Protein 3H1Q (pdb70)

Organism: Carboxydothermus hydrogenoformans (strain ATCC BAA-161 / DSM 6008 / Z-2901) (NCBI:txid246194)

CATH classification: 3.30.420.40 (+1 more: 3.30.420.40)

Sequence (534 aa):
NAELEQKLNLLNDLIVREIVNPLPPPYKVGVDLGTADIVLVVTDQEGIPVAGALKWASVVKDGLVVDYIGAIQIVRELKAKVERLLGSELFQAATAIPPGTNAEACGHVVAGAGLELVTLVDEPVAAARALGINDGIVVDIGGGTTGIAVIEKGKITATFDEPTGGTHLSLVLAGSYKIPFEEAETIKKDFSRHREIRVVRPVIEKALIVKEVIKNYDQTLPVYVVGGTAYLTGFSEEFSRFLGKEVQVPIHPLLVTPLGIALFGSNAELEQKLNLLNDLIVREIVNPLPPPYKVGVDLGTADIVLVVTDQEGIPVAGALKWASVVKDGLVVDYIGAIQIVRELKAKVERLLGSELFQAATAIPPGTVGRNAEACGHVVAGAGLELVTLVDEPVAAARALGINDGIVVDIGGGTTGIAVIEKGKITATFDEPTGGTHLSLVLAGSYKIPFEEAETIKKDFSRHREIRVVRPVIEKALIVKEVIKNYDQTLPVYVVGGTAYLTGFSEEFSRFLGKEVQVPIHPLLVTPLGIALFG

B-factor: mean 44.59, std 9.46, range [2.0, 88.96]

Nearest PDB structures (foldseek):
  3h1q-assembly1_A  TM=1.004E+00  e=2.212E-57  Carboxydothermus hydrogenoformans Z-2901
  3h1q-assembly2_B  TM=9.901E-01  e=4.827E-50  Carboxydothermus hydrogenoformans Z-2901
  2ych-assembly1_A  TM=7.824E-01  e=6.601E-14  Thermus thermophilus HB27
  5eoy-assembly1_B  TM=7.736E-01  e=5.982E-13  Pseudomonas aeruginosa PAO1
  3wqt-assembly2_B  TM=8.162E-01  e=1.889E-10  Staphylococcus aureus subsp. aureus MRSA252

Solvent-accessible surface area: 22628 Å² total

Structure (mmCIF, N/CA/C/O backbone):
data_3H1Q
#
_entry.id   3H1Q
#
_cell.length_a   128.912
_cell.length_b   128.912
_cell.length_c   104.922
_cell.angle_alpha   90.00
_cell.angle_beta   90.00
_cell.angle_gamma   90.00
#
_symmetry.space_group_name_H-M   'P 42 21 2'
#
loop_
_entity.id
_entity.type
_entity.pdbx_description
1 polymer 'Ethanolamine utilization protein EutJ'
2 non-polymer "ADENOSINE-5'-TRIPHOSPHATE"
3 water water
#
loop_
_atom_site.group_PDB
_atom_site.id
_atom_site.type_symbol
_atom_site.label_atom_id
_atom_site.label_alt_id
_atom_site.label_comp_id
_atom_site.label_asym_id
_atom_site.label_entity_id
_atom_site.label_seq_id
_atom_site.pdbx_PDB_ins_code
_atom_site.Cartn_x
_atom_site.Cartn_y
_atom_site.Cartn_z
_atom_site.occupancy
_atom_site.B_iso_or_equiv
_atom_site.auth_seq_id
_atom_site.auth_comp_id
_atom_site.auth_asym_id
_atom_site.auth_atom_id
_atom_site.pdbx_PDB_model_num
ATOM 1 N N . ASN A 1 2 ? 79.640 47.917 9.572 1.00 53.72 -1 ASN A N 1
ATOM 2 C CA . ASN A 1 2 ? 78.261 47.319 9.568 1.00 53.33 -1 ASN A CA 1
ATOM 3 C C . ASN A 1 2 ? 78.273 45.790 9.346 1.00 52.90 -1 ASN A C 1
ATOM 4 O O . ASN A 1 2 ? 77.716 45.065 10.163 1.00 53.81 -1 ASN A O 1
ATOM 6 N N . ALA A 1 3 ? 78.918 45.291 8.291 1.00 51.41 0 ALA A N 1
ATOM 7 C CA . ALA A 1 3 ? 79.069 43.833 8.134 1.00 49.89 0 ALA A CA 1
ATOM 8 C C . ALA A 1 3 ? 79.420 43.119 9.452 1.00 49.01 0 ALA A C 1
ATOM 9 O O . ALA A 1 3 ? 78.739 42.161 9.828 1.00 49.23 0 ALA A O 1
ATOM 16 N N . GLU A 1 5 ? 79.028 44.194 12.578 1.00 45.98 2 GLU A N 1
ATOM 17 C CA . GLU A 1 5 ? 77.884 44.415 13.474 1.00 45.63 2 GLU A CA 1
ATOM 18 C C . GLU A 1 5 ? 76.751 43.439 13.143 1.00 45.39 2 GLU A C 1
ATOM 19 O O . GLU A 1 5 ? 76.433 42.537 13.946 1.00 45.88 2 GLU A O 1
ATOM 21 N N . LEU A 1 6 ? 76.164 43.591 11.959 1.00 44.11 3 LEU A N 1
ATOM 22 C CA . LEU A 1 6 ? 75.124 42.678 11.532 1.00 43.47 3 LEU A CA 1
ATOM 23 C C . LEU A 1 6 ? 75.453 41.219 11.820 1.00 43.81 3 LEU A C 1
ATOM 24 O O . LEU A 1 6 ? 74.641 40.511 12.390 1.00 44.04 3 LEU A O 1
ATOM 29 N N . GLU A 1 7 ? 76.638 40.765 11.439 1.00 44.21 4 GLU A N 1
ATOM 30 C CA . GLU A 1 7 ? 77.003 39.362 11.664 1.00 44.62 4 GLU A CA 1
ATOM 31 C C . GLU A 1 7 ? 76.935 38.903 13.139 1.00 44.42 4 GLU A C 1
ATOM 32 O O . GLU A 1 7 ? 76.368 37.843 13.454 1.00 44.57 4 GLU A O 1
ATOM 38 N N . GLN A 1 8 ? 77.512 39.712 14.025 1.00 43.89 5 GLN A N 1
ATOM 39 C CA . GLN A 1 8 ? 77.527 39.449 15.457 1.00 43.01 5 GLN A CA 1
ATOM 40 C C . GLN A 1 8 ? 76.119 39.443 16.067 1.00 42.30 5 GLN A C 1
ATOM 41 O O . GLN A 1 8 ? 75.789 38.557 16.871 1.00 41.90 5 GLN A O 1
ATOM 47 N N . LYS A 1 9 ? 75.304 40.424 15.680 1.00 41.23 6 LYS A N 1
ATOM 48 C CA . LYS A 1 9 ? 73.921 40.509 16.150 1.00 40.67 6 LYS A CA 1
ATOM 49 C C . LYS A 1 9 ? 73.083 39.296 15.740 1.00 39.97 6 LYS A C 1
ATOM 50 O O . LYS A 1 9 ? 72.285 38.814 16.521 1.00 40.22 6 LYS A O 1
ATOM 56 N N . LEU A 1 10 ? 73.284 38.813 14.516 1.00 39.07 7 LEU A N 1
ATOM 57 C CA . LEU A 1 10 ? 72.608 37.644 13.981 1.00 37.86 7 LEU A CA 1
ATOM 58 C C . LEU A 1 10 ? 73.068 36.372 14.654 1.00 37.34 7 LEU A C 1
ATOM 59 O O . LEU A 1 10 ? 72.296 35.448 14.841 1.00 36.86 7 LEU A O 1
ATOM 64 N N . ASN A 1 11 ? 74.353 36.286 14.973 1.00 37.19 8 ASN A N 1
ATOM 65 C CA . ASN A 1 11 ? 74.827 35.098 15.668 1.00 36.26 8 ASN A CA 1
ATOM 66 C C . ASN A 1 11 ? 74.225 35.058 17.061 1.00 35.59 8 ASN A C 1
ATOM 67 O O . ASN A 1 11 ? 73.811 33.979 17.520 1.00 35.87 8 ASN A O 1
ATOM 72 N N . LEU A 1 12 ? 74.136 36.235 17.691 1.00 33.95 9 LEU A N 1
ATOM 73 C CA . LEU A 1 12 ? 73.532 36.359 19.009 1.00 32.94 9 LEU A CA 1
ATOM 74 C C . LEU A 1 12 ? 72.085 35.894 18.945 1.00 32.79 9 LEU A C 1
ATOM 75 O O . LEU A 1 12 ? 71.689 34.930 19.623 1.00 32.73 9 LEU A O 1
ATOM 80 N N . LEU A 1 13 ? 71.317 36.570 18.090 1.00 32.05 10 LEU A N 1
ATOM 81 C CA . LEU A 1 13 ? 69.902 36.339 17.975 1.00 30.56 10 LEU A CA 1
ATOM 82 C C . LEU A 1 13 ? 69.665 34.899 17.681 1.00 30.23 10 LEU A C 1
ATOM 83 O O . LEU A 1 13 ? 68.699 34.319 18.157 1.00 30.80 10 LEU A O 1
ATOM 88 N N . ASN A 1 14 ? 70.554 34.287 16.931 1.00 30.02 11 ASN A N 1
ATOM 89 C CA . ASN A 1 14 ? 70.348 32.877 16.670 1.00 30.67 11 ASN A CA 1
ATOM 90 C C . ASN A 1 14 ? 70.380 32.017 17.944 1.00 31.36 11 ASN A C 1
ATOM 91 O O . ASN A 1 14 ? 69.582 31.076 18.104 1.00 30.55 11 ASN A O 1
ATOM 96 N N . ASP A 1 15 ? 71.326 32.341 18.829 1.00 31.81 12 ASP A N 1
ATOM 97 C CA . ASP A 1 15 ? 71.403 31.687 20.098 1.00 32.37 12 ASP A CA 1
ATOM 98 C C . ASP A 1 15 ? 70.269 32.035 21.051 1.00 31.07 12 ASP A C 1
ATOM 99 O O . ASP A 1 15 ? 69.725 31.141 21.700 1.00 30.22 12 ASP A O 1
ATOM 104 N N . LEU A 1 16 ? 69.921 33.316 21.142 1.00 30.08 13 LEU A N 1
ATOM 105 C CA . LEU A 1 16 ? 68.846 33.717 22.031 1.00 30.32 13 LEU A CA 1
ATOM 106 C C . LEU A 1 16 ? 67.649 32.840 21.685 1.00 30.69 13 LEU A C 1
ATOM 107 O O . LEU A 1 16 ? 67.045 32.226 22.589 1.00 30.49 13 LEU A O 1
ATOM 112 N N . ILE A 1 17 ? 67.365 32.723 20.380 1.00 30.27 14 ILE A N 1
ATOM 113 C CA . ILE A 1 17 ? 66.288 31.879 19.916 1.00 30.67 14 ILE A CA 1
ATOM 114 C C . ILE A 1 17 ? 66.519 30.421 20.243 1.00 31.75 14 ILE A C 1
ATOM 115 O O . ILE A 1 17 ? 65.829 29.868 21.069 1.00 32.89 14 ILE A O 1
ATOM 120 N N . VAL A 1 18 ? 67.516 29.809 19.631 1.00 32.82 15 VAL A N 1
ATOM 121 C CA . VAL A 1 18 ? 67.773 28.388 19.810 1.00 33.55 15 VAL A CA 1
ATOM 122 C C . VAL A 1 18 ? 68.095 27.911 21.253 1.00 34.55 15 VAL A C 1
ATOM 123 O O . VAL A 1 18 ? 67.574 26.902 21.700 1.00 34.78 15 VAL A O 1
ATOM 127 N N . ARG A 1 19 ? 68.962 28.599 21.983 1.00 35.89 16 ARG A N 1
ATOM 128 C CA . ARG A 1 19 ? 69.293 28.112 23.330 1.00 36.30 16 ARG A CA 1
ATOM 129 C C . ARG A 1 19 ? 68.341 28.702 24.360 1.00 36.49 16 ARG A C 1
ATOM 130 O O . ARG A 1 19 ? 68.542 28.538 25.563 1.00 35.97 16 ARG A O 1
ATOM 138 N N . GLU A 1 20 ? 67.310 29.399 23.868 1.00 37.00 17 GLU A N 1
ATOM 139 C CA . GLU A 1 20 ? 66.299 30.052 24.716 1.00 36.89 17 GLU A CA 1
ATOM 140 C C . GLU A 1 20 ? 66.908 30.739 25.932 1.00 35.42 17 GLU A C 1
ATOM 141 O O . GLU A 1 20 ? 66.712 30.283 27.048 1.00 35.00 17 GLU A O 1
ATOM 147 N N . ILE A 1 21 ? 67.690 31.792 25.711 1.00 33.99 18 ILE A N 1
ATOM 148 C CA . ILE A 1 21 ? 68.144 32.628 26.804 1.00 32.90 18 ILE A CA 1
ATOM 149 C C . ILE A 1 21 ? 67.972 34.040 26.333 1.00 32.59 18 ILE A C 1
ATOM 150 O O . ILE A 1 21 ? 67.682 34.257 25.156 1.00 32.73 18 ILE A O 1
ATOM 155 N N . VAL A 1 22 ? 68.163 34.988 27.245 1.00 32.28 19 VAL A N 1
ATOM 156 C CA . VAL A 1 22 ? 68.076 36.419 26.952 1.00 32.25 19 VAL A CA 1
ATOM 157 C C . VAL A 1 22 ? 69.381 37.200 27.195 1.00 32.77 19 VAL A C 1
ATOM 158 O O . VAL A 1 22 ? 70.295 36.718 27.868 1.00 33.34 19 VAL A O 1
ATOM 162 N N . ASN A 1 23 ? 69.425 38.414 26.654 1.00 32.61 20 ASN A N 1
ATOM 163 C CA . ASN A 1 23 ? 70.549 39.305 26.759 1.00 32.89 20 ASN A CA 1
ATOM 164 C C . ASN A 1 23 ? 70.121 40.390 27.710 1.00 33.06 20 ASN A C 1
ATOM 165 O O . ASN A 1 23 ? 69.427 41.295 27.311 1.00 32.86 20 ASN A O 1
ATOM 170 N N . PRO A 1 24 ? 70.581 40.323 28.959 1.00 33.72 21 PRO A N 1
ATOM 171 C CA . PRO A 1 24 ? 70.070 41.167 30.024 1.00 34.74 21 PRO A CA 1
ATOM 172 C C . PRO A 1 24 ? 70.381 42.653 29.856 1.00 35.81 21 PRO A C 1
ATOM 173 O O . PRO A 1 24 ? 70.988 43.269 30.702 1.00 35.86 21 PRO A O 1
ATOM 177 N N . LEU A 1 25 ? 69.923 43.235 28.768 1.00 38.04 22 LEU A N 1
ATOM 178 C CA . LEU A 1 25 ? 70.015 44.683 28.601 1.00 39.95 22 LEU A CA 1
ATOM 179 C C . LEU A 1 25 ? 68.818 45.400 29.267 1.00 41.24 22 LEU A C 1
ATOM 180 O O . LEU A 1 25 ? 67.693 44.873 29.305 1.00 40.57 22 LEU A O 1
ATOM 185 N N . PRO A 1 26 ? 69.074 46.599 29.837 1.00 42.53 23 PRO A N 1
ATOM 186 C CA . PRO A 1 26 ? 67.999 47.323 30.518 1.00 42.89 23 PRO A CA 1
ATOM 187 C C . PRO A 1 26 ? 67.000 47.781 29.479 1.00 43.80 23 PRO A C 1
ATOM 188 O O . PRO A 1 26 ? 67.419 48.108 28.355 1.00 44.44 23 PRO A O 1
ATOM 192 N N . PRO A 1 27 ? 65.697 47.812 29.829 1.00 43.99 24 PRO A N 1
ATOM 193 C CA . PRO A 1 27 ? 64.606 48.359 28.992 1.00 44.03 24 PRO A CA 1
ATOM 194 C C . PRO A 1 27 ? 64.841 49.849 28.671 1.00 44.29 24 PRO A C 1
ATOM 195 O O . PRO A 1 27 ? 65.787 50.433 29.212 1.00 44.89 24 PRO A O 1
ATOM 199 N N . PRO A 1 28 ? 64.011 50.475 27.795 1.00 44.07 25 PRO A N 1
ATOM 200 C CA . PRO A 1 28 ? 62.861 49.977 27.033 1.00 43.54 25 PRO A CA 1
ATOM 201 C C . PRO A 1 28 ? 63.281 49.120 25.848 1.00 43.39 25 PRO A C 1
ATOM 202 O O . PRO A 1 28 ? 64.388 49.249 25.319 1.00 43.92 25 PRO A O 1
ATOM 206 N N . TYR A 1 29 ? 62.381 48.241 25.453 1.00 42.73 26 TYR A N 1
ATOM 207 C CA . TYR A 1 29 ? 62.666 47.244 24.477 1.00 41.69 26 TYR A CA 1
ATOM 208 C C . TYR A 1 29 ? 61.848 47.516 23.257 1.00 41.37 26 TYR A C 1
ATOM 209 O O . TYR A 1 29 ? 60.804 48.166 23.325 1.00 41.67 26 TYR A O 1
ATOM 218 N N . LYS A 1 30 ? 62.320 47.002 22.138 1.00 40.51 27 LYS A N 1
ATOM 219 C CA . LYS A 1 30 ? 61.593 47.083 20.912 1.00 39.58 27 LYS A CA 1
ATOM 220 C C . LYS A 1 30 ? 61.224 45.658 20.491 1.00 39.19 27 LYS A C 1
ATOM 221 O O . LYS A 1 30 ? 62.048 44.740 20.556 1.00 39.24 27 LYS A O 1
ATOM 227 N N . VAL A 1 31 ? 59.977 45.474 20.069 1.00 38.51 28 VAL A N 1
ATOM 228 C CA . VAL A 1 31 ? 59.488 44.163 19.701 1.00 37.85 28 VAL A CA 1
ATOM 229 C C . VAL A 1 31 ? 59.021 44.164 18.249 1.00 38.15 28 VAL A C 1
ATOM 230 O O . VAL A 1 31 ? 58.500 45.166 17.738 1.00 37.96 28 VAL A O 1
ATOM 234 N N . GLY A 1 32 ? 59.240 43.039 17.580 1.00 37.96 29 GLY A N 1
ATOM 235 C CA . GLY A 1 32 ? 58.881 42.922 16.203 1.00 38.06 29 GLY A CA 1
ATOM 236 C C . GLY A 1 32 ? 58.352 41.540 15.998 1.00 38.93 29 GLY A C 1
ATOM 237 O O . GLY A 1 32 ? 58.896 40.563 16.519 1.00 38.87 29 GLY A O 1
ATOM 238 N N . VAL A 1 33 ? 57.252 41.455 15.268 1.00 39.67 30 VAL A N 1
ATOM 239 C CA . VAL A 1 33 ? 56.763 40.167 14.880 1.00 40.71 30 VAL A CA 1
ATOM 240 C C . VAL A 1 33 ? 56.862 40.072 13.366 1.00 41.88 30 VAL A C 1
ATOM 241 O O . VAL A 1 33 ? 56.521 41.028 12.651 1.00 41.90 30 VAL A O 1
ATOM 245 N N . ASP A 1 34 ? 57.385 38.937 12.901 1.00 42.83 31 ASP 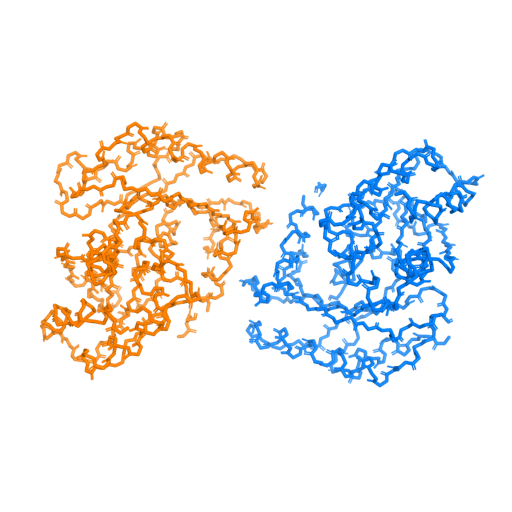A N 1
ATOM 246 C CA . ASP A 1 34 ? 57.487 38.644 11.492 1.00 43.83 31 ASP A CA 1
ATOM 247 C C . ASP A 1 34 ? 56.545 37.521 11.148 1.00 43.50 31 ASP A C 1
ATOM 248 O O . ASP A 1 34 ? 56.754 36.358 11.552 1.00 43.20 31 ASP A O 1
ATOM 253 N N . LEU A 1 35 ? 55.505 37.862 10.394 1.00 43.47 32 LEU A N 1
ATOM 254 C CA . LEU A 1 35 ? 54.575 36.839 9.928 1.00 43.86 32 LEU A CA 1
ATOM 255 C C . LEU A 1 35 ? 55.105 36.191 8.635 1.00 44.44 32 LEU A C 1
ATOM 256 O O . LEU A 1 35 ? 55.818 36.834 7.854 1.00 45.93 32 LEU A O 1
ATOM 261 N N . GLY A 1 36 ? 54.835 34.912 8.414 1.00 43.79 33 GLY A N 1
ATOM 262 C CA . GLY A 1 36 ? 55.527 34.261 7.315 1.00 42.45 33 GLY A CA 1
ATOM 263 C C . GLY A 1 36 ? 54.979 32.936 6.849 1.00 42.04 33 GLY A C 1
ATOM 264 O O . GLY A 1 36 ? 54.159 32.261 7.524 1.00 42.56 33 GLY A O 1
ATOM 265 N N . THR A 1 37 ? 55.455 32.574 5.674 1.00 40.22 34 THR A N 1
ATOM 266 C CA . THR A 1 37 ? 55.081 31.368 4.994 1.00 39.20 34 THR A CA 1
ATOM 267 C C . THR A 1 37 ? 55.531 30.109 5.702 1.00 38.36 34 THR A C 1
ATOM 268 O O . THR A 1 37 ? 54.851 29.080 5.646 1.00 38.62 34 THR A O 1
ATOM 272 N N . ALA A 1 38 ? 56.703 30.146 6.326 1.00 37.23 35 ALA A N 1
ATOM 273 C CA . ALA A 1 38 ? 57.220 28.906 6.839 1.00 35.55 35 ALA A CA 1
ATOM 274 C C . ALA A 1 38 ? 57.439 29.010 8.299 1.00 34.76 35 ALA A C 1
ATOM 275 O O . ALA A 1 38 ? 57.543 27.976 8.959 1.00 35.40 35 ALA A O 1
ATOM 277 N N . ASP A 1 39 ? 57.474 30.247 8.810 1.00 33.21 36 ASP A N 1
ATOM 278 C CA . ASP A 1 39 ? 57.732 30.490 10.244 1.00 31.82 36 ASP A CA 1
ATOM 279 C C . ASP A 1 39 ? 57.216 31.829 10.786 1.00 31.18 36 ASP A C 1
ATOM 280 O O . ASP A 1 39 ? 57.019 32.799 10.039 1.00 31.19 36 ASP A O 1
ATOM 285 N N . ILE A 1 40 ? 57.016 31.877 12.100 1.00 30.39 37 ILE A N 1
ATOM 286 C CA . ILE A 1 40 ? 56.698 33.106 12.784 1.00 30.24 37 ILE A CA 1
ATOM 287 C C . ILE A 1 40 ? 57.834 33.336 13.761 1.00 30.51 37 ILE A C 1
ATOM 288 O O . ILE A 1 40 ? 58.321 32.394 14.433 1.00 30.16 37 ILE A O 1
ATOM 293 N N . VAL A 1 41 ? 58.278 34.585 13.812 1.00 30.52 38 VAL A N 1
ATOM 294 C CA . VAL A 1 41 ? 59.405 34.949 14.617 1.00 31.33 38 VAL A CA 1
ATOM 295 C C . VAL A 1 41 ? 58.994 36.172 15.416 1.00 33.01 38 VAL A C 1
ATOM 296 O O . VAL A 1 41 ? 58.369 37.116 14.879 1.00 34.02 38 VAL A O 1
ATOM 300 N N . LEU A 1 42 ? 59.355 36.155 16.698 1.00 33.36 39 LEU A N 1
ATOM 301 C CA . LEU A 1 42 ? 59.182 37.297 17.551 1.00 33.46 39 LEU A CA 1
ATOM 302 C C . LEU A 1 42 ? 60.574 37.644 18.033 1.00 33.50 39 LEU A C 1
ATOM 303 O O . LEU A 1 42 ? 61.316 36.745 18.442 1.00 33.82 39 LEU A O 1
ATOM 308 N N . VAL A 1 43 ? 60.896 38.941 18.017 1.00 33.03 40 VAL A N 1
ATOM 309 C CA . VAL A 1 43 ? 62.221 39.455 18.304 1.00 32.93 40 VAL A CA 1
ATOM 310 C C . VAL A 1 43 ? 62.160 40.700 19.217 1.00 33.67 40 VAL A C 1
ATOM 311 O O . VAL A 1 43 ? 61.335 41.594 18.998 1.00 34.12 40 VAL A O 1
ATOM 315 N N . VAL A 1 44 ? 63.024 40.742 20.242 1.00 33.72 41 VAL A N 1
ATOM 316 C CA . VAL A 1 44 ? 63.135 41.884 21.133 1.00 33.93 41 VAL A CA 1
ATOM 317 C C . VAL A 1 44 ? 64.549 42.455 21.070 1.00 34.97 41 VAL A C 1
ATOM 318 O O . VAL A 1 44 ? 65.519 41.713 21.026 1.00 34.33 41 VAL A O 1
ATOM 322 N N . THR A 1 45 ? 64.669 43.777 21.105 1.00 36.56 42 THR A N 1
ATOM 323 C CA . THR A 1 45 ? 65.980 44.418 21.134 1.00 37.91 42 THR A CA 1
ATOM 324 C C . THR A 1 45 ? 65.954 45.604 22.079 1.00 39.20 42 THR A C 1
ATOM 325 O O . THR A 1 45 ? 64.892 46.139 22.358 1.00 39.01 42 THR A O 1
ATOM 329 N N . ASP A 1 46 ? 67.125 46.048 22.525 1.00 41.33 43 ASP A N 1
ATOM 330 C CA . ASP A 1 46 ? 67.249 47.361 23.161 1.00 43.87 43 ASP A CA 1
ATOM 331 C C . ASP A 1 46 ? 67.039 48.499 22.145 1.00 44.78 43 ASP A C 1
ATOM 332 O O . ASP A 1 46 ? 66.779 48.235 20.951 1.00 45.10 43 ASP A O 1
ATOM 337 N N . GLN A 1 47 ? 67.159 49.756 22.589 1.00 45.63 44 GLN A N 1
ATOM 338 C CA . GLN A 1 47 ? 66.837 50.898 21.702 1.00 46.39 44 GLN A CA 1
ATOM 339 C C . GLN A 1 47 ? 67.836 51.073 20.569 1.00 46.26 44 GLN A C 1
ATOM 340 O O . GLN A 1 47 ? 67.546 51.759 19.604 1.00 46.70 44 GLN A O 1
ATOM 346 N N . GLU A 1 48 ? 69.000 50.441 20.688 1.00 46.34 45 GLU A N 1
ATOM 347 C CA . GLU A 1 48 ? 70.028 50.473 19.656 1.00 46.29 45 GLU A CA 1
ATOM 348 C C . GLU A 1 48 ? 70.006 49.180 18.836 1.00 45.28 45 GLU A C 1
ATOM 349 O O . GLU A 1 48 ? 70.943 48.864 18.108 1.00 46.04 45 GLU A O 1
ATOM 355 N N . GLY A 1 49 ? 68.944 48.410 18.958 1.00 43.90 46 GLY A N 1
ATOM 356 C CA . GLY A 1 49 ? 68.781 47.271 18.081 1.00 42.19 46 GLY A CA 1
ATOM 357 C C . GLY A 1 49 ? 69.643 46.082 18.419 1.00 40.88 46 GLY A C 1
ATOM 358 O O . GLY A 1 49 ? 69.726 45.129 17.643 1.00 40.80 46 GLY A O 1
ATOM 359 N N . ILE A 1 50 ? 70.295 46.109 19.567 1.00 39.52 47 ILE A N 1
ATOM 360 C CA . ILE A 1 50 ? 70.967 44.900 19.971 1.00 38.79 47 ILE A CA 1
ATOM 361 C C . ILE A 1 50 ? 69.921 43.907 20.487 1.00 37.56 47 ILE A C 1
ATOM 362 O O . ILE A 1 50 ? 69.096 44.281 21.316 1.00 37.51 47 ILE A O 1
ATOM 367 N N . PRO A 1 51 ? 69.948 42.658 19.973 1.00 36.15 48 PRO A N 1
ATOM 368 C CA . PRO A 1 51 ? 69.065 41.566 20.357 1.00 35.36 48 PRO A CA 1
ATOM 369 C C . PRO A 1 51 ? 69.060 41.291 21.842 1.00 34.78 48 PRO A C 1
ATOM 370 O O . PRO A 1 51 ? 70.105 41.202 22.454 1.00 34.37 48 PRO A O 1
ATOM 374 N N . VAL A 1 52 ? 67.848 41.191 22.392 1.00 35.24 49 VAL A N 1
ATOM 375 C CA . VAL A 1 52 ? 67.572 40.907 23.811 1.00 34.66 49 VAL A CA 1
ATOM 376 C C . VAL A 1 52 ? 66.903 39.531 23.977 1.00 34.62 49 VAL A C 1
ATOM 377 O O . VAL A 1 52 ? 67.214 38.801 24.916 1.00 35.04 49 VAL A O 1
ATOM 381 N N . ALA A 1 53 ? 66.019 39.170 23.045 1.00 34.15 50 ALA A N 1
ATOM 382 C CA . ALA A 1 53 ? 65.260 37.919 23.120 1.00 33.52 50 ALA A CA 1
ATOM 383 C C . ALA A 1 53 ? 64.647 37.567 21.788 1.00 32.94 50 ALA A C 1
ATOM 384 O O . ALA A 1 53 ? 64.433 38.457 20.955 1.00 32.79 50 ALA A O 1
ATOM 386 N N . GLY A 1 54 ? 64.319 36.286 21.608 1.00 32.04 51 GLY A N 1
ATOM 387 C CA . GLY A 1 54 ? 63.567 35.866 20.440 1.00 31.33 51 GLY A CA 1
ATOM 388 C C . GLY A 1 54 ? 63.050 34.447 20.468 1.00 31.49 51 GLY A C 1
ATOM 389 O O . GLY A 1 54 ? 63.602 33.584 21.143 1.00 30.86 51 GLY A O 1
ATOM 390 N N . ALA A 1 55 ? 61.977 34.198 19.717 1.00 31.64 52 ALA A N 1
ATOM 391 C CA . ALA A 1 55 ? 61.422 32.853 19.586 1.00 31.61 52 ALA A CA 1
ATOM 392 C C . ALA A 1 55 ? 60.933 32.671 18.173 1.00 32.02 52 ALA A C 1
ATOM 393 O O . ALA A 1 55 ? 60.661 33.670 17.468 1.00 32.13 52 ALA A O 1
ATOM 395 N N . LEU A 1 56 ? 60.805 31.407 17.771 1.00 32.10 53 LEU A N 1
ATOM 396 C CA . LEU A 1 56 ? 60.387 31.063 16.424 1.00 33.09 53 LEU A CA 1
ATOM 397 C C . LEU A 1 56 ? 59.500 29.812 16.379 1.00 34.80 53 LEU A C 1
ATOM 398 O O . LEU A 1 56 ? 59.855 28.757 16.929 1.00 34.94 53 LEU A O 1
ATOM 403 N N . LYS A 1 57 ? 58.368 29.895 15.689 1.00 36.40 54 LYS A N 1
ATOM 404 C CA . LYS A 1 57 ? 57.607 28.662 15.417 1.00 38.17 54 LYS A CA 1
ATOM 405 C C . LYS A 1 57 ? 57.506 28.404 13.913 1.00 38.13 54 LYS A C 1
ATOM 406 O O . LYS A 1 57 ? 57.273 29.310 13.107 1.00 37.09 54 LYS A O 1
ATOM 412 N N . TRP A 1 58 ? 57.697 27.155 13.544 1.00 39.03 55 TRP A N 1
ATOM 413 C CA . TRP A 1 58 ? 57.501 26.769 12.164 1.00 40.41 55 TRP A CA 1
ATOM 414 C C . TRP A 1 58 ? 56.012 26.712 11.911 1.00 40.64 55 TRP A C 1
ATOM 415 O O . TRP A 1 58 ? 55.315 25.934 12.562 1.00 40.70 55 TRP A O 1
ATOM 426 N N . ALA A 1 59 ? 55.535 27.531 10.966 1.00 40.85 56 ALA A N 1
ATOM 427 C CA . ALA A 1 59 ? 54.111 27.726 10.758 1.00 40.85 56 ALA A CA 1
ATOM 428 C C . ALA A 1 59 ? 53.716 28.402 9.451 1.00 41.49 56 ALA A C 1
ATOM 429 O O . ALA A 1 59 ? 54.108 29.536 9.154 1.00 41.32 56 ALA A O 1
ATOM 431 N N . SER A 1 60 ? 52.833 27.708 8.743 1.00 42.34 57 SER A N 1
ATOM 432 C CA . SER A 1 60 ? 52.223 28.145 7.493 1.00 42.77 57 SER A CA 1
ATOM 433 C C . SER A 1 60 ? 50.930 28.914 7.711 1.00 42.81 57 SER A C 1
ATOM 434 O O . SER A 1 60 ? 49.862 28.425 7.372 1.00 43.74 57 SER A O 1
ATOM 437 N N . VAL A 1 61 ? 51.003 30.116 8.259 1.00 42.67 58 VAL A N 1
ATOM 438 C CA . VAL A 1 61 ? 49.790 30.917 8.437 1.00 42.11 58 VAL A CA 1
ATOM 439 C C . VAL A 1 61 ? 49.709 31.968 7.375 1.00 43.20 58 VAL A C 1
ATOM 440 O O . VAL A 1 61 ? 48.790 32.790 7.352 1.00 43.31 58 VAL A O 1
ATOM 444 N N . VAL A 1 62 ? 50.709 31.970 6.507 1.00 44.07 59 VAL A N 1
ATOM 445 C CA . VAL A 1 62 ? 50.545 32.667 5.243 1.00 44.69 59 VAL A CA 1
ATOM 446 C C . VAL A 1 62 ? 50.821 31.699 4.084 1.00 45.68 59 VAL A C 1
ATOM 447 O O . VAL A 1 62 ? 51.936 31.138 3.964 1.00 45.82 59 VAL A O 1
ATOM 451 N N . LYS A 1 63 ? 49.761 31.476 3.292 1.00 46.17 60 LYS A N 1
ATOM 452 C CA . LYS A 1 63 ? 49.789 30.656 2.079 1.00 46.73 60 LYS A CA 1
ATOM 453 C C . LYS A 1 63 ? 49.263 31.549 0.980 1.00 47.37 60 LYS A C 1
ATOM 454 O O . LYS A 1 63 ? 48.051 31.799 0.904 1.00 47.93 60 LYS A O 1
ATOM 460 N N . ASP A 1 64 ? 50.170 32.040 0.138 1.00 47.89 61 ASP A N 1
ATOM 461 C CA . ASP A 1 64 ? 49.820 32.985 -0.927 1.00 48.48 61 ASP A CA 1
ATOM 462 C C . ASP A 1 64 ? 49.574 34.391 -0.350 1.00 47.95 61 ASP A C 1
ATOM 463 O O . ASP A 1 64 ? 48.942 35.228 -0.978 1.00 48.45 61 ASP A O 1
ATOM 468 N N . GLY A 1 65 ? 50.031 34.665 0.848 1.00 47.15 62 GLY A N 1
ATOM 469 C CA . GLY A 1 65 ? 49.731 35.972 1.387 1.00 47.46 62 GLY A CA 1
ATOM 470 C C . GLY A 1 65 ? 48.408 36.126 2.130 1.00 47.59 62 GLY A C 1
ATOM 471 O O . GLY A 1 65 ? 48.218 37.100 2.895 1.00 47.30 62 GLY A O 1
ATOM 472 N N . LEU A 1 66 ? 47.481 35.187 1.910 1.00 47.69 63 LEU A N 1
ATOM 473 C CA . LEU A 1 66 ? 46.239 35.148 2.712 1.00 47.37 63 LEU A CA 1
ATOM 474 C C . LEU A 1 66 ? 46.577 34.543 4.091 1.00 47.16 63 LEU A C 1
ATOM 475 O O . LEU A 1 66 ? 47.127 33.417 4.167 1.00 47.76 63 LEU A O 1
ATOM 477 N N . VAL A 1 67 ? 46.324 35.301 5.164 1.00 45.55 64 VAL A N 1
ATOM 478 C CA . VAL A 1 67 ? 46.495 34.725 6.469 1.00 44.80 64 VAL A CA 1
ATOM 479 C C . VAL A 1 67 ? 45.490 33.550 6.581 1.00 44.24 64 VAL A C 1
ATOM 480 O O . VAL A 1 67 ? 44.381 33.711 7.022 1.00 44.46 64 VAL A O 1
ATOM 484 N N . VAL A 1 68 ? 45.894 32.369 6.140 1.00 43.98 65 VAL A N 1
ATOM 485 C CA . VAL A 1 68 ? 44.981 31.224 6.012 1.00 43.59 65 VAL A CA 1
ATOM 486 C C . VAL A 1 68 ? 44.691 30.515 7.338 1.00 43.92 65 VAL A C 1
ATOM 487 O O . VAL A 1 68 ? 43.835 29.606 7.378 1.00 44.05 65 VAL A O 1
ATOM 491 N N . ASP A 1 69 ? 45.429 30.870 8.394 1.00 43.34 66 ASP A N 1
ATOM 492 C CA . ASP A 1 69 ? 45.173 30.308 9.705 1.00 43.33 66 ASP A CA 1
ATOM 493 C C . ASP A 1 69 ? 45.337 31.414 10.699 1.00 43.03 66 ASP A C 1
ATOM 494 O O . ASP A 1 69 ? 46.133 31.308 11.618 1.00 43.81 66 ASP A O 1
ATOM 499 N N . TYR A 1 70 ? 44.599 32.495 10.493 1.00 42.58 67 TYR A N 1
ATOM 500 C CA . TYR A 1 70 ? 44.606 33.674 11.374 1.00 41.79 67 TYR A CA 1
ATOM 501 C C . TYR A 1 70 ? 44.509 33.403 12.915 1.00 41.29 67 TYR A C 1
ATOM 502 O O . TYR A 1 70 ? 45.181 34.037 13.722 1.00 40.98 67 TYR A O 1
ATOM 511 N N . ILE A 1 71 ? 43.677 32.453 13.306 1.00 40.88 68 ILE A N 1
ATOM 512 C CA . ILE A 1 71 ? 43.571 32.016 14.694 1.00 40.49 68 ILE A CA 1
ATOM 513 C C . ILE A 1 71 ? 44.848 31.306 15.095 1.00 40.10 68 ILE A C 1
ATOM 514 O O . ILE A 1 71 ? 45.473 31.677 16.095 1.00 40.86 68 ILE A O 1
ATOM 519 N N . GLY A 1 72 ? 45.237 30.293 14.314 1.00 39.44 69 GLY A N 1
ATOM 520 C CA . GLY A 1 72 ? 46.559 29.647 14.424 1.00 37.96 69 GLY A CA 1
ATOM 521 C C . GLY A 1 72 ? 47.670 30.673 14.602 1.00 37.28 69 GLY A C 1
ATOM 522 O O . GLY A 1 72 ? 48.518 30.493 15.474 1.00 37.38 69 GLY A O 1
ATOM 523 N N . ALA A 1 73 ? 47.642 31.761 13.824 1.00 36.14 70 ALA A N 1
ATOM 524 C CA . ALA A 1 73 ? 48.583 32.849 13.995 1.00 36.03 70 ALA A CA 1
ATOM 525 C C . ALA A 1 73 ? 48.642 33.292 15.452 1.00 37.00 70 ALA A C 1
ATOM 526 O O . ALA A 1 73 ? 49.713 33.184 16.103 1.00 37.39 70 ALA A O 1
ATOM 528 N N . ILE A 1 74 ? 47.487 33.749 15.969 1.00 37.42 71 ILE A N 1
ATOM 529 C CA . ILE A 1 74 ? 47.368 34.370 17.290 1.00 36.75 71 ILE A CA 1
ATOM 530 C C . ILE A 1 74 ? 47.829 33.426 18.378 1.00 37.34 71 ILE A C 1
ATOM 531 O O . ILE A 1 74 ? 48.616 33.811 19.265 1.00 36.69 71 ILE A O 1
ATOM 536 N N . GLN A 1 75 ? 47.384 32.177 18.282 1.00 38.03 72 GLN A N 1
ATOM 537 C CA . GLN A 1 75 ? 47.941 31.125 19.128 1.00 39.80 72 GLN A CA 1
ATOM 538 C C . GLN A 1 75 ? 49.475 31.127 19.156 1.00 40.11 72 GLN A C 1
ATOM 539 O O . GLN A 1 75 ? 50.069 31.110 20.256 1.00 40.49 72 GLN A O 1
ATOM 545 N N . ILE A 1 76 ? 50.100 31.129 17.959 1.00 40.05 73 ILE A N 1
ATOM 546 C CA . ILE A 1 76 ? 51.575 31.131 17.812 1.00 39.46 73 ILE A CA 1
ATOM 547 C C . ILE A 1 76 ? 52.164 32.413 18.403 1.00 38.87 73 ILE A C 1
ATOM 548 O O . ILE A 1 76 ? 52.979 32.347 19.331 1.00 38.94 73 ILE A O 1
ATOM 553 N N . VAL A 1 77 ? 51.754 33.575 17.911 1.00 37.73 74 VAL A N 1
ATOM 554 C CA . VAL A 1 77 ? 52.270 34.794 18.522 1.00 37.43 74 VAL A CA 1
ATOM 555 C C . VAL A 1 77 ? 52.076 34.766 20.036 1.00 38.83 74 VAL A C 1
ATOM 556 O O . VAL A 1 77 ? 53.001 35.046 20.798 1.00 38.87 74 VAL A O 1
ATOM 560 N N . ARG A 1 78 ? 50.876 34.398 20.484 1.00 40.01 75 ARG A N 1
ATOM 561 C CA . ARG A 1 78 ? 50.655 34.297 21.916 1.00 40.06 75 ARG A CA 1
ATOM 562 C C . ARG A 1 78 ? 51.672 33.387 22.574 1.00 40.42 75 ARG A C 1
ATOM 563 O O . ARG A 1 78 ? 52.281 33.783 23.561 1.00 40.57 75 ARG A O 1
ATOM 571 N N . GLU A 1 79 ? 51.904 32.199 22.021 1.00 40.94 76 GLU A N 1
ATOM 572 C CA . GLU A 1 79 ? 52.790 31.254 22.712 1.00 42.21 76 GLU A CA 1
ATOM 573 C C . GLU A 1 79 ? 54.260 31.744 22.736 1.00 41.41 76 GLU A C 1
ATOM 574 O O . GLU A 1 79 ? 54.994 31.518 23.717 1.00 40.94 76 GLU A O 1
ATOM 580 N N . LEU A 1 80 ? 54.642 32.461 21.672 1.00 40.32 77 LEU A N 1
ATOM 581 C CA . LEU A 1 80 ? 55.952 33.075 21.568 1.00 38.92 77 LEU A CA 1
ATOM 582 C C . LEU A 1 80 ? 56.097 34.173 22.610 1.00 38.45 77 LEU A C 1
ATOM 583 O O . LEU A 1 80 ? 57.024 34.114 23.433 1.00 38.95 77 LEU A O 1
ATOM 588 N N . LYS A 1 81 ? 55.181 35.147 22.596 1.00 37.18 78 LYS A N 1
ATOM 589 C CA . LYS A 1 81 ? 55.179 36.222 23.583 1.00 36.17 78 LYS A CA 1
ATOM 590 C C . LYS A 1 81 ? 55.357 35.691 24.986 1.00 36.08 78 LYS A C 1
ATOM 591 O O . LYS A 1 81 ? 56.058 36.294 25.798 1.00 36.69 78 LYS A O 1
ATOM 597 N N . ALA A 1 82 ? 54.748 34.552 25.274 1.00 35.46 79 ALA A N 1
ATOM 598 C CA . ALA A 1 82 ? 54.819 34.025 26.616 1.00 35.33 79 ALA A CA 1
ATOM 599 C C . ALA A 1 82 ? 56.151 33.385 26.867 1.00 35.47 79 ALA A C 1
ATOM 600 O O . ALA A 1 82 ? 56.667 33.464 27.964 1.00 35.56 79 ALA A O 1
ATOM 602 N N . LYS A 1 83 ? 56.713 32.735 25.858 1.00 36.27 80 LYS A N 1
ATOM 603 C CA . LYS A 1 83 ? 57.985 32.057 26.065 1.00 37.09 80 LYS A CA 1
ATOM 604 C C . LYS A 1 83 ? 59.012 33.104 26.396 1.00 37.13 80 LYS A C 1
ATOM 605 O O . LYS A 1 83 ? 59.744 32.989 27.384 1.00 37.16 80 LYS A O 1
ATOM 611 N N . VAL A 1 84 ? 59.041 34.128 25.550 1.00 36.86 81 VAL A N 1
ATOM 612 C CA . VAL A 1 84 ? 60.012 35.188 25.661 1.00 36.39 81 VAL A CA 1
ATOM 613 C C . VAL A 1 84 ? 59.782 35.870 26.992 1.00 36.90 81 VAL A C 1
ATOM 614 O O . VAL A 1 84 ? 60.737 36.150 27.727 1.00 37.57 81 VAL A O 1
ATOM 618 N N . GLU A 1 85 ? 58.517 36.083 27.338 1.00 36.59 82 GLU A N 1
ATOM 619 C CA . GLU A 1 85 ? 58.220 36.685 28.623 1.00 36.31 82 GLU A CA 1
ATOM 620 C C . GLU A 1 85 ? 58.679 35.888 29.842 1.00 36.06 82 GLU A C 1
ATOM 621 O O . GLU A 1 85 ? 59.129 36.478 30.786 1.00 35.74 82 GLU A O 1
ATOM 627 N N . ARG A 1 86 ? 58.602 34.562 29.832 1.00 36.48 83 ARG A N 1
ATOM 628 C CA . ARG A 1 86 ? 59.107 33.832 30.986 1.00 37.79 83 ARG A CA 1
ATOM 629 C C . ARG A 1 86 ? 60.649 33.950 31.072 1.00 38.26 83 ARG A C 1
ATOM 630 O O . ARG A 1 86 ? 61.235 33.992 32.155 1.00 37.70 83 ARG A O 1
ATOM 638 N N . LEU A 1 87 ? 61.273 34.063 29.905 1.00 39.38 84 LEU A N 1
ATOM 639 C CA . LEU A 1 87 ? 62.694 33.877 29.728 1.00 39.57 84 LEU A CA 1
ATOM 640 C C . LEU A 1 87 ? 63.307 35.198 30.035 1.00 41.05 84 LEU A C 1
ATOM 641 O O . LEU A 1 87 ? 64.347 35.269 30.695 1.00 41.82 84 LEU A O 1
ATOM 646 N N . LEU A 1 88 ? 62.648 36.258 29.569 1.00 42.15 85 LEU A N 1
ATOM 647 C CA . LEU A 1 88 ? 63.042 37.621 29.896 1.00 43.40 85 LEU A CA 1
ATOM 648 C C . LEU A 1 88 ? 62.593 37.925 31.305 1.00 44.70 85 LEU A C 1
ATOM 649 O O . LEU A 1 88 ? 61.785 37.200 31.875 1.00 45.45 85 LEU A O 1
ATOM 654 N N . GLY A 1 89 ? 63.090 38.993 31.894 1.00 45.78 86 GLY A N 1
ATOM 655 C CA . GLY A 1 89 ? 62.451 39.441 33.121 1.00 47.29 86 GLY A CA 1
ATOM 656 C C . GLY A 1 89 ? 60.945 39.713 32.945 1.00 47.64 86 GLY A C 1
ATOM 657 O O . GLY A 1 89 ? 60.120 39.048 33.550 1.00 47.36 86 GLY A O 1
ATOM 658 N N . SER A 1 90 ? 60.612 40.660 32.073 1.00 48.15 87 SER A N 1
ATOM 659 C CA . SER A 1 90 ? 59.369 41.419 32.151 1.00 49.07 87 SER A CA 1
ATOM 660 C C . SER A 1 90 ? 58.283 40.937 31.202 1.00 49.40 87 SER A C 1
ATOM 661 O O . SER A 1 90 ? 58.350 39.827 30.676 1.00 49.62 87 SER A O 1
ATOM 664 N N . GLU A 1 91 ? 57.279 41.782 30.980 1.00 49.58 88 GLU A N 1
ATOM 665 C CA . GLU A 1 91 ? 56.350 41.517 29.895 1.00 50.17 88 GLU A CA 1
ATOM 666 C C . GLU A 1 91 ? 56.363 42.604 28.799 1.00 49.36 88 GLU A C 1
ATOM 667 O O . GLU A 1 91 ? 56.807 43.730 29.017 1.00 49.37 88 GLU A O 1
ATOM 673 N N . LEU A 1 92 ? 55.878 42.232 27.622 1.00 48.27 89 LEU A N 1
ATOM 674 C CA . LEU A 1 92 ? 55.888 43.089 26.456 1.00 46.83 89 LEU A CA 1
ATOM 675 C C . LEU A 1 92 ? 54.496 43.597 26.163 1.00 46.56 89 LEU A C 1
ATOM 676 O O . LEU A 1 92 ? 53.504 42.874 26.291 1.00 46.30 89 LEU A O 1
ATOM 681 N N . PHE A 1 93 ? 54.441 44.842 25.727 1.00 46.25 90 PHE A N 1
ATOM 682 C CA . PHE A 1 93 ? 53.188 45.504 25.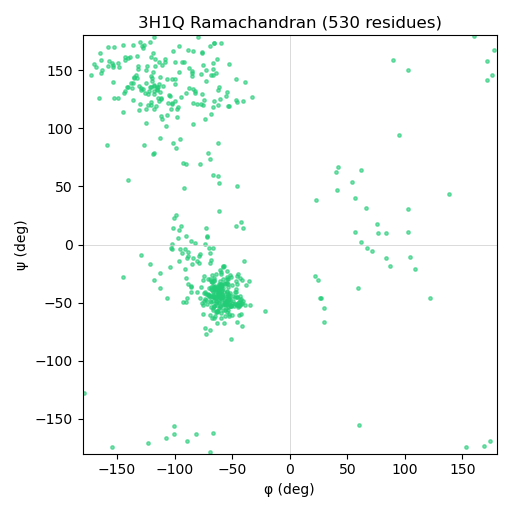508 1.00 46.24 90 PHE A CA 1
ATOM 683 C C . PHE A 1 93 ? 52.912 45.801 24.053 1.00 46.56 90 PHE A C 1
ATOM 684 O O . PHE A 1 93 ? 51.751 45.914 23.678 1.00 46.93 90 PHE A O 1
ATOM 692 N N . GLN A 1 94 ? 53.955 45.914 23.231 1.00 46.68 91 GLN A N 1
ATOM 693 C CA . GLN A 1 94 ? 53.771 46.368 21.855 1.00 47.25 91 GLN A CA 1
ATOM 694 C C . GLN A 1 94 ? 54.841 45.888 20.912 1.00 47.58 91 GLN A C 1
ATOM 695 O O . GLN A 1 94 ? 55.961 45.617 21.326 1.00 47.94 91 GLN A O 1
ATOM 701 N N . ALA A 1 95 ? 54.487 45.845 19.628 1.00 47.97 92 ALA A N 1
ATOM 702 C CA . ALA A 1 95 ? 55.312 45.261 18.579 1.00 48.15 92 ALA A CA 1
ATOM 703 C C . ALA A 1 95 ? 55.076 45.983 17.270 1.00 48.86 92 ALA A C 1
ATOM 704 O O . ALA A 1 95 ? 54.029 46.596 17.074 1.00 48.81 92 ALA A O 1
ATOM 706 N N . ALA A 1 96 ? 56.058 45.923 16.378 1.00 49.95 93 ALA A N 1
ATOM 707 C CA . ALA A 1 96 ? 55.839 46.307 14.990 1.00 51.03 93 ALA A CA 1
ATOM 708 C C . ALA A 1 96 ? 55.623 45.037 14.146 1.00 52.06 93 ALA A C 1
ATOM 709 O O . ALA A 1 96 ? 56.037 43.950 14.569 1.00 52.87 93 ALA A O 1
ATOM 711 N N . THR A 1 97 ? 54.957 45.136 12.986 1.00 53.30 94 THR A N 1
ATOM 712 C CA . THR A 1 97 ? 54.789 43.947 12.108 1.00 54.28 94 THR A CA 1
ATOM 713 C C . THR A 1 97 ? 55.095 44.183 10.637 1.00 55.06 94 THR A C 1
ATOM 714 O O . THR A 1 97 ? 55.134 45.321 10.159 1.00 54.91 94 THR A O 1
ATOM 718 N N . ALA A 1 98 ? 55.314 43.070 9.941 1.00 56.26 95 ALA A N 1
ATOM 719 C CA . ALA A 1 98 ? 55.422 43.029 8.504 1.00 57.81 95 ALA A CA 1
ATOM 720 C C . ALA A 1 98 ? 54.040 42.685 7.950 1.00 59.23 95 ALA A C 1
ATOM 721 O O . ALA A 1 98 ? 53.470 41.672 8.372 1.00 59.68 95 ALA A O 1
ATOM 723 N N . ILE A 1 99 ? 53.507 43.499 7.017 1.00 60.42 96 ILE A N 1
ATOM 724 C CA . ILE A 1 99 ? 52.347 43.094 6.172 1.00 61.31 96 ILE A CA 1
ATOM 725 C C . ILE A 1 99 ? 52.809 42.484 4.852 1.00 62.15 96 ILE A C 1
ATOM 726 O O . ILE A 1 99 ? 52.636 43.126 3.825 1.00 62.13 96 ILE A O 1
ATOM 728 N N . PRO A 1 100 ? 53.404 41.252 4.873 1.00 63.31 97 PRO A N 1
ATOM 729 C CA . PRO A 1 100 ? 54.049 40.674 3.670 1.00 63.82 97 PRO A CA 1
ATOM 730 C C . PRO A 1 100 ? 53.348 40.925 2.339 1.00 63.92 97 PRO A C 1
ATOM 731 O O . PRO A 1 100 ? 52.112 40.833 2.271 1.00 63.84 97 PRO A O 1
ATOM 735 N N . PRO A 1 101 ? 54.149 41.204 1.278 1.00 64.22 98 PRO A N 1
ATOM 736 C CA . PRO A 1 101 ? 53.671 41.652 -0.042 1.00 63.96 98 PRO A CA 1
ATOM 737 C C . PRO A 1 101 ? 53.254 40.476 -0.954 1.00 63.64 98 PRO A C 1
ATOM 738 O O . PRO A 1 101 ? 53.984 39.481 -1.070 1.00 63.81 98 PRO A O 1
ATOM 742 N N . GLY A 1 102 ? 52.097 40.612 -1.600 1.00 63.16 99 GLY A N 1
ATOM 743 C CA . GLY A 1 102 ? 51.392 39.494 -2.251 1.00 62.66 99 GLY A CA 1
ATOM 744 C C . GLY A 1 102 ? 50.385 38.997 -1.229 1.00 62.26 99 GLY A C 1
ATOM 745 O O . GLY A 1 102 ? 50.736 38.195 -0.366 1.00 62.12 99 GLY A O 1
ATOM 746 N N . THR A 1 103 ? 49.146 39.494 -1.289 1.00 61.87 100 THR A N 1
ATOM 747 C CA . THR A 1 103 ? 48.251 39.423 -0.113 1.00 61.35 100 THR A CA 1
ATOM 748 C C . THR A 1 103 ? 46.847 39.998 -0.338 1.00 61.12 100 THR A C 1
ATOM 749 O O . THR A 1 103 ? 46.692 41.059 -0.928 1.00 60.68 100 THR A O 1
ATOM 753 N N . ASN A 1 107 ? 43.766 42.989 1.394 1.00 58.47 104 ASN A N 1
ATOM 754 C CA . ASN A 1 107 ? 43.098 43.085 2.701 1.00 58.93 104 ASN A CA 1
ATOM 755 C C . ASN A 1 107 ? 43.884 42.357 3.840 1.00 59.04 104 ASN A C 1
ATOM 756 O O . ASN A 1 107 ? 43.301 41.740 4.747 1.00 59.07 104 ASN A O 1
ATOM 761 N N . ALA A 1 108 ? 45.210 42.444 3.812 1.00 59.36 105 ALA A N 1
ATOM 762 C CA . ALA A 1 108 ? 46.028 41.636 4.728 1.00 59.14 105 ALA A CA 1
ATOM 763 C C . ALA A 1 108 ? 46.555 42.315 6.008 1.00 59.32 105 ALA A C 1
ATOM 764 O O . ALA A 1 108 ? 47.566 41.868 6.569 1.00 60.49 105 ALA A O 1
ATOM 766 N N . GLU A 1 109 ? 45.882 43.357 6.503 1.00 58.87 106 GLU A N 1
ATOM 767 C CA . GLU A 1 109 ? 46.326 44.005 7.744 1.00 58.01 106 GLU A CA 1
ATOM 768 C C . GLU A 1 109 ? 45.941 43.206 9.003 1.00 57.45 106 GLU A C 1
ATOM 769 O O . GLU A 1 109 ? 46.384 43.551 10.099 1.00 57.45 106 GLU A O 1
ATOM 771 N N . ALA A 1 110 ? 45.124 42.152 8.832 1.00 56.85 107 ALA A N 1
ATOM 772 C CA . ALA A 1 110 ? 44.910 41.061 9.828 1.00 56.59 107 ALA A CA 1
ATOM 773 C C . ALA A 1 110 ? 46.230 40.684 10.501 1.00 56.59 107 ALA A C 1
ATOM 774 O O . ALA A 1 110 ? 46.283 39.982 11.517 1.00 56.42 107 ALA A O 1
ATOM 776 N N . CYS A 1 111 ? 47.290 41.162 9.860 1.00 56.67 108 CYS A N 1
ATOM 777 C CA . CYS A 1 111 ? 48.646 41.231 10.348 1.00 56.10 108 CYS A CA 1
ATOM 778 C C . CYS A 1 111 ? 48.692 41.886 11.707 1.00 54.84 108 CYS A C 1
ATOM 779 O O . CYS A 1 111 ? 48.759 41.196 12.736 1.00 54.73 108 CYS A O 1
ATOM 782 N N . GLY A 1 112 ? 48.655 43.224 11.684 1.00 53.23 109 GLY A N 1
ATOM 783 C CA . GLY A 1 112 ? 48.401 44.032 12.863 1.00 51.33 109 GLY A CA 1
ATOM 784 C C . GLY A 1 112 ? 47.423 43.361 13.812 1.00 49.94 109 GLY A C 1
ATOM 785 O O . GLY A 1 112 ? 47.722 43.187 14.990 1.00 49.81 109 GLY A O 1
ATOM 786 N N . HIS A 1 113 ? 46.272 42.948 13.294 1.00 48.25 110 HIS A N 1
ATOM 787 C CA . HIS A 1 113 ? 45.296 42.255 14.108 1.00 47.08 110 HIS A CA 1
ATOM 788 C C . HIS A 1 113 ? 45.772 40.970 14.770 1.00 45.68 110 HIS A C 1
ATOM 789 O O . HIS A 1 113 ? 45.340 40.699 15.880 1.00 45.66 110 HIS A O 1
ATOM 796 N N . VAL A 1 114 ? 46.649 40.178 14.145 1.00 43.83 111 VAL A N 1
ATOM 797 C CA . VAL A 1 114 ? 47.239 39.066 14.905 1.00 41.91 111 VAL A CA 1
ATOM 798 C C . VAL A 1 114 ? 48.022 39.657 16.093 1.00 40.87 111 VAL A C 1
ATOM 799 O O . VAL A 1 114 ? 47.929 39.151 17.202 1.00 40.50 111 VAL A O 1
ATOM 803 N N . VAL A 1 115 ? 48.738 40.759 15.869 1.00 39.78 112 VAL A N 1
ATOM 804 C CA . VAL A 1 115 ? 49.657 41.312 16.876 1.00 38.67 112 VAL A CA 1
ATOM 805 C C . VAL A 1 115 ? 48.862 41.864 18.054 1.00 37.69 112 VAL A C 1
ATOM 806 O O . VAL A 1 115 ? 49.126 41.539 19.212 1.00 36.94 112 VAL A O 1
ATOM 808 N N . ALA A 1 116 ? 47.859 42.669 17.716 1.00 37.52 113 ALA A N 1
ATOM 809 C CA . ALA A 1 116 ? 46.831 43.179 18.644 1.00 36.94 113 ALA A CA 1
ATOM 810 C C . ALA A 1 116 ? 46.138 42.016 19.329 1.00 36.96 113 ALA A C 1
ATOM 811 O O . ALA A 1 116 ? 46.085 41.966 20.548 1.00 37.87 113 ALA A O 1
ATOM 813 N N . GLY A 1 117 ? 45.658 41.055 18.550 1.00 36.84 114 GLY A N 1
ATOM 814 C CA . GLY A 1 117 ? 45.069 39.845 19.097 1.00 36.85 114 GLY A CA 1
ATOM 815 C C . GLY A 1 117 ? 45.950 39.011 20.007 1.00 37.42 114 GLY A C 1
ATOM 816 O O . GLY A 1 117 ? 45.444 38.179 20.736 1.00 37.61 114 GLY A O 1
ATOM 817 N N . ALA A 1 118 ? 47.273 39.181 19.965 1.00 38.23 115 ALA A N 1
ATOM 818 C CA . ALA A 1 118 ? 48.133 38.439 20.909 1.00 38.40 115 ALA A CA 1
ATOM 819 C C . ALA A 1 118 ? 48.446 39.289 22.152 1.00 38.71 115 ALA A C 1
ATOM 820 O O . ALA A 1 118 ? 49.071 38.832 23.113 1.00 38.55 115 ALA A O 1
ATOM 822 N N . GLY A 1 119 ? 47.969 40.527 22.124 1.00 38.74 116 GLY A N 1
ATOM 823 C CA . GLY A 1 119 ? 48.019 41.367 23.273 1.00 39.41 116 GLY A CA 1
ATOM 824 C C . GLY A 1 119 ? 49.117 42.373 23.167 1.00 40.40 116 GLY A C 1
ATOM 825 O O . GLY A 1 119 ? 49.671 42.796 24.191 1.00 41.43 116 GLY A O 1
ATOM 826 N N . LEU A 1 120 ? 49.415 42.773 21.934 1.00 40.56 117 LEU A N 1
ATOM 827 C CA . LEU A 1 120 ? 50.464 43.732 21.667 1.00 40.79 117 LEU A CA 1
ATOM 828 C C . LEU A 1 120 ? 49.868 44.933 20.959 1.00 41.30 117 LEU A C 1
ATOM 829 O O . LEU A 1 120 ? 49.296 44.784 19.882 1.00 41.33 117 LEU A O 1
ATOM 834 N N . GLU A 1 121 ? 49.979 46.118 21.555 1.00 41.91 118 GLU A N 1
ATOM 835 C CA . GLU A 1 121 ? 49.528 47.321 20.866 1.00 43.28 118 GLU A CA 1
ATOM 836 C C . GLU A 1 121 ? 50.446 47.496 19.679 1.00 43.72 118 GLU A C 1
ATOM 837 O O . GLU A 1 121 ? 51.670 47.526 19.828 1.00 43.55 118 GLU A O 1
ATOM 843 N N . LEU A 1 122 ? 49.837 47.552 18.495 1.00 44.74 119 LEU A N 1
ATOM 844 C CA . LEU A 1 122 ? 50.536 47.748 17.235 1.00 45.23 119 LEU A CA 1
ATOM 845 C C . LEU A 1 122 ? 51.271 49.088 17.262 1.00 45.95 119 LEU A C 1
ATOM 846 O O . LEU A 1 122 ? 50.682 50.137 17.550 1.00 45.79 119 LEU A O 1
ATOM 851 N N . VAL A 1 123 ? 52.576 49.015 17.008 1.00 46.64 120 VAL A N 1
ATOM 852 C CA . VAL A 1 123 ? 53.456 50.176 16.982 1.00 47.34 120 VAL A CA 1
ATOM 853 C C . VAL A 1 123 ? 53.421 50.802 15.599 1.00 48.01 120 VAL A C 1
ATOM 854 O O . VAL A 1 123 ? 53.510 52.025 15.458 1.00 47.48 120 VAL A O 1
ATOM 858 N N . THR A 1 124 ? 53.309 49.921 14.598 1.00 49.04 121 THR A N 1
ATOM 859 C CA . THR A 1 124 ? 53.352 50.247 13.173 1.00 50.21 121 THR A CA 1
ATOM 860 C C . THR A 1 124 ? 53.399 48.980 12.324 1.00 51.61 121 THR A C 1
ATOM 861 O O . THR A 1 124 ? 53.768 47.911 12.812 1.00 52.24 121 THR A O 1
ATOM 865 N N . LEU A 1 125 ? 52.999 49.101 11.061 1.00 52.91 122 LEU A N 1
ATOM 866 C CA . LEU A 1 125 ? 53.270 48.067 10.084 1.00 53.84 122 LEU A CA 1
ATOM 867 C C . LEU A 1 125 ? 54.529 48.439 9.316 1.00 54.44 122 LEU A C 1
ATOM 868 O O . LEU A 1 125 ? 54.838 49.628 9.141 1.00 54.19 122 LEU A O 1
ATOM 873 N N . VAL A 1 126 ? 55.276 47.422 8.890 1.00 55.47 123 VAL A N 1
ATOM 874 C CA . VAL A 1 126 ? 56.433 47.612 7.998 1.00 55.79 123 VAL A CA 1
ATOM 875 C C . VAL A 1 126 ? 56.276 46.760 6.734 1.00 55.96 123 VAL A C 1
ATOM 876 O O . VAL A 1 126 ? 55.553 45.749 6.747 1.00 55.28 123 VAL A O 1
ATOM 878 N N . ASP A 1 127 ? 56.911 47.216 5.644 1.00 56.72 124 ASP A N 1
ATOM 879 C CA . ASP A 1 127 ? 57.125 46.407 4.417 1.00 57.41 124 ASP A CA 1
ATOM 880 C C . ASP A 1 127 ? 58.411 45.662 4.627 1.00 57.08 124 ASP A C 1
ATOM 881 O O . ASP A 1 127 ? 59.410 46.261 5.054 1.00 57.21 124 ASP A O 1
ATOM 886 N N . GLU A 1 128 ? 58.398 44.373 4.309 1.00 56.44 125 GLU A N 1
ATOM 887 C CA . GLU A 1 128 ? 59.563 43.527 4.494 1.00 55.94 125 GLU A CA 1
ATOM 888 C C . GLU A 1 128 ? 60.788 44.146 3.797 1.00 55.77 125 GLU A C 1
ATOM 889 O O . GLU A 1 128 ? 61.848 44.270 4.405 1.00 56.08 125 GLU A O 1
ATOM 895 N N . PRO A 1 129 ? 60.644 44.572 2.529 1.00 55.45 126 PRO A N 1
ATOM 896 C CA . PRO A 1 129 ? 61.691 45.372 1.922 1.00 54.76 126 PRO A CA 1
ATOM 897 C C . PRO A 1 129 ? 62.267 46.432 2.841 1.00 54.07 126 PRO A C 1
ATOM 898 O O . PRO A 1 129 ? 63.476 46.520 2.976 1.00 54.01 126 PRO A O 1
ATOM 902 N N . VAL A 1 130 ? 61.419 47.242 3.462 1.00 53.74 127 VAL A N 1
ATOM 903 C CA . VAL A 1 130 ? 61.921 48.336 4.301 1.00 53.53 127 VAL A CA 1
ATOM 904 C C . VAL A 1 130 ? 62.734 47.762 5.458 1.00 53.34 127 VAL A C 1
ATOM 905 O O . VAL A 1 130 ? 63.758 48.318 5.846 1.00 53.41 127 VAL A O 1
ATOM 907 N N . ALA A 1 131 ? 62.285 46.617 5.963 1.00 53.02 128 ALA A N 1
ATOM 908 C CA . ALA A 1 131 ? 62.855 46.001 7.150 1.00 52.91 128 ALA A CA 1
ATOM 909 C C . ALA A 1 131 ? 64.204 45.399 6.809 1.00 52.81 128 ALA A C 1
ATOM 910 O O . ALA A 1 131 ? 65.256 45.902 7.242 1.00 52.94 128 ALA A O 1
ATOM 912 N N . ALA A 1 132 ? 64.137 44.299 6.055 1.00 52.39 129 ALA A N 1
ATOM 913 C CA . ALA A 1 132 ? 65.269 43.680 5.406 1.00 51.42 129 ALA A CA 1
ATOM 914 C C . ALA A 1 132 ? 66.399 44.688 5.236 1.00 51.14 129 ALA A C 1
ATOM 915 O O . ALA A 1 132 ? 67.508 44.486 5.753 1.00 51.10 129 ALA A O 1
ATOM 917 N N . ALA A 1 133 ? 66.090 45.791 4.549 1.00 50.54 130 ALA A N 1
ATOM 918 C CA . ALA A 1 133 ? 67.057 46.849 4.245 1.00 49.89 130 ALA A CA 1
ATOM 919 C C . ALA A 1 133 ? 67.742 47.382 5.493 1.00 49.34 130 ALA A C 1
ATOM 920 O O . ALA A 1 133 ? 68.965 47.322 5.601 1.00 49.55 130 ALA A O 1
ATOM 922 N N . ARG A 1 134 ? 66.930 47.872 6.430 1.00 48.75 131 ARG A N 1
ATOM 923 C CA . ARG A 1 134 ? 67.396 48.552 7.640 1.00 47.80 131 ARG A CA 1
ATOM 924 C C . ARG A 1 134 ? 68.365 47.690 8.397 1.00 47.21 131 ARG A C 1
ATOM 925 O O . ARG A 1 134 ? 69.398 48.189 8.854 1.00 46.87 131 ARG A O 1
ATOM 933 N N . ALA A 1 135 ? 68.016 46.403 8.516 1.00 46.55 132 ALA A N 1
ATOM 934 C CA . ALA A 1 135 ? 68.866 45.387 9.164 1.00 45.75 132 ALA A CA 1
ATOM 935 C C . ALA A 1 135 ? 70.252 45.270 8.512 1.00 45.14 132 ALA A C 1
ATOM 936 O O . ALA A 1 135 ? 71.253 45.367 9.195 1.00 44.87 132 ALA A O 1
ATOM 938 N N . LEU A 1 136 ? 70.313 45.092 7.198 1.00 44.92 133 LEU A N 1
ATOM 939 C CA . LEU A 1 136 ? 71.583 45.191 6.492 1.00 44.64 133 LEU A CA 1
ATOM 940 C C . LEU A 1 136 ? 72.194 46.575 6.678 1.00 45.09 133 LEU A C 1
ATOM 941 O O . LEU A 1 136 ? 73.407 46.732 6.618 1.00 45.52 133 LEU A O 1
ATOM 946 N N . GLY A 1 137 ? 71.377 47.585 6.932 1.00 45.28 134 GLY A N 1
ATOM 947 C CA . GLY A 1 137 ? 71.915 48.925 7.055 1.00 45.89 134 GLY A CA 1
ATOM 948 C C . GLY A 1 137 ? 72.458 49.360 5.708 1.00 46.68 134 GLY A C 1
ATOM 949 O O . GLY A 1 137 ? 73.425 50.110 5.640 1.00 46.88 134 GLY A O 1
ATOM 950 N N . ILE A 1 138 ? 71.840 48.867 4.636 1.00 46.97 135 ILE A N 1
ATOM 951 C CA . ILE A 1 138 ? 72.225 49.215 3.288 1.00 47.56 135 ILE A CA 1
ATOM 952 C C . ILE A 1 138 ? 71.212 50.231 2.793 1.00 48.47 135 ILE A C 1
ATOM 953 O O . ILE A 1 138 ? 70.023 49.934 2.784 1.00 48.56 135 ILE A O 1
ATOM 955 N N . ASN A 1 139 ? 71.671 51.429 2.405 1.00 49.61 136 ASN A N 1
ATOM 956 C CA . ASN A 1 139 ? 70.830 52.433 1.669 1.00 50.34 136 ASN A CA 1
ATOM 957 C C . ASN A 1 139 ? 70.560 52.156 0.171 1.00 50.55 136 ASN A C 1
ATOM 958 O O . ASN A 1 139 ? 69.401 52.185 -0.290 1.00 50.63 136 ASN A O 1
ATOM 963 N N . ASP A 1 140 ? 71.622 51.909 -0.590 1.00 50.69 137 ASP A N 1
ATOM 964 C CA . ASP A 1 140 ? 71.460 51.653 -2.019 1.00 50.84 137 ASP A CA 1
ATOM 965 C C . ASP A 1 140 ? 71.855 50.214 -2.315 1.00 50.43 137 ASP A C 1
ATOM 966 O O . ASP A 1 140 ? 72.961 49.791 -1.977 1.00 50.92 137 ASP A O 1
ATOM 971 N N . GLY A 1 141 ? 70.944 49.454 -2.912 1.00 49.63 138 GLY A N 1
ATOM 972 C CA . GLY A 1 141 ? 71.225 48.066 -3.238 1.00 48.77 138 GLY A CA 1
ATOM 973 C C . GLY A 1 141 ? 69.993 47.301 -3.652 1.00 48.33 138 GLY A C 1
ATOM 974 O O . GLY A 1 141 ? 68.915 47.857 -3.802 1.00 48.28 138 GLY A O 1
ATOM 975 N N . ILE A 1 142 ? 70.145 46.010 -3.837 1.00 47.98 139 ILE A N 1
ATOM 976 C CA . ILE A 1 142 ? 69.011 45.211 -4.174 1.00 48.53 139 ILE A CA 1
ATOM 977 C C . ILE A 1 142 ? 68.857 44.154 -3.115 1.00 48.72 139 ILE A C 1
ATOM 978 O O . ILE A 1 142 ? 69.860 43.554 -2.693 1.00 49.73 139 ILE A O 1
ATOM 983 N N . VAL A 1 143 ? 67.617 43.944 -2.664 1.00 47.78 140 VAL A N 1
ATOM 984 C CA . VAL A 1 143 ? 67.350 42.961 -1.631 1.00 46.89 140 VAL A CA 1
ATOM 985 C C . VAL A 1 143 ? 66.485 41.847 -2.171 1.00 46.55 140 VAL A C 1
ATOM 986 O O . VAL A 1 143 ? 65.486 42.072 -2.811 1.00 46.49 140 VAL A O 1
ATOM 990 N N . VAL A 1 144 ? 66.879 40.630 -1.895 1.00 46.59 141 VAL A N 1
ATOM 991 C CA . VAL A 1 144 ? 66.200 39.504 -2.449 1.00 47.27 141 VAL A CA 1
ATOM 992 C C . VAL A 1 144 ? 65.837 38.616 -1.261 1.00 48.40 141 VAL A C 1
ATOM 993 O O . VAL A 1 144 ? 66.575 37.701 -0.873 1.00 48.99 141 VAL A O 1
ATOM 997 N N . ASP A 1 145 ? 64.705 38.920 -0.648 1.00 49.03 142 ASP A N 1
ATOM 998 C CA . ASP A 1 145 ? 64.222 38.133 0.463 1.00 49.38 142 ASP A CA 1
ATOM 999 C C . ASP A 1 145 ? 63.717 36.839 -0.131 1.00 48.99 142 ASP A C 1
ATOM 1000 O O . ASP A 1 145 ? 62.713 36.827 -0.811 1.00 49.58 142 ASP A O 1
ATOM 1005 N N . ILE A 1 146 ? 64.419 35.745 0.074 1.00 48.77 143 ILE A N 1
ATOM 1006 C CA . ILE A 1 146 ? 63.928 34.503 -0.484 1.00 48.84 143 ILE A CA 1
ATOM 1007 C C . ILE A 1 146 ? 63.284 33.744 0.650 1.00 49.42 143 ILE A C 1
ATOM 1008 O O . ILE A 1 146 ? 63.958 32.945 1.300 1.00 49.98 143 ILE A O 1
ATOM 1013 N N . GLY A 1 147 ? 61.994 34.010 0.899 1.00 49.59 144 GLY A N 1
ATOM 1014 C CA . GLY A 1 147 ? 61.221 33.333 1.947 1.00 49.61 144 GLY A CA 1
ATOM 1015 C C . GLY A 1 147 ? 60.993 31.859 1.678 1.00 50.20 144 GLY A C 1
ATOM 1016 O O . GLY A 1 147 ? 61.677 31.269 0.874 1.00 50.84 144 GLY A O 1
ATOM 1017 N N . GLY A 1 148 ? 60.029 31.249 2.346 1.00 51.13 145 GLY A N 1
ATOM 1018 C CA . GLY A 1 148 ? 59.769 29.824 2.159 1.00 52.25 145 GLY A CA 1
ATOM 1019 C C . GLY A 1 148 ? 58.785 29.561 1.030 1.00 53.39 145 GLY A C 1
ATOM 1020 O O . GLY A 1 148 ? 58.897 28.554 0.300 1.00 53.51 145 GLY A O 1
ATOM 1021 N N . GLY A 1 149 ? 57.835 30.485 0.877 1.00 53.98 146 GLY A N 1
ATOM 1022 C CA . GLY A 1 149 ? 56.729 30.346 -0.080 1.00 54.19 146 GLY A CA 1
ATOM 1023 C C . GLY A 1 149 ? 56.669 31.393 -1.175 1.00 54.18 146 GLY A C 1
ATOM 1024 O O . GLY A 1 149 ? 56.164 31.110 -2.274 1.00 54.08 146 GLY A O 1
ATOM 1025 N N . THR A 1 150 ? 57.131 32.606 -0.883 1.00 54.00 147 THR A N 1
ATOM 1026 C CA . THR A 1 150 ? 57.478 33.508 -1.967 1.00 54.96 147 THR A CA 1
ATOM 1027 C C . THR A 1 150 ? 58.849 34.147 -1.760 1.00 55.39 147 THR A C 1
ATOM 1028 O O . THR A 1 150 ? 59.290 34.346 -0.617 1.00 56.07 147 THR A O 1
ATOM 1032 N N . THR A 1 151 ? 59.500 34.471 -2.882 1.00 54.91 148 THR A N 1
ATOM 1033 C CA . THR A 1 151 ? 60.621 35.394 -2.915 1.00 54.41 148 THR A CA 1
ATOM 1034 C C . THR A 1 151 ? 60.032 36.772 -3.099 1.00 53.70 148 THR A C 1
ATOM 1035 O O . THR A 1 151 ? 58.875 36.889 -3.432 1.00 53.80 148 THR A O 1
ATOM 1039 N N . GLY A 1 152 ? 60.820 37.813 -2.901 1.00 53.39 149 GLY A N 1
ATOM 1040 C CA . GLY A 1 152 ? 60.276 39.148 -2.886 1.00 53.61 149 GLY A CA 1
ATOM 1041 C C . GLY A 1 152 ? 61.344 40.170 -3.153 1.00 54.17 149 GLY A C 1
ATOM 1042 O O . GLY A 1 152 ? 61.934 40.744 -2.228 1.00 54.28 149 GLY A O 1
ATOM 1043 N N . ILE A 1 153 ? 61.581 40.407 -4.435 1.00 54.37 150 ILE A N 1
ATOM 1044 C CA . ILE A 1 153 ? 62.606 41.347 -4.887 1.00 54.33 150 ILE A CA 1
ATOM 1045 C C . ILE A 1 153 ? 62.254 42.782 -4.507 1.00 54.58 150 ILE A C 1
ATOM 1046 O O . ILE A 1 153 ? 61.082 43.108 -4.309 1.00 54.82 150 ILE A O 1
ATOM 1051 N N . ALA A 1 154 ? 63.266 43.637 -4.410 1.00 54.70 151 ALA A N 1
ATOM 1052 C CA . ALA A 1 154 ? 63.050 45.021 -4.026 1.00 55.08 151 ALA A CA 1
ATOM 1053 C C . ALA A 1 154 ? 64.301 45.842 -4.270 1.00 55.47 151 ALA A C 1
ATOM 1054 O O . ALA A 1 154 ? 65.414 45.312 -4.229 1.00 55.68 151 ALA A O 1
ATOM 1056 N N . VAL A 1 155 ? 64.106 47.136 -4.514 1.00 55.89 152 VAL A N 1
ATOM 1057 C CA . VAL A 1 155 ? 65.173 48.038 -4.903 1.00 56.37 152 VAL A CA 1
ATOM 1058 C C . VAL A 1 155 ? 65.164 49.294 -4.064 1.00 57.01 152 VAL A C 1
ATOM 1059 O O . VAL A 1 155 ? 64.231 50.085 -4.121 1.00 57.35 152 VAL A O 1
ATOM 1063 N N . ILE A 1 156 ? 66.218 49.485 -3.290 1.00 57.93 153 ILE A N 1
ATOM 1064 C CA . ILE A 1 156 ? 66.367 50.705 -2.508 1.00 58.55 153 ILE A CA 1
ATOM 1065 C C . ILE A 1 156 ? 67.531 51.510 -3.044 1.00 58.78 153 ILE A C 1
ATOM 1066 O O . ILE A 1 156 ? 68.529 50.948 -3.483 1.00 58.91 153 ILE A O 1
ATOM 1068 N N . GLU A 1 157 ? 67.380 52.828 -3.013 1.00 59.19 154 GLU A N 1
ATOM 1069 C CA . GLU A 1 157 ? 68.413 53.755 -3.454 1.00 59.37 154 GLU A CA 1
ATOM 1070 C C . GLU A 1 157 ? 68.213 55.057 -2.701 1.00 59.48 154 GLU A C 1
ATOM 1071 O O . GLU A 1 157 ? 67.095 55.347 -2.271 1.00 59.30 154 GLU A O 1
ATOM 1073 N N . LYS A 1 158 ? 69.288 55.829 -2.532 1.00 59.76 155 LYS A N 1
ATOM 1074 C CA . LYS A 1 158 ? 69.254 57.092 -1.773 1.00 60.43 155 LYS A CA 1
ATOM 1075 C C . LYS A 1 158 ? 68.811 56.886 -0.324 1.00 61.02 155 LYS A C 1
ATOM 1076 O O . LYS A 1 158 ? 69.310 57.540 0.615 1.00 61.22 155 LYS A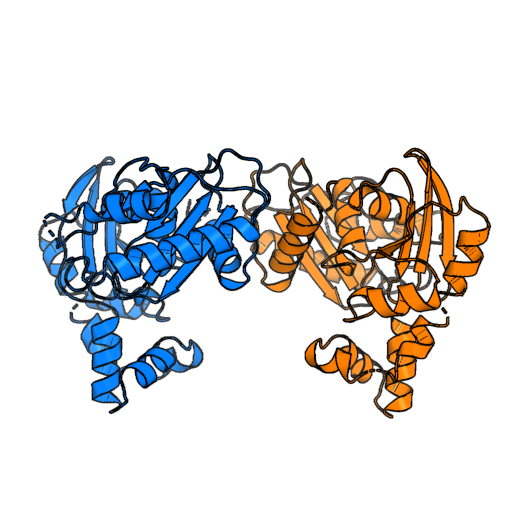 O 1
ATOM 1077 N N . GLY A 1 159 ? 67.860 55.969 -0.156 1.00 61.00 156 GLY A N 1
ATOM 1078 C CA . GLY A 1 159 ? 67.343 55.574 1.140 1.00 60.80 156 GLY A CA 1
ATOM 1079 C C . GLY A 1 159 ? 65.844 55.421 1.034 1.00 60.72 156 GLY A C 1
ATOM 1080 O O . GLY A 1 159 ? 65.127 55.876 1.921 1.00 60.80 156 GLY A O 1
ATOM 1081 N N . LYS A 1 160 ? 65.379 54.787 -0.051 1.00 60.66 157 LYS A N 1
ATOM 1082 C CA . LYS A 1 160 ? 63.941 54.645 -0.357 1.00 60.56 157 LYS A CA 1
ATOM 1083 C C . LYS A 1 160 ? 63.647 53.418 -1.210 1.00 60.61 157 LYS A C 1
ATOM 1084 O O . LYS A 1 160 ? 64.392 53.113 -2.138 1.00 60.93 157 LYS A O 1
ATOM 1086 N N . ILE A 1 161 ? 62.555 52.725 -0.902 1.00 60.66 158 ILE A N 1
ATOM 1087 C CA . ILE A 1 161 ? 62.136 51.561 -1.675 1.00 60.90 158 ILE A CA 1
ATOM 1088 C C . ILE A 1 161 ? 61.665 52.007 -3.054 1.00 61.44 158 ILE A C 1
ATOM 1089 O O . ILE A 1 161 ? 60.474 52.014 -3.345 1.00 61.89 158 ILE A O 1
ATOM 1091 N N . THR A 1 162 ? 62.612 52.384 -3.913 1.00 62.24 159 THR A N 1
ATOM 1092 C CA . THR A 1 162 ? 62.294 53.012 -5.217 1.00 62.16 159 THR A CA 1
ATOM 1093 C C . THR A 1 162 ? 61.636 52.070 -6.248 1.00 62.53 159 THR A C 1
ATOM 1094 O O . THR A 1 162 ? 61.207 52.525 -7.310 1.00 62.88 159 THR A O 1
ATOM 1098 N N . ALA A 1 163 ? 61.552 50.778 -5.932 1.00 62.57 160 ALA A N 1
ATOM 1099 C CA . ALA A 1 163 ? 60.879 49.803 -6.789 1.00 63.09 160 ALA A CA 1
ATOM 1100 C C . ALA A 1 163 ? 60.800 48.460 -6.074 1.00 63.51 160 ALA A C 1
ATOM 1101 O O . ALA A 1 163 ? 61.726 48.109 -5.340 1.00 63.66 160 ALA A O 1
ATOM 1103 N N . THR A 1 164 ? 59.716 47.707 -6.309 1.00 63.74 161 THR A N 1
ATOM 1104 C CA . THR A 1 164 ? 59.422 46.473 -5.565 1.00 63.95 161 THR A CA 1
ATOM 1105 C C . THR A 1 164 ? 58.692 45.446 -6.405 1.00 63.86 161 THR A C 1
ATOM 1106 O O . THR A 1 164 ? 57.971 45.799 -7.327 1.00 63.88 161 THR A O 1
ATOM 1110 N N . PHE A 1 165 ? 58.866 44.175 -6.057 1.00 64.01 162 PHE A N 1
ATOM 1111 C CA . PHE A 1 165 ? 58.328 43.051 -6.817 1.00 64.37 162 PHE A CA 1
ATOM 1112 C C . PHE A 1 165 ? 58.155 41.869 -5.872 1.00 64.26 162 PHE A C 1
ATOM 1113 O O . PHE A 1 165 ? 58.337 42.024 -4.662 1.00 64.89 162 PHE A O 1
ATOM 1121 N N . ASP A 1 166 ? 57.791 40.704 -6.404 1.00 63.59 163 ASP A N 1
ATOM 1122 C CA . ASP A 1 166 ? 57.681 39.473 -5.616 1.00 63.02 163 ASP A CA 1
ATOM 1123 C C . ASP A 1 166 ? 57.139 38.405 -6.520 1.00 62.30 163 ASP A C 1
ATOM 1124 O O . ASP A 1 166 ? 56.348 38.700 -7.402 1.00 62.55 163 ASP A O 1
ATOM 1129 N N . GLU A 1 167 ? 57.572 37.170 -6.330 1.00 61.48 164 GLU A N 1
ATOM 1130 C CA . GLU A 1 167 ? 57.174 36.106 -7.234 1.00 61.18 164 GLU A CA 1
ATOM 1131 C C . GLU A 1 167 ? 57.188 34.767 -6.534 1.00 60.99 164 GLU A C 1
ATOM 1132 O O . GLU A 1 167 ? 58.197 34.358 -5.968 1.00 61.13 164 GLU A O 1
ATOM 1134 N N . PRO A 1 168 ? 56.057 34.069 -6.603 1.00 60.88 165 PRO A N 1
ATOM 1135 C CA . PRO A 1 168 ? 55.690 32.813 -5.953 1.00 60.62 165 PRO A CA 1
ATOM 1136 C C . PRO A 1 168 ? 56.724 31.706 -5.999 1.00 60.07 165 PRO A C 1
ATOM 1137 O O . PRO A 1 168 ? 56.389 30.581 -6.357 1.00 60.16 165 PRO A O 1
ATOM 1141 N N . THR A 1 169 ? 57.961 32.000 -5.623 1.00 59.49 166 THR A N 1
ATOM 1142 C CA . THR A 1 169 ? 58.916 30.918 -5.433 1.00 58.91 166 THR A CA 1
ATOM 1143 C C . THR A 1 169 ? 59.712 30.995 -4.113 1.00 58.68 166 THR A C 1
ATOM 1144 O O . THR A 1 169 ? 59.889 32.080 -3.540 1.00 58.65 166 THR A O 1
ATOM 1148 N N . GLY A 1 170 ? 60.168 29.838 -3.630 1.00 57.93 167 GLY A N 1
ATOM 1149 C CA . GLY A 1 170 ? 60.923 29.787 -2.382 1.00 56.83 167 GLY A CA 1
ATOM 1150 C C . GLY A 1 170 ? 61.266 28.401 -1.875 1.00 55.87 167 GLY A C 1
ATOM 1151 O O . GLY A 1 170 ? 61.081 27.388 -2.576 1.00 55.82 167 GLY A O 1
ATOM 1152 N N . GLY A 1 171 ? 61.753 28.381 -0.637 1.00 54.67 168 GLY A N 1
ATOM 1153 C CA . GLY A 1 171 ? 62.284 27.194 0.003 1.00 53.87 168 GLY A CA 1
ATOM 1154 C C . GLY A 1 171 ? 61.483 25.943 -0.242 1.00 53.50 168 GLY A C 1
ATOM 1155 O O . GLY A 1 171 ? 62.026 24.830 -0.289 1.00 53.56 168 GLY A O 1
ATOM 1156 N N . THR A 1 172 ? 60.184 26.117 -0.417 1.00 52.97 169 THR A N 1
ATOM 1157 C CA . THR A 1 172 ? 59.309 24.966 -0.414 1.00 52.72 169 THR A CA 1
ATOM 1158 C C . THR A 1 172 ? 59.451 24.185 -1.700 1.00 52.40 169 THR A C 1
ATOM 1159 O O . THR A 1 172 ? 59.501 22.970 -1.686 1.00 52.11 169 THR A O 1
ATOM 1163 N N . HIS A 1 173 ? 59.537 24.906 -2.808 1.00 52.53 170 HIS A N 1
ATOM 1164 C CA . HIS A 1 173 ? 59.716 24.290 -4.094 1.00 52.90 170 HIS A CA 1
ATOM 1165 C C . HIS A 1 173 ? 60.980 23.483 -4.018 1.00 52.48 170 HIS A C 1
ATOM 1166 O O . HIS A 1 173 ? 60.949 22.302 -4.310 1.00 52.32 170 HIS A O 1
ATOM 1173 N N . LEU A 1 174 ? 62.073 24.100 -3.560 1.00 51.87 171 LEU A N 1
ATOM 1174 C CA . LEU A 1 174 ? 63.281 23.348 -3.247 1.00 51.38 171 LEU A CA 1
ATOM 1175 C C . LEU A 1 174 ? 62.954 22.047 -2.517 1.00 51.04 171 LEU A C 1
ATOM 1176 O O . LEU A 1 174 ? 63.295 20.961 -2.999 1.00 51.28 171 LEU A O 1
ATOM 1181 N N . SER A 1 175 ? 62.307 22.148 -1.356 1.00 50.39 172 SER A N 1
ATOM 1182 C CA . SER A 1 175 ? 62.028 20.952 -0.540 1.00 50.00 172 SER A CA 1
ATOM 1183 C C . SER A 1 175 ? 61.144 19.966 -1.297 1.00 49.41 172 SER A C 1
ATOM 1184 O O . SER A 1 175 ? 61.332 18.748 -1.187 1.00 49.25 172 SER A O 1
ATOM 1187 N N . LEU A 1 176 ? 60.191 20.521 -2.051 1.00 48.34 173 LEU A N 1
ATOM 1188 C CA . LEU A 1 176 ? 59.330 19.781 -2.935 1.00 47.80 173 LEU A CA 1
ATOM 1189 C C . LEU A 1 176 ? 60.131 19.167 -4.089 1.00 47.68 173 LEU A C 1
ATOM 1190 O O . LEU A 1 176 ? 60.043 17.950 -4.322 1.00 48.01 173 LEU A O 1
ATOM 1195 N N . VAL A 1 177 ? 60.907 19.999 -4.804 1.00 46.71 174 VAL A N 1
ATOM 1196 C CA . VAL A 1 177 ? 61.751 19.536 -5.908 1.00 45.70 174 VAL A CA 1
ATOM 1197 C C . VAL A 1 177 ? 62.663 18.425 -5.399 1.00 45.64 174 VAL A C 1
ATOM 1198 O O . VAL A 1 177 ? 62.961 17.483 -6.113 1.00 45.84 174 VAL A O 1
ATOM 1200 N N . LEU A 1 178 ? 63.065 18.511 -4.141 1.00 45.64 175 LEU A N 1
ATOM 1201 C CA . LEU A 1 178 ? 63.799 17.433 -3.509 1.00 45.86 175 LEU A CA 1
ATOM 1202 C C . LEU A 1 178 ? 62.910 16.236 -3.183 1.00 46.12 175 LEU A C 1
ATOM 1203 O O . LEU A 1 178 ? 63.284 15.096 -3.440 1.00 45.75 175 LEU A O 1
ATOM 1208 N N . ALA A 1 179 ? 61.743 16.513 -2.590 1.00 46.87 176 ALA A N 1
ATOM 1209 C CA . ALA A 1 179 ? 60.757 15.494 -2.233 1.00 46.99 176 ALA A CA 1
ATOM 1210 C C . ALA A 1 179 ? 60.484 14.630 -3.447 1.00 47.67 176 ALA A C 1
ATOM 1211 O O . ALA A 1 179 ? 60.602 13.395 -3.378 1.00 47.67 176 ALA A O 1
ATOM 1213 N N . GLY A 1 180 ? 60.146 15.304 -4.556 1.00 48.18 177 GLY A N 1
ATOM 1214 C CA . GLY A 1 180 ? 59.906 14.686 -5.858 1.00 48.53 177 GLY A CA 1
ATOM 1215 C C . GLY A 1 180 ? 61.104 13.903 -6.361 1.00 49.13 177 GLY A C 1
ATOM 1216 O O . GLY A 1 180 ? 60.984 12.714 -6.649 1.00 49.38 177 GLY A O 1
ATOM 1217 N N . SER A 1 181 ? 62.257 14.563 -6.469 1.00 49.46 178 SER A N 1
ATOM 1218 C CA . SER A 1 181 ? 63.517 13.916 -6.884 1.00 49.96 178 SER A CA 1
ATOM 1219 C C . SER A 1 181 ? 63.905 12.692 -6.038 1.00 50.16 178 SER A C 1
ATOM 1220 O O . SER A 1 181 ? 64.176 11.639 -6.578 1.00 49.78 178 SER A O 1
ATOM 1223 N N . TYR A 1 182 ? 63.914 12.837 -4.716 1.00 50.94 179 TYR A N 1
ATOM 1224 C CA . TYR A 1 182 ? 64.281 11.750 -3.814 1.00 52.04 179 TYR A CA 1
ATOM 1225 C C . TYR A 1 182 ? 63.154 10.746 -3.606 1.00 52.17 179 TYR A C 1
ATOM 1226 O O . TYR A 1 182 ? 63.390 9.626 -3.126 1.00 52.22 179 TYR A O 1
ATOM 1235 N N . LYS A 1 183 ? 61.938 11.154 -3.978 1.00 52.29 180 LYS A N 1
ATOM 1236 C CA . LYS A 1 183 ? 60.716 10.361 -3.770 1.00 52.27 180 LYS A CA 1
ATOM 1237 C C . LYS A 1 183 ? 60.494 10.142 -2.272 1.00 52.25 180 LYS A C 1
ATOM 1238 O O . LYS A 1 183 ? 60.524 9.011 -1.770 1.00 52.61 180 LYS A O 1
ATOM 1240 N N . ILE A 1 184 ? 60.273 11.248 -1.571 1.00 51.82 181 ILE A N 1
ATOM 1241 C CA . ILE A 1 184 ? 60.228 11.246 -0.119 1.00 52.04 181 ILE A CA 1
ATOM 1242 C C . ILE A 1 184 ? 59.066 12.131 0.382 1.00 52.11 181 ILE A C 1
ATOM 1243 O O . ILE A 1 184 ? 58.865 13.225 -0.179 1.00 52.54 181 ILE A O 1
ATOM 1245 N N . PRO A 1 185 ? 58.311 11.683 1.436 1.00 51.58 182 PRO A N 1
ATOM 1246 C CA . PRO A 1 185 ? 57.265 12.513 2.074 1.00 51.12 182 PRO A CA 1
ATOM 1247 C C . PRO A 1 185 ? 57.787 13.915 2.347 1.00 51.52 182 PRO A C 1
ATOM 1248 O O . PRO A 1 185 ? 58.960 14.076 2.691 1.00 51.65 182 PRO A O 1
ATOM 1252 N N . PHE A 1 186 ? 56.949 14.928 2.182 1.00 52.05 183 PHE A N 1
ATOM 1253 C CA . PHE A 1 186 ? 57.442 16.312 2.257 1.00 53.02 183 PHE A CA 1
ATOM 1254 C C . PHE A 1 186 ? 58.143 16.638 3.600 1.00 53.46 183 PHE A C 1
ATOM 1255 O O . PHE A 1 186 ? 59.169 17.331 3.617 1.00 53.51 183 PHE A O 1
ATOM 1263 N N . GLU A 1 187 ? 57.590 16.148 4.716 1.00 53.81 184 GLU A N 1
ATOM 1264 C CA . GLU A 1 187 ? 58.212 16.367 6.014 1.00 53.79 184 GLU A CA 1
ATOM 1265 C C . GLU A 1 187 ? 59.575 15.704 5.948 1.00 54.26 184 GLU A C 1
ATOM 1266 O O . GLU A 1 187 ? 60.588 16.371 6.145 1.00 55.11 184 GLU A O 1
ATOM 1268 N N . GLU A 1 188 ? 59.609 14.418 5.605 1.00 54.43 185 GLU A N 1
ATOM 1269 C CA . GLU A 1 188 ? 60.868 13.682 5.464 1.00 54.95 185 GLU A CA 1
ATOM 1270 C C . GLU A 1 188 ? 61.934 14.537 4.744 1.00 54.45 185 GLU A C 1
ATOM 1271 O O . GLU A 1 188 ? 63.050 14.706 5.242 1.00 54.17 185 GLU A O 1
ATOM 1277 N N . ALA A 1 189 ? 61.561 15.114 3.603 1.00 54.00 186 ALA A N 1
ATOM 1278 C CA . ALA A 1 189 ? 62.482 15.930 2.828 1.00 53.48 186 ALA A CA 1
ATOM 1279 C C . ALA A 1 189 ? 62.881 17.213 3.526 1.00 53.10 186 ALA A C 1
ATOM 1280 O O . ALA A 1 189 ? 64.035 17.598 3.456 1.00 53.56 186 ALA A O 1
ATOM 1282 N N . GLU A 1 190 ? 61.939 17.884 4.182 1.00 52.58 187 GLU A N 1
ATOM 1283 C CA . GLU A 1 190 ? 62.245 19.137 4.896 1.00 51.94 187 GLU A CA 1
ATOM 1284 C C . GLU A 1 190 ? 63.262 18.905 6.024 1.00 51.60 187 GLU A C 1
ATOM 1285 O O . GLU A 1 190 ? 64.215 19.675 6.178 1.00 51.33 187 GLU A O 1
ATOM 1291 N N . THR A 1 191 ? 63.058 17.838 6.797 1.00 51.29 188 THR A N 1
ATOM 1292 C CA . THR A 1 191 ? 64.032 17.424 7.797 1.00 51.06 188 THR A CA 1
ATOM 1293 C C . THR A 1 191 ? 65.419 17.288 7.147 1.00 50.93 188 THR A C 1
ATOM 1294 O O . THR A 1 191 ? 66.367 17.871 7.655 1.00 51.41 188 THR A O 1
ATOM 1296 N N . ILE A 1 192 ? 65.531 16.587 6.009 1.00 50.42 189 ILE A N 1
ATOM 12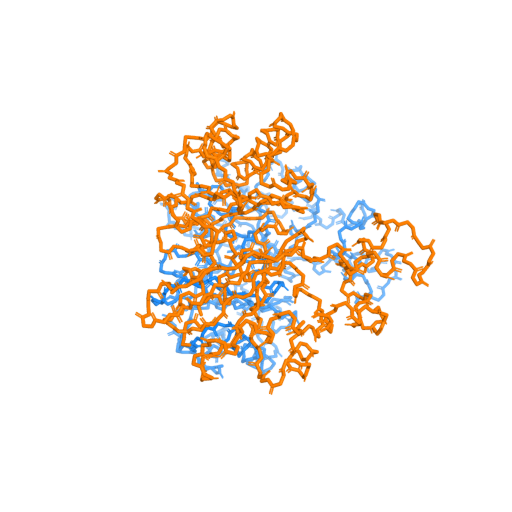97 C CA . ILE A 1 192 ? 66.804 16.523 5.240 1.00 49.65 189 ILE A CA 1
ATOM 1298 C C . ILE A 1 192 ? 67.314 17.908 4.843 1.00 49.36 189 ILE A C 1
ATOM 1299 O O . ILE A 1 192 ? 68.344 18.355 5.333 1.00 49.82 189 ILE A O 1
ATOM 1304 N N . LYS A 1 193 ? 66.606 18.591 3.960 1.00 48.67 190 LYS A N 1
ATOM 1305 C CA . LYS A 1 193 ? 67.043 19.898 3.520 1.00 48.78 190 LYS A CA 1
ATOM 1306 C C . LYS A 1 193 ? 67.647 20.716 4.645 1.00 49.39 190 LYS A C 1
ATOM 1307 O O . LYS A 1 193 ? 68.580 21.479 4.432 1.00 49.61 190 LYS A O 1
ATOM 1313 N N . LYS A 1 194 ? 67.120 20.567 5.849 1.00 50.17 191 LYS A N 1
ATOM 1314 C CA . LYS A 1 194 ? 67.510 21.484 6.915 1.00 51.18 191 LYS A CA 1
ATOM 1315 C C . LYS A 1 194 ? 68.780 21.081 7.671 1.00 51.58 191 LYS A C 1
ATOM 1316 O O . LYS A 1 194 ? 69.575 21.951 8.075 1.00 51.66 191 LYS A O 1
ATOM 1322 N N . ASP A 1 195 ? 68.935 19.763 7.865 1.00 51.71 192 ASP A N 1
ATOM 1323 C CA . ASP A 1 195 ? 70.184 19.119 8.301 1.00 51.24 192 ASP A CA 1
ATOM 1324 C C . ASP A 1 195 ? 71.350 19.667 7.469 1.00 50.73 192 ASP A C 1
ATOM 1325 O O . ASP A 1 195 ? 71.320 19.607 6.232 1.00 51.07 192 ASP A O 1
ATOM 1330 N N . PHE A 1 196 ? 72.366 20.208 8.136 1.00 49.60 193 PHE A N 1
ATOM 1331 C CA . PHE A 1 196 ? 73.502 20.767 7.418 1.00 48.30 193 PHE A CA 1
ATOM 1332 C C . PHE A 1 196 ? 74.452 19.736 6.818 1.00 48.73 193 PHE A C 1
ATOM 1333 O O . PHE A 1 196 ? 75.111 20.019 5.821 1.00 48.64 193 PHE A O 1
ATOM 1341 N N . SER A 1 197 ? 74.514 18.549 7.425 1.00 49.35 194 SER A N 1
ATOM 1342 C CA . SER A 1 197 ? 75.277 17.406 6.893 1.00 49.70 194 SER A CA 1
ATOM 1343 C C . SER A 1 197 ? 74.969 17.134 5.410 1.00 50.22 194 SER A C 1
ATOM 1344 O O . SER A 1 197 ? 75.882 16.930 4.584 1.00 50.22 194 SER A O 1
ATOM 1346 N N . ARG A 1 198 ? 73.683 17.176 5.069 1.00 50.48 195 ARG A N 1
ATOM 1347 C CA . ARG A 1 198 ? 73.239 16.767 3.754 1.00 50.71 195 ARG A CA 1
ATOM 1348 C C . ARG A 1 198 ? 73.334 17.827 2.644 1.00 50.78 195 ARG A C 1
ATOM 1349 O O . ARG A 1 198 ? 73.174 17.474 1.487 1.00 50.87 195 ARG A O 1
ATOM 1357 N N . HIS A 1 199 ? 73.584 19.103 2.952 1.00 51.09 196 HIS A N 1
ATOM 1358 C CA . HIS A 1 199 ? 73.620 20.128 1.875 1.00 51.95 196 HIS A CA 1
ATOM 1359 C C . HIS A 1 199 ? 74.539 19.719 0.746 1.00 52.76 196 HIS A C 1
ATOM 1360 O O . HIS A 1 199 ? 74.225 19.918 -0.419 1.00 52.87 196 HIS A O 1
ATOM 1367 N N . ARG A 1 200 ? 75.693 19.162 1.104 1.00 54.04 197 ARG A N 1
ATOM 1368 C CA . ARG A 1 200 ? 76.655 18.710 0.119 1.00 55.05 197 ARG A CA 1
ATOM 1369 C C . ARG A 1 200 ? 75.971 17.812 -0.908 1.00 55.12 197 ARG A C 1
ATOM 1370 O O . ARG A 1 200 ? 76.037 18.078 -2.104 1.00 55.11 197 ARG A O 1
ATOM 1378 N N . GLU A 1 201 ? 75.266 16.792 -0.420 1.00 55.28 198 GLU A N 1
ATOM 1379 C CA . GLU A 1 201 ? 74.639 15.792 -1.271 1.00 55.35 198 GLU A CA 1
ATOM 1380 C C . GLU A 1 201 ? 73.216 16.100 -1.731 1.00 55.49 198 GLU A C 1
ATOM 1381 O O . GLU A 1 201 ? 72.711 15.407 -2.608 1.00 56.21 198 GLU A O 1
ATOM 1387 N N . ILE A 1 202 ? 72.563 17.108 -1.145 1.00 55.25 199 ILE A N 1
ATOM 1388 C CA . ILE A 1 202 ? 71.201 17.501 -1.539 1.00 54.36 199 ILE A CA 1
ATOM 1389 C C . ILE A 1 202 ? 71.307 18.580 -2.611 1.00 54.28 199 ILE A C 1
ATOM 1390 O O . ILE A 1 202 ? 70.316 19.013 -3.180 1.00 54.26 199 ILE A O 1
ATOM 1400 N N . ARG A 1 204 ? 73.192 19.265 -5.984 1.00 54.41 201 ARG A N 1
ATOM 1401 C CA . ARG A 1 204 ? 72.890 18.989 -7.386 1.00 54.55 201 ARG A CA 1
ATOM 1402 C C . ARG A 1 204 ? 71.368 18.888 -7.701 1.00 54.77 201 ARG A C 1
ATOM 1403 O O . ARG A 1 204 ? 70.882 19.476 -8.685 1.00 55.08 201 ARG A O 1
ATOM 1405 N N . VAL A 1 205 ? 70.628 18.152 -6.863 1.00 54.15 202 VAL A N 1
ATOM 1406 C CA . VAL A 1 205 ? 69.217 17.825 -7.118 1.00 53.28 202 VAL A CA 1
ATOM 1407 C C . VAL A 1 205 ? 68.284 19.030 -7.024 1.00 52.91 202 VAL A C 1
ATOM 1408 O O . VAL A 1 205 ? 67.274 19.106 -7.720 1.00 52.62 202 VAL A O 1
ATOM 1412 N N . VAL A 1 206 ? 68.678 19.971 -6.182 1.00 52.65 203 VAL A N 1
ATOM 1413 C CA . VAL A 1 206 ? 67.901 21.140 -5.824 1.00 52.50 203 VAL A CA 1
ATOM 1414 C C . VAL A 1 206 ? 68.433 22.405 -6.560 1.00 52.75 203 VAL A C 1
ATOM 1415 O O . VAL A 1 206 ? 67.850 23.496 -6.474 1.00 52.80 203 VAL A O 1
ATOM 1419 N N . ARG A 1 207 ? 69.523 22.229 -7.317 1.00 52.72 204 ARG A N 1
ATOM 1420 C CA . ARG A 1 207 ? 70.184 23.320 -8.068 1.00 52.40 204 ARG A CA 1
ATOM 1421 C C . ARG A 1 207 ? 69.252 23.982 -9.097 1.00 51.53 204 ARG A C 1
ATOM 1422 O O . ARG A 1 207 ? 69.184 25.209 -9.151 1.00 50.77 204 ARG A O 1
ATOM 1430 N N . PRO A 1 208 ? 68.520 23.167 -9.893 1.00 51.27 205 PRO A N 1
ATOM 1431 C CA . PRO A 1 208 ? 67.606 23.648 -10.935 1.00 51.34 205 PRO A CA 1
ATOM 1432 C C . PRO A 1 208 ? 66.685 24.789 -10.491 1.00 51.79 205 PRO A C 1
ATOM 1433 O O . PRO A 1 208 ? 66.535 25.784 -11.215 1.00 51.60 205 PRO A O 1
ATOM 1437 N N . VAL A 1 209 ? 66.096 24.646 -9.300 1.00 52.18 206 VAL A N 1
ATOM 1438 C CA . VAL A 1 209 ? 65.243 25.682 -8.706 1.00 52.32 206 VAL A CA 1
ATOM 1439 C C . VAL A 1 209 ? 66.002 27.009 -8.518 1.00 52.86 206 VAL A C 1
ATOM 1440 O O . VAL A 1 209 ? 65.455 28.087 -8.837 1.00 52.81 206 VAL A O 1
ATOM 1444 N N . ILE A 1 210 ? 67.249 26.913 -8.020 1.00 53.15 207 ILE A N 1
ATOM 1445 C CA . ILE A 1 210 ? 68.133 28.078 -7.816 1.00 53.42 207 ILE A CA 1
ATOM 1446 C C . ILE A 1 210 ? 68.439 28.794 -9.137 1.00 54.16 207 ILE A C 1
ATOM 1447 O O . ILE A 1 210 ? 68.441 30.034 -9.191 1.00 54.28 207 ILE A O 1
ATOM 1452 N N . GLU A 1 211 ? 68.696 28.015 -10.191 1.00 54.79 208 GLU A N 1
ATOM 1453 C CA . GLU A 1 211 ? 68.923 28.579 -11.523 1.00 55.78 208 GLU A CA 1
ATOM 1454 C C . GLU A 1 211 ? 67.752 29.495 -11.854 1.00 56.18 208 GLU A C 1
ATOM 1455 O O . GLU A 1 211 ? 67.931 30.708 -12.067 1.00 55.98 208 GLU A O 1
ATOM 1461 N N . LYS A 1 212 ? 66.559 28.885 -11.855 1.00 56.57 209 LYS A N 1
ATOM 1462 C CA . LYS A 1 212 ? 65.271 29.546 -12.078 1.00 57.02 209 LYS A CA 1
ATOM 1463 C C . LYS A 1 212 ? 65.139 30.826 -11.265 1.00 56.92 209 LYS A C 1
ATOM 1464 O O . LYS A 1 212 ? 64.868 31.911 -11.810 1.00 56.44 209 LYS A O 1
ATOM 1478 N N . ALA A 1 214 ? 67.408 32.709 -9.688 1.00 56.96 211 ALA A N 1
ATOM 1479 C CA . ALA A 1 214 ? 68.418 33.700 -10.116 1.00 56.02 211 ALA A CA 1
ATOM 1480 C C . ALA A 1 214 ? 68.082 34.440 -11.415 1.00 55.31 211 ALA A C 1
ATOM 1481 O O . ALA A 1 214 ? 68.197 35.669 -11.497 1.00 54.60 211 ALA A O 1
ATOM 1483 N N . LEU A 1 215 ? 67.653 33.675 -12.414 1.00 54.82 212 LEU A N 1
ATOM 1484 C CA . LEU A 1 215 ? 67.266 34.233 -13.707 1.00 54.70 212 LEU A CA 1
ATOM 1485 C C . LEU A 1 215 ? 66.020 35.122 -13.620 1.00 54.73 212 LEU A C 1
ATOM 1486 O O . LEU A 1 215 ? 65.889 36.106 -14.365 1.00 54.61 212 LEU A O 1
ATOM 1491 N N . ILE A 1 216 ? 65.124 34.789 -12.690 1.00 54.64 213 ILE A N 1
ATOM 1492 C CA . ILE A 1 216 ? 63.957 35.615 -12.439 1.00 54.38 213 ILE A CA 1
ATOM 1493 C C . ILE A 1 216 ? 64.392 36.984 -11.904 1.00 54.81 213 ILE A C 1
ATOM 1494 O O . ILE A 1 216 ? 63.825 38.015 -12.275 1.00 54.76 213 ILE A O 1
ATOM 1499 N N . VAL A 1 217 ? 65.418 36.988 -11.060 1.00 55.17 214 VAL A N 1
ATOM 1500 C CA . VAL A 1 217 ? 65.907 38.223 -10.469 1.00 55.70 214 VAL A CA 1
ATOM 1501 C C . VAL A 1 217 ? 66.660 38.978 -11.531 1.00 56.26 214 VAL A C 1
ATOM 1502 O O . VAL A 1 217 ? 66.422 40.166 -11.734 1.00 56.10 214 VAL A O 1
ATOM 1506 N N . LYS A 1 218 ? 67.557 38.259 -12.209 1.00 57.27 215 LYS A N 1
ATOM 1507 C CA . LYS A 1 218 ? 68.331 38.776 -13.350 1.00 58.36 215 LYS A CA 1
ATOM 1508 C C . LYS A 1 218 ? 67.449 39.661 -14.192 1.00 59.04 215 LYS A C 1
ATOM 1509 O O . LYS A 1 218 ? 67.805 40.806 -14.487 1.00 58.71 215 LYS A O 1
ATOM 1515 N N . GLU A 1 219 ? 66.291 39.101 -14.548 1.00 60.16 216 GLU A N 1
ATOM 1516 C CA . GLU A 1 219 ? 65.262 39.780 -15.309 1.00 61.41 216 GLU A CA 1
ATOM 1517 C C . GLU A 1 219 ? 64.842 41.103 -14.685 1.00 62.05 216 GLU A C 1
ATOM 1518 O O . GLU A 1 219 ? 64.916 42.150 -15.322 1.00 62.36 216 GLU A O 1
ATOM 1524 N N . VAL A 1 220 ? 64.408 41.060 -13.437 1.00 62.57 217 VAL A N 1
ATOM 1525 C CA . VAL A 1 220 ? 63.901 42.251 -12.791 1.00 63.20 217 VAL A CA 1
ATOM 1526 C C . VAL A 1 220 ? 64.989 43.323 -12.634 1.00 63.75 217 VAL A C 1
ATOM 1527 O O . VAL A 1 220 ? 64.693 44.521 -12.577 1.00 63.69 217 VAL A O 1
ATOM 1531 N N . ILE A 1 221 ? 66.243 42.876 -12.585 1.00 64.41 218 ILE A N 1
ATOM 1532 C CA . ILE A 1 221 ? 67.407 43.766 -12.505 1.00 65.12 218 ILE A CA 1
ATOM 1533 C C . ILE A 1 221 ? 67.871 44.165 -13.913 1.00 65.33 218 ILE A C 1
ATOM 1534 O O . ILE A 1 221 ? 68.773 44.998 -14.061 1.00 65.47 218 ILE A O 1
ATOM 1539 N N . LYS A 1 222 ? 67.251 43.555 -14.931 1.00 65.42 219 LYS A N 1
ATOM 1540 C CA . LYS A 1 222 ? 67.472 43.868 -16.363 1.00 65.17 219 LYS A CA 1
ATOM 1541 C C . LYS A 1 222 ? 66.855 45.218 -16.737 1.00 65.03 219 LYS A C 1
ATOM 1542 O O . LYS A 1 222 ? 66.806 45.584 -17.914 1.00 65.30 219 LYS A O 1
ATOM 1548 N N . ASN A 1 223 ? 66.354 45.940 -15.738 1.00 64.76 220 ASN A N 1
ATOM 1549 C CA . ASN A 1 223 ? 65.829 47.289 -15.936 1.00 64.42 220 ASN A CA 1
ATOM 1550 C C . ASN A 1 223 ? 66.430 48.295 -14.947 1.00 64.17 220 ASN A C 1
ATOM 1551 O O . ASN A 1 223 ? 66.247 49.514 -15.098 1.00 64.12 220 ASN A O 1
ATOM 1556 N N . TYR A 1 224 ? 67.172 47.777 -13.961 1.00 63.70 221 TYR A N 1
ATOM 1557 C CA . TYR A 1 224 ? 67.751 48.606 -12.902 1.00 62.89 221 TYR A CA 1
ATOM 1558 C C . TYR A 1 224 ? 69.263 48.594 -12.808 1.00 62.44 221 TYR A C 1
ATOM 1559 O O . TYR A 1 224 ? 69.933 47.600 -13.105 1.00 62.19 221 TYR A O 1
ATOM 1568 N N . ASP A 1 225 ? 69.766 49.741 -12.371 1.00 62.01 222 ASP A N 1
ATOM 1569 C CA . ASP A 1 225 ? 71.177 50.021 -12.185 1.00 61.67 222 ASP A CA 1
ATOM 1570 C C . ASP A 1 225 ? 72.022 48.807 -11.763 1.00 61.74 222 ASP A C 1
ATOM 1571 O O . ASP A 1 225 ? 71.710 48.122 -10.780 1.00 61.90 222 ASP A O 1
ATOM 1576 N N . GLN A 1 226 ? 73.097 48.558 -12.507 1.00 61.51 223 GLN A N 1
ATOM 1577 C CA . GLN A 1 226 ? 73.985 47.429 -12.227 1.00 61.62 223 GLN A CA 1
ATOM 1578 C C . GLN A 1 226 ? 75.066 47.723 -11.184 1.00 61.12 223 GLN A C 1
ATOM 1579 O O . GLN A 1 226 ? 75.667 46.789 -10.634 1.00 61.03 223 GLN A O 1
ATOM 1585 N N . THR A 1 227 ? 75.311 49.009 -10.915 1.00 60.47 224 THR A N 1
ATOM 1586 C CA . THR A 1 227 ? 76.148 49.422 -9.785 1.00 59.95 224 THR A CA 1
ATOM 1587 C C . THR A 1 227 ? 75.608 48.770 -8.514 1.00 59.62 224 THR A C 1
ATOM 1588 O O . THR A 1 227 ? 76.379 48.396 -7.628 1.00 59.99 224 THR A O 1
ATOM 1592 N N . LEU A 1 228 ? 74.284 48.616 -8.449 1.00 58.80 225 LEU A N 1
ATOM 1593 C CA . LEU A 1 228 ? 73.598 48.127 -7.253 1.00 57.96 225 LEU A CA 1
ATOM 1594 C C . LEU A 1 228 ? 74.133 46.809 -6.692 1.00 57.04 225 LEU A C 1
ATOM 1595 O O . LEU A 1 228 ? 74.112 45.772 -7.394 1.00 57.06 225 LEU A O 1
ATOM 1600 N N . PRO A 1 229 ? 74.621 46.855 -5.426 1.00 55.65 226 PRO A N 1
ATOM 1601 C CA . PRO A 1 229 ? 74.977 45.661 -4.668 1.00 54.32 226 PRO A CA 1
ATOM 1602 C C . PRO A 1 229 ? 73.743 44.820 -4.445 1.00 52.84 226 PRO A C 1
ATOM 1603 O O . PRO A 1 229 ? 72.629 45.318 -4.545 1.00 53.18 226 PRO A O 1
ATOM 1607 N N . VAL A 1 230 ? 73.950 43.549 -4.153 1.00 51.11 227 VAL A N 1
ATOM 1608 C CA . VAL A 1 230 ? 72.877 42.578 -4.169 1.00 49.42 227 VAL A CA 1
ATOM 1609 C C . VAL A 1 230 ? 72.958 41.676 -2.946 1.00 48.90 227 VAL A C 1
ATOM 1610 O O . VAL A 1 230 ? 73.979 41.025 -2.689 1.00 48.95 227 VAL A O 1
ATOM 1614 N N . TYR A 1 231 ? 71.864 41.641 -2.197 1.00 47.66 228 TYR A N 1
ATOM 1615 C CA . TYR A 1 231 ? 71.865 41.029 -0.898 1.00 46.15 228 TYR A CA 1
ATOM 1616 C C . TYR A 1 231 ? 70.825 39.971 -0.889 1.00 45.04 228 TYR A C 1
ATOM 1617 O O . TYR A 1 231 ? 69.673 40.242 -1.123 1.00 45.73 228 TYR A O 1
ATOM 1626 N N . VAL A 1 232 ? 71.223 38.749 -0.649 1.00 43.69 229 VAL A N 1
ATOM 1627 C CA . VAL A 1 232 ? 70.260 37.698 -0.639 1.00 43.11 229 VAL A CA 1
ATOM 1628 C C . VAL A 1 232 ? 70.038 37.273 0.798 1.00 43.43 229 VAL A C 1
ATOM 1629 O O . VAL A 1 232 ? 70.930 36.721 1.425 1.00 44.30 229 VAL A O 1
ATOM 1633 N N . VAL A 1 233 ? 68.851 37.551 1.328 1.00 43.09 230 VAL A N 1
ATOM 1634 C CA . VAL A 1 233 ? 68.517 37.198 2.697 1.00 42.51 230 VAL A CA 1
ATOM 1635 C C . VAL A 1 233 ? 67.357 36.223 2.672 1.00 42.57 230 VAL A C 1
ATOM 1636 O O . VAL A 1 233 ? 66.869 35.913 1.594 1.00 42.81 230 VAL A O 1
ATOM 1640 N N . GLY A 1 234 ? 66.920 35.748 3.846 1.00 42.47 231 GLY A N 1
ATOM 1641 C CA . GLY A 1 234 ? 65.781 34.830 3.966 1.00 41.84 231 GLY A CA 1
ATOM 1642 C C . GLY A 1 234 ? 66.256 33.423 4.201 1.00 42.04 231 GLY A C 1
ATOM 1643 O O . GLY A 1 234 ? 67.317 33.044 3.734 1.00 42.76 231 GLY A O 1
ATOM 1644 N N . GLY A 1 235 ? 65.464 32.625 4.895 1.00 41.98 232 GLY A N 1
ATOM 1645 C CA . GLY A 1 235 ? 65.869 31.276 5.277 1.00 42.24 232 GLY A CA 1
ATOM 1646 C C . GLY A 1 235 ? 66.257 30.298 4.182 1.00 42.80 232 GLY A C 1
ATOM 1647 O O . GLY A 1 235 ? 66.898 29.270 4.458 1.00 42.73 232 GLY A O 1
ATOM 1648 N N . THR A 1 236 ? 65.854 30.580 2.945 1.00 43.24 233 THR A N 1
ATOM 1649 C CA . THR A 1 236 ? 66.194 29.679 1.845 1.00 43.88 233 THR A CA 1
ATOM 1650 C C . THR A 1 236 ? 67.694 29.702 1.585 1.00 44.00 233 THR A C 1
ATOM 1651 O O . THR A 1 236 ? 68.264 28.683 1.200 1.00 44.42 233 THR A O 1
ATOM 1655 N N . ALA A 1 237 ? 68.311 30.865 1.811 1.00 43.77 234 ALA A N 1
ATOM 1656 C CA . ALA A 1 237 ? 69.746 31.065 1.656 1.00 43.78 234 ALA A CA 1
ATOM 1657 C C . ALA A 1 237 ? 70.586 30.408 2.769 1.00 44.57 234 ALA A C 1
ATOM 1658 O O . ALA A 1 237 ? 71.755 30.711 2.925 1.00 45.13 234 ALA A O 1
ATOM 1660 N N . TYR A 1 238 ? 69.993 29.513 3.548 1.00 45.53 235 TYR A N 1
ATOM 1661 C CA . TYR A 1 238 ? 70.717 28.755 4.560 1.00 46.15 235 TYR A CA 1
ATOM 1662 C C . TYR A 1 238 ? 71.426 27.558 3.932 1.00 46.74 235 TYR A C 1
ATOM 1663 O O . TYR A 1 238 ? 72.033 26.740 4.619 1.00 46.63 235 TYR A O 1
ATOM 1672 N N . LEU A 1 239 ? 71.310 27.419 2.619 1.00 47.75 236 LEU A N 1
ATOM 1673 C CA . LEU A 1 239 ? 71.952 26.302 1.937 1.00 48.11 236 LEU A CA 1
ATOM 1674 C C . LEU A 1 239 ? 73.411 26.688 1.751 1.00 48.17 236 LEU A C 1
ATOM 1675 O O . LEU A 1 239 ? 73.708 27.733 1.168 1.00 47.89 236 LEU A O 1
ATOM 1680 N N . THR A 1 240 ? 74.324 25.896 2.297 1.00 48.62 237 THR A N 1
ATOM 1681 C CA . THR A 1 240 ? 75.736 26.233 2.114 1.00 49.29 237 THR A CA 1
ATOM 1682 C C . THR A 1 240 ? 76.079 26.183 0.628 1.00 49.77 237 THR A C 1
ATOM 1683 O O . THR A 1 240 ? 75.681 25.251 -0.106 1.00 49.39 237 THR A O 1
ATOM 1687 N N . GLY A 1 241 ? 76.770 27.234 0.194 1.00 50.00 238 GLY A N 1
ATOM 1688 C CA . GLY A 1 241 ? 77.138 27.379 -1.193 1.00 50.39 238 GLY A CA 1
ATOM 1689 C C . GLY A 1 241 ? 76.023 27.975 -2.010 1.00 50.63 238 GLY A C 1
ATOM 1690 O O . GLY A 1 241 ? 76.248 28.366 -3.163 1.00 50.88 238 GLY A O 1
ATOM 1691 N N . PHE A 1 242 ? 74.823 28.046 -1.429 1.00 50.59 239 PHE A N 1
ATOM 1692 C CA . PHE A 1 242 ? 73.731 28.777 -2.062 1.00 50.64 239 PHE A CA 1
ATOM 1693 C C . PHE A 1 242 ? 74.273 30.089 -2.598 1.00 50.98 239 PHE A C 1
ATOM 1694 O O . PHE A 1 242 ? 74.012 30.440 -3.743 1.00 51.54 239 PHE A O 1
ATOM 1702 N N . SER A 1 243 ? 75.032 30.806 -1.776 1.00 50.91 240 SER A N 1
ATOM 1703 C CA . SER A 1 243 ? 75.663 32.044 -2.221 1.00 50.73 240 SER A CA 1
ATOM 1704 C C . SER A 1 243 ? 76.399 31.870 -3.549 1.00 50.92 240 SER A C 1
ATOM 1705 O O . SER A 1 243 ? 76.233 32.679 -4.465 1.00 51.31 240 SER A O 1
ATOM 1708 N N . GLU A 1 244 ? 77.215 30.816 -3.642 1.00 50.66 241 GLU A N 1
ATOM 1709 C CA . GLU A 1 244 ? 78.018 30.565 -4.832 1.00 49.84 241 GLU A CA 1
ATOM 1710 C C . GLU A 1 244 ? 77.101 30.199 -5.995 1.00 49.26 241 GLU A C 1
ATOM 1711 O O . GLU A 1 244 ? 77.017 30.950 -6.977 1.00 48.94 241 GLU A O 1
ATOM 1713 N N . GLU A 1 245 ? 76.389 29.078 -5.860 1.00 48.58 242 GLU A N 1
ATOM 1714 C CA . GLU A 1 245 ? 75.474 28.602 -6.906 1.00 48.30 242 GLU A CA 1
ATOM 1715 C C . GLU A 1 245 ? 74.603 29.753 -7.478 1.00 48.15 242 GLU A C 1
ATOM 1716 O O . GLU A 1 245 ? 74.569 29.996 -8.684 1.00 48.05 242 GLU A O 1
ATOM 1718 N N . PHE A 1 246 ? 73.948 30.498 -6.601 1.00 48.08 243 PHE A N 1
ATOM 1719 C CA . PHE A 1 246 ? 73.190 31.676 -7.002 1.00 47.91 243 PHE A CA 1
ATOM 1720 C C . PHE A 1 246 ? 74.098 32.771 -7.592 1.00 48.28 243 PHE A C 1
ATOM 1721 O O . PHE A 1 246 ? 73.787 33.335 -8.639 1.00 48.70 243 PHE A O 1
ATOM 1729 N N . SER A 1 247 ? 75.219 33.074 -6.945 1.00 48.58 244 SER A N 1
ATOM 1730 C CA . SER A 1 247 ? 76.066 34.150 -7.450 1.00 48.99 244 SER A CA 1
ATOM 1731 C C . SER A 1 247 ? 76.425 33.916 -8.931 1.00 49.52 244 SER A C 1
ATOM 1732 O O . SER A 1 247 ? 76.596 34.883 -9.678 1.00 49.92 244 SER A O 1
ATOM 1734 N N . ARG A 1 248 ? 76.493 32.646 -9.357 1.00 49.74 245 ARG A N 1
ATOM 1735 C CA . ARG A 1 248 ? 76.746 32.307 -10.769 1.00 50.08 245 ARG A CA 1
ATOM 1736 C C . ARG A 1 248 ? 75.559 32.667 -11.650 1.00 50.59 245 ARG A C 1
ATOM 1737 O O . ARG A 1 248 ? 75.614 33.671 -12.372 1.00 50.87 245 ARG A O 1
ATOM 1739 N N . PHE A 1 249 ? 74.483 31.875 -11.561 1.00 50.87 246 PHE A N 1
ATOM 1740 C CA . PHE A 1 249 ? 73.354 31.967 -12.496 1.00 51.08 246 PHE A CA 1
ATOM 1741 C C . PHE A 1 249 ? 72.820 33.365 -12.668 1.00 51.27 246 PHE A C 1
ATOM 1742 O O . PHE A 1 249 ? 72.271 33.696 -13.712 1.00 51.39 246 PHE A O 1
ATOM 1750 N N . LEU A 1 250 ? 72.977 34.185 -11.639 1.00 51.83 247 LEU A N 1
ATOM 1751 C CA . LEU A 1 250 ? 72.528 35.569 -11.712 1.00 52.19 247 LEU A CA 1
ATOM 1752 C C . LEU A 1 250 ? 73.453 36.397 -12.611 1.00 52.37 247 LEU A C 1
ATOM 1753 O O . LEU A 1 250 ? 72.989 37.202 -13.430 1.00 52.35 247 LEU A O 1
ATOM 1758 N N . GLY A 1 251 ? 74.757 36.186 -12.461 1.00 52.29 248 GLY A N 1
ATOM 1759 C CA . GLY A 1 251 ? 75.715 36.962 -13.204 1.00 52.20 248 GLY A CA 1
ATOM 1760 C C . GLY A 1 251 ? 76.662 37.693 -12.291 1.00 52.37 248 GLY A C 1
ATOM 1761 O O . GLY A 1 251 ? 77.864 37.683 -12.530 1.00 52.62 248 GLY A O 1
ATOM 1762 N N . LYS A 1 252 ? 76.147 38.348 -11.253 1.00 52.35 249 LYS A N 1
ATOM 1763 C CA . LYS A 1 252 ? 77.061 38.909 -10.256 1.00 52.35 249 LYS A CA 1
ATOM 1764 C C . LYS A 1 252 ? 76.989 38.204 -8.912 1.00 52.00 249 LYS A C 1
ATOM 1765 O O . LYS A 1 252 ? 75.973 37.563 -8.587 1.00 52.18 249 LYS A O 1
ATOM 1771 N N . GLU A 1 253 ? 78.097 38.288 -8.169 1.00 51.26 250 GLU A N 1
ATOM 1772 C CA . GLU A 1 253 ? 78.227 37.662 -6.854 1.00 50.63 250 GLU A CA 1
ATOM 1773 C C . GLU A 1 253 ? 77.236 38.305 -5.902 1.00 50.15 250 GLU A C 1
ATOM 1774 O O . GLU A 1 253 ? 76.905 39.490 -6.031 1.00 50.15 250 GLU A O 1
ATOM 1776 N N . VAL A 1 254 ? 76.734 37.525 -4.959 1.00 49.62 251 VAL A N 1
ATOM 1777 C CA . VAL A 1 254 ? 75.724 38.050 -4.035 1.00 48.88 251 VAL A CA 1
ATOM 1778 C C . VAL A 1 254 ? 76.247 38.043 -2.611 1.00 48.58 251 VAL A C 1
ATOM 1779 O O . VAL A 1 254 ? 77.110 37.245 -2.280 1.00 48.24 251 VAL A O 1
ATOM 1783 N N . GLN A 1 255 ? 75.730 38.937 -1.778 1.00 48.58 252 GLN A N 1
ATOM 1784 C CA . GLN A 1 255 ? 75.997 38.888 -0.338 1.00 48.74 252 GLN A CA 1
ATOM 1785 C C . GLN A 1 255 ? 74.869 38.203 0.423 1.00 47.79 252 GLN A C 1
ATOM 1786 O O . GLN A 1 255 ? 73.749 38.699 0.413 1.00 49.02 252 GLN A O 1
ATOM 1792 N N . VAL A 1 256 ? 75.162 37.068 1.064 1.00 46.25 253 VAL A N 1
ATOM 1793 C CA . VAL A 1 256 ? 74.227 36.369 1.971 1.00 44.47 253 VAL A CA 1
ATOM 1794 C C . VAL A 1 256 ? 74.782 36.464 3.403 1.00 43.68 253 VAL A C 1
ATOM 1795 O O . VAL A 1 256 ? 75.944 36.109 3.633 1.00 43.33 253 VAL A O 1
ATOM 1799 N N . PRO A 1 257 ? 73.981 36.967 4.368 1.00 42.65 254 PRO A N 1
ATOM 1800 C CA . PRO A 1 257 ? 74.593 37.143 5.692 1.00 41.58 254 PRO A CA 1
ATOM 1801 C C . PRO A 1 257 ? 74.578 35.886 6.528 1.00 40.71 254 PRO A C 1
ATOM 1802 O O . PRO A 1 257 ? 73.905 34.944 6.171 1.00 40.40 254 PRO A O 1
ATOM 1806 N N . ILE A 1 258 ? 75.347 35.871 7.619 1.00 40.65 255 ILE A N 1
ATOM 1807 C CA . ILE A 1 258 ? 75.488 34.669 8.468 1.00 40.27 255 ILE A CA 1
ATOM 1808 C C . ILE A 1 258 ? 74.130 33.961 8.741 1.00 39.90 255 ILE A C 1
ATOM 1809 O O . ILE A 1 258 ? 74.002 32.760 8.478 1.00 41.62 255 ILE A O 1
ATOM 1811 N N . HIS A 1 259 ? 73.106 34.644 9.232 1.00 38.24 256 HIS A N 1
ATOM 1812 C CA . HIS A 1 259 ? 71.890 33.867 9.547 1.00 36.89 256 HIS A CA 1
ATOM 1813 C C . HIS A 1 259 ? 70.728 34.370 8.701 1.00 36.57 256 HIS A C 1
ATOM 1814 O O . HIS A 1 259 ? 69.870 35.104 9.184 1.00 36.37 256 HIS A O 1
ATOM 1821 N N . PRO A 1 260 ? 70.700 33.966 7.428 1.00 36.11 257 PRO A N 1
ATOM 1822 C CA . PRO A 1 260 ? 69.840 34.674 6.478 1.00 36.27 257 PRO A CA 1
ATOM 1823 C C . PRO A 1 260 ? 68.386 34.856 6.985 1.00 36.10 257 PRO A C 1
ATOM 1824 O O . PRO A 1 260 ? 67.897 36.008 7.020 1.00 36.22 257 PRO A O 1
ATOM 1828 N N . LEU A 1 261 ? 67.764 33.756 7.441 1.00 35.33 258 LEU A N 1
ATOM 1829 C CA . LEU A 1 261 ? 66.396 33.735 7.999 1.00 34.65 258 LEU A CA 1
ATOM 1830 C C . LEU A 1 261 ? 66.050 34.836 8.985 1.00 35.05 258 LEU A C 1
ATOM 1831 O O . LEU A 1 261 ? 64.881 35.178 9.125 1.00 36.12 258 LEU A O 1
ATOM 1836 N N . LEU A 1 262 ? 67.050 35.383 9.657 1.00 34.96 259 LEU A N 1
ATOM 1837 C CA . LEU A 1 262 ? 66.838 36.324 10.731 1.00 35.52 259 LEU A CA 1
ATOM 1838 C C . LEU A 1 262 ? 66.878 37.782 10.318 1.00 36.21 259 LEU A C 1
ATOM 1839 O O . LEU A 1 262 ? 66.586 38.695 11.117 1.00 35.39 259 LEU A O 1
ATOM 1844 N N . VAL A 1 263 ? 67.238 38.035 9.075 1.00 37.56 260 VAL A N 1
ATOM 1845 C CA . VAL A 1 263 ? 67.543 39.440 8.770 1.00 39.19 260 VAL A CA 1
ATOM 1846 C C . VAL A 1 263 ? 66.296 40.315 8.861 1.00 40.10 260 VAL A C 1
ATOM 1847 O O . VAL A 1 263 ? 66.344 41.348 9.526 1.00 40.90 260 VAL A O 1
ATOM 1851 N N . THR A 1 264 ? 65.194 39.887 8.233 1.00 40.70 261 THR A N 1
ATOM 1852 C CA . THR A 1 264 ? 63.975 40.693 8.217 1.00 41.45 261 THR A CA 1
ATOM 1853 C C . THR A 1 264 ? 63.418 40.796 9.622 1.00 40.79 261 THR A C 1
ATOM 1854 O O . THR A 1 264 ? 63.182 41.910 10.099 1.00 39.97 261 THR A O 1
ATOM 1858 N N . PRO A 1 265 ? 63.213 39.640 10.293 1.00 40.77 262 PRO A N 1
ATOM 1859 C CA . PRO A 1 265 ? 62.725 39.699 11.665 1.00 41.32 262 PRO A CA 1
ATOM 1860 C C . PRO A 1 265 ? 63.469 40.752 12.515 1.00 42.77 262 PRO A C 1
ATOM 1861 O O . PRO A 1 265 ? 62.820 41.617 13.131 1.00 43.49 262 PRO A O 1
ATOM 1865 N N . LEU A 1 266 ? 64.803 40.734 12.501 1.00 43.67 263 LEU A N 1
ATOM 1866 C CA . LEU A 1 266 ? 65.564 41.694 13.271 1.00 44.39 263 LEU A CA 1
ATOM 1867 C C . LEU A 1 266 ? 65.248 43.078 12.790 1.00 45.54 263 LEU A C 1
ATOM 1868 O O . LEU A 1 266 ? 65.244 44.021 13.580 1.00 46.48 263 LEU A O 1
ATOM 1873 N N . GLY A 1 267 ? 65.011 43.215 11.492 1.00 46.45 264 GLY A N 1
ATOM 1874 C CA . GLY A 1 267 ? 64.711 44.534 10.913 1.00 48.17 264 GLY A CA 1
ATOM 1875 C C . GLY A 1 267 ? 63.383 45.113 11.403 1.00 48.93 264 GLY A C 1
ATOM 1876 O O . GLY A 1 267 ? 63.306 46.284 11.757 1.00 48.89 264 GLY A O 1
ATOM 1877 N N . ILE A 1 268 ? 62.343 44.281 11.431 1.00 49.83 265 ILE A N 1
ATOM 1878 C CA . ILE A 1 268 ? 61.050 44.692 11.944 1.00 50.74 265 ILE A CA 1
ATOM 1879 C C . ILE A 1 268 ? 61.197 45.200 13.375 1.00 51.95 265 ILE A C 1
ATOM 1880 O O . ILE A 1 268 ? 60.839 46.354 13.684 1.00 52.13 265 ILE A O 1
ATOM 1885 N N . ALA A 1 269 ? 61.756 44.359 14.244 1.00 53.05 266 ALA A N 1
ATOM 1886 C CA . ALA A 1 269 ? 61.989 44.773 15.626 1.00 53.86 266 ALA A CA 1
ATOM 1887 C C . ALA A 1 269 ? 62.618 46.166 15.698 1.00 54.63 266 ALA A C 1
ATOM 1888 O O . ALA A 1 269 ? 62.407 46.889 16.659 1.00 54.95 266 ALA A O 1
ATOM 1890 N N . LEU A 1 270 ? 63.353 46.569 14.672 1.00 55.53 267 LEU A N 1
ATOM 1891 C CA . LEU A 1 270 ? 63.988 47.873 14.722 1.00 57.15 267 LEU A CA 1
ATOM 1892 C C . LEU A 1 270 ? 62.998 49.023 14.675 1.00 58.70 267 LEU A C 1
ATOM 1893 O O . LEU A 1 270 ? 63.346 50.184 14.978 1.00 58.63 267 LEU A O 1
ATOM 1898 N N . PHE A 1 271 ? 61.756 48.695 14.319 1.00 60.42 268 PHE A N 1
ATOM 1899 C CA . PHE A 1 271 ? 60.720 49.717 14.188 1.00 62.10 268 PHE A CA 1
ATOM 1900 C C . PHE A 1 271 ? 59.964 49.962 15.481 1.00 62.53 268 PHE A C 1
ATOM 1901 O O . PHE A 1 271 ? 59.809 51.125 15.887 1.00 63.11 268 PHE A O 1
ATOM 1909 N N . GLY A 1 272 ? 59.503 48.880 16.115 1.00 62.32 269 GLY A N 1
ATOM 1910 C CA . GLY A 1 272 ? 58.897 48.953 17.445 1.00 62.03 269 GLY A CA 1
ATOM 1911 C C . GLY A 1 272 ? 59.712 49.765 18.436 1.00 61.62 269 GLY A C 1
ATOM 1912 O O . GLY A 1 272 ? 59.184 50.590 19.181 1.00 61.37 269 GLY A O 1
ATOM 1913 N N . SER B 1 1 ? 67.499 38.643 45.087 1.00 60.35 -2 SER B N 1
ATOM 1914 C CA . SER B 1 1 ? 67.039 39.981 44.624 1.00 60.79 -2 SER B CA 1
ATOM 1915 C C . SER B 1 1 ? 67.505 40.151 43.138 1.00 61.52 -2 SER B C 1
ATOM 1916 O O . SER B 1 1 ? 66.685 40.210 42.156 1.00 61.55 -2 SER B O 1
ATOM 1919 N N . ASN B 1 2 ? 68.839 40.189 43.002 1.00 61.03 -1 ASN B N 1
ATOM 1920 C CA . ASN B 1 2 ? 69.523 40.291 41.735 1.00 59.88 -1 ASN B CA 1
ATOM 1921 C C . ASN B 1 2 ? 70.038 38.915 41.316 1.00 58.38 -1 ASN B C 1
ATOM 1922 O O . ASN B 1 2 ? 70.963 38.803 40.524 1.00 58.75 -1 ASN B O 1
ATOM 1927 N N . ALA B 1 3 ? 69.425 37.862 41.847 1.00 56.13 0 ALA B N 1
ATOM 1928 C CA . ALA B 1 3 ? 69.652 36.523 41.343 1.00 53.90 0 ALA B CA 1
ATOM 1929 C C . ALA B 1 3 ? 69.236 36.402 39.881 1.00 52.66 0 ALA B C 1
ATOM 1930 O O . ALA B 1 3 ? 69.993 35.894 39.084 1.00 52.31 0 ALA B O 1
ATOM 1940 N N . GLU B 1 5 ? 69.241 38.751 37.747 1.00 45.58 2 GLU B N 1
ATOM 1941 C CA . GLU B 1 5 ? 70.279 39.495 36.998 1.00 42.78 2 GLU B CA 1
ATOM 1942 C C . GLU B 1 5 ? 71.484 38.626 36.759 1.00 40.78 2 GLU B C 1
ATOM 1943 O O . GLU B 1 5 ? 71.916 38.445 35.624 1.00 40.91 2 GLU B O 1
ATOM 1945 N N . LEU B 1 6 ? 72.017 38.073 37.831 1.00 37.74 3 LEU B N 1
ATOM 1946 C CA . LEU B 1 6 ? 73.226 37.305 37.722 1.00 35.65 3 LEU B CA 1
ATOM 1947 C C . LEU B 1 6 ? 73.005 36.025 36.888 1.00 35.20 3 LEU B C 1
ATOM 1948 O O . LEU B 1 6 ? 73.861 35.604 36.110 1.00 34.98 3 LEU B O 1
ATOM 1953 N N . GLU B 1 7 ? 71.844 35.426 37.039 1.00 34.66 4 GLU B N 1
ATOM 1954 C CA . GLU B 1 7 ? 71.520 34.251 36.276 1.00 34.99 4 GLU B CA 1
ATOM 1955 C C . GLU B 1 7 ? 71.497 34.517 34.767 1.00 34.49 4 GLU B C 1
ATOM 1956 O O . GLU B 1 7 ? 72.106 33.780 34.015 1.00 34.63 4 GLU B O 1
ATOM 1962 N N . GLN B 1 8 ? 70.810 35.562 34.312 1.00 33.65 5 GLN B N 1
ATOM 1963 C CA . GLN B 1 8 ? 70.823 35.888 32.892 1.00 33.19 5 GLN B CA 1
ATOM 1964 C C . GLN B 1 8 ? 72.236 36.161 32.425 1.00 33.24 5 GLN B C 1
ATOM 1965 O O . GLN B 1 8 ? 72.624 35.730 31.353 1.00 33.95 5 GLN B O 1
ATOM 1971 N N . LYS B 1 9 ? 73.008 36.856 33.254 1.00 32.85 6 LYS B N 1
ATOM 1972 C CA . LYS B 1 9 ? 74.432 37.099 33.003 1.00 31.99 6 LYS B CA 1
ATOM 1973 C C . LYS B 1 9 ? 75.252 35.843 32.781 1.00 31.70 6 LYS B C 1
ATOM 1974 O O . LYS B 1 9 ? 75.923 35.734 31.754 1.00 31.73 6 LYS B O 1
ATOM 1980 N N . LEU B 1 10 ? 75.196 34.910 33.733 1.00 31.16 7 LEU B N 1
ATOM 1981 C CA . LEU B 1 10 ? 75.940 33.650 33.653 1.00 30.82 7 LEU B CA 1
ATOM 1982 C C . LEU B 1 10 ? 75.542 32.794 32.476 1.00 31.14 7 LEU B C 1
ATOM 1983 O O . LEU B 1 10 ? 76.383 32.259 31.776 1.00 32.04 7 LEU B O 1
ATOM 1988 N N . ASN B 1 11 ? 74.250 32.698 32.242 1.00 31.45 8 ASN B N 1
ATOM 1989 C CA . ASN B 1 11 ? 73.728 31.990 31.104 1.00 32.09 8 ASN B CA 1
ATOM 1990 C C . ASN B 1 11 ? 74.210 32.580 29.816 1.00 32.44 8 ASN B C 1
ATOM 1991 O O . ASN B 1 11 ? 74.528 31.843 28.896 1.00 32.96 8 ASN B O 1
ATOM 1996 N N . LEU B 1 12 ? 74.211 33.909 29.741 1.00 32.25 9 LEU B N 1
ATOM 1997 C CA . LEU B 1 12 ? 74.640 34.565 28.555 1.00 32.73 9 LEU B CA 1
ATOM 1998 C C . LEU B 1 12 ? 76.105 34.223 28.370 1.00 34.42 9 LEU B C 1
ATOM 1999 O O . LEU B 1 12 ? 76.510 33.816 27.281 1.00 35.05 9 LEU B O 1
ATOM 2004 N N . LEU B 1 13 ? 76.902 34.367 29.431 1.00 35.54 10 LEU B N 1
ATOM 2005 C CA . LEU B 1 13 ? 78.330 34.171 29.305 1.00 36.07 10 LEU B CA 1
ATOM 2006 C C . LEU B 1 13 ? 78.630 32.729 28.907 1.00 36.55 10 LEU B C 1
ATOM 2007 O O . LEU B 1 13 ? 79.554 32.518 28.099 1.00 37.22 10 LEU B O 1
ATOM 2012 N N . ASN B 1 14 ? 77.855 31.760 29.423 1.00 35.79 11 ASN B N 1
ATOM 2013 C CA . ASN B 1 14 ? 78.108 30.353 29.113 1.00 35.51 11 ASN B CA 1
ATOM 2014 C C . ASN B 1 14 ? 77.964 30.105 27.631 1.00 36.31 11 ASN B C 1
ATOM 2015 O O . ASN B 1 14 ? 78.717 29.338 27.029 1.00 36.18 11 ASN B O 1
ATOM 2020 N N . ASP B 1 15 ? 76.973 30.767 27.047 1.00 37.10 12 ASP B N 1
ATOM 2021 C CA . ASP B 1 15 ? 76.682 30.639 25.633 1.00 37.79 12 ASP B CA 1
ATOM 2022 C C . ASP B 1 15 ? 77.771 31.267 24.765 1.00 36.55 12 ASP B C 1
ATOM 2023 O O . ASP B 1 15 ? 78.188 30.674 23.786 1.00 36.08 12 ASP B O 1
ATOM 2028 N N . LEU B 1 16 ? 78.214 32.471 25.129 1.00 35.33 13 LEU B N 1
ATOM 2029 C CA . LEU B 1 16 ? 79.329 33.127 24.481 1.00 34.23 13 LEU B CA 1
ATOM 2030 C C . LEU B 1 16 ? 80.557 32.189 24.459 1.00 34.19 13 LEU B C 1
ATOM 2031 O O . LEU B 1 16 ? 81.147 31.930 23.399 1.00 33.73 13 LEU B O 1
ATOM 2036 N N . ILE B 1 17 ? 80.905 31.652 25.626 1.00 33.47 14 ILE B N 1
ATOM 2037 C CA . ILE B 1 17 ? 82.008 30.720 25.729 1.00 33.05 14 ILE B CA 1
ATOM 2038 C C . ILE B 1 17 ? 81.704 29.549 24.863 1.00 33.17 14 ILE B C 1
ATOM 2039 O O . ILE B 1 17 ? 82.393 29.326 23.903 1.00 34.10 14 ILE B O 1
ATOM 2044 N N . VAL B 1 18 ? 80.655 28.813 25.162 1.00 33.57 15 VAL B N 1
ATOM 2045 C CA . VAL B 1 18 ? 80.490 27.543 24.490 1.00 33.82 15 VAL B CA 1
ATOM 2046 C C . VAL B 1 18 ? 80.256 27.628 22.977 1.00 34.08 15 VAL B C 1
ATOM 2047 O O . VAL B 1 18 ? 80.774 26.824 22.236 1.00 34.41 15 VAL B O 1
ATOM 2051 N N . ARG B 1 19 ? 79.491 28.595 22.516 1.00 34.48 16 ARG B N 1
ATOM 2052 C CA . ARG B 1 19 ? 79.173 28.657 21.095 1.00 34.51 16 ARG B CA 1
ATOM 2053 C C . ARG B 1 19 ? 80.102 29.622 20.379 1.00 34.11 16 ARG B C 1
ATOM 2054 O O . ARG B 1 19 ? 79.922 29.910 19.205 1.00 34.64 16 ARG B O 1
ATOM 2062 N N . GLU B 1 20 ? 81.089 30.144 21.078 1.00 33.39 17 GLU B N 1
ATOM 2063 C CA . GLU B 1 20 ? 82.070 31.006 20.413 1.00 32.96 17 GLU B CA 1
ATOM 2064 C C . GLU B 1 20 ? 81.388 32.150 19.661 1.00 31.88 17 GLU B C 1
ATOM 2065 O O . GLU B 1 20 ? 81.588 32.333 18.475 1.00 31.89 17 GLU B O 1
ATOM 2071 N N . ILE B 1 21 ? 80.554 32.896 20.376 1.00 31.33 18 ILE B N 1
ATOM 2072 C CA . ILE B 1 21 ? 79.965 34.125 19.850 1.00 30.60 18 ILE B CA 1
ATOM 2073 C C . ILE B 1 21 ? 80.197 35.262 20.816 1.00 30.69 18 ILE B C 1
ATOM 2074 O O . ILE B 1 21 ? 80.654 35.057 21.933 1.00 30.64 18 ILE B O 1
ATOM 2079 N N . VAL B 1 22 ? 79.881 36.462 20.363 1.00 31.37 19 VAL B N 1
ATOM 2080 C CA . VAL B 1 22 ? 80.070 37.681 21.140 1.00 31.83 19 VAL B CA 1
ATOM 2081 C C . VAL B 1 22 ? 78.726 38.403 21.343 1.00 33.16 19 VAL B C 1
ATOM 2082 O O . VAL B 1 22 ? 77.739 38.149 20.628 1.00 33.42 19 VAL B O 1
ATOM 2086 N N . ASN B 1 23 ? 78.692 39.292 22.331 1.00 34.34 20 ASN B N 1
ATOM 2087 C CA . ASN B 1 23 ? 77.522 40.118 22.613 1.00 34.88 20 ASN B CA 1
ATOM 2088 C C . ASN B 1 23 ? 77.925 41.542 22.292 1.00 35.58 20 ASN B C 1
ATOM 2089 O O . ASN B 1 23 ? 78.409 42.239 23.161 1.00 35.94 20 ASN B O 1
ATOM 2094 N N . PRO B 1 24 ? 77.691 41.992 21.053 1.00 36.47 21 PRO B N 1
ATOM 2095 C CA . PRO B 1 24 ? 78.270 43.207 20.464 1.00 37.13 21 PRO B CA 1
ATOM 2096 C C . PRO B 1 24 ? 77.905 44.501 21.165 1.00 37.84 21 PRO B C 1
ATOM 2097 O O . PRO B 1 24 ? 77.346 45.385 20.545 1.00 38.33 21 PRO B O 1
ATOM 2101 N N . LEU B 1 25 ? 78.230 44.614 22.441 1.00 38.80 22 LEU B N 1
ATOM 2102 C CA . LEU B 1 25 ? 78.002 45.837 23.188 1.00 39.70 22 LEU B CA 1
ATOM 2103 C C . LEU B 1 25 ? 79.189 46.785 22.949 1.00 40.30 22 LEU B C 1
ATOM 2104 O O . LEU B 1 25 ? 80.309 46.320 22.710 1.00 40.47 22 LEU B O 1
ATOM 2109 N N . PRO B 1 26 ? 78.960 48.120 22.981 1.00 40.62 23 PRO B N 1
ATOM 2110 C CA . PRO B 1 26 ? 80.063 49.044 22.642 1.00 40.40 23 PRO B CA 1
ATOM 2111 C C . PRO B 1 26 ? 81.182 49.001 23.677 1.00 40.50 23 PRO B C 1
ATOM 2112 O O . PRO B 1 26 ? 80.892 48.738 24.855 1.00 40.75 23 PRO B O 1
ATOM 2116 N N . PRO B 1 27 ? 82.444 49.275 23.272 1.00 40.09 24 PRO B N 1
ATOM 2117 C CA . PRO B 1 27 ? 83.493 49.430 24.289 1.00 39.70 24 PRO B CA 1
ATOM 2118 C C . PRO B 1 27 ? 83.193 50.673 25.138 1.00 39.37 24 PRO B C 1
ATOM 2119 O O . PRO B 1 27 ? 82.233 51.390 24.806 1.00 39.81 24 PRO B O 1
ATOM 2123 N N . PRO B 1 28 ? 83.967 50.927 26.235 1.00 38.62 25 PRO B N 1
ATOM 2124 C CA . PRO B 1 28 ? 85.146 50.207 26.730 1.00 37.67 25 PRO B CA 1
ATOM 2125 C C . PRO B 1 28 ? 84.805 48.895 27.455 1.00 36.65 25 PRO B C 1
ATOM 2126 O O . PRO B 1 28 ? 83.761 48.782 28.091 1.00 36.01 25 PRO B O 1
ATOM 2130 N N . TYR B 1 29 ? 85.686 47.917 27.317 1.00 35.90 26 TYR B N 1
ATOM 2131 C CA . TYR B 1 29 ? 85.473 46.615 27.898 1.00 35.90 26 TYR B CA 1
ATOM 2132 C C . TYR B 1 29 ? 86.256 46.392 29.171 1.00 35.32 26 TYR B C 1
ATOM 2133 O O . TYR B 1 29 ? 87.132 47.164 29.497 1.00 34.88 26 TYR B O 1
ATOM 2142 N N . LYS B 1 30 ? 85.887 45.328 29.886 1.00 35.24 27 LYS B N 1
ATOM 2143 C CA . LYS B 1 30 ? 86.569 44.869 31.090 1.00 34.92 27 LYS B CA 1
ATOM 2144 C C . LYS B 1 30 ? 86.933 43.419 30.871 1.00 35.03 27 LYS B C 1
ATOM 2145 O O . LYS B 1 30 ? 86.165 42.656 30.280 1.00 35.70 27 LYS B O 1
ATOM 2151 N N . VAL B 1 31 ? 88.131 43.048 31.295 1.00 34.67 28 VAL B N 1
ATOM 2152 C CA . VAL B 1 31 ? 88.625 41.731 30.995 1.00 33.86 28 VAL B CA 1
ATOM 2153 C C . VAL B 1 31 ? 89.168 41.173 32.258 1.00 34.68 28 VAL B C 1
ATOM 2154 O O . VAL B 1 31 ? 89.700 41.899 33.086 1.00 34.78 28 VAL B O 1
ATOM 2158 N N . GLY B 1 32 ? 88.958 39.875 32.403 1.00 35.22 29 GLY B N 1
ATOM 2159 C CA . GLY B 1 32 ? 89.390 39.131 33.528 1.00 35.58 29 GLY B CA 1
ATOM 2160 C C . GLY B 1 32 ? 89.859 37.832 32.961 1.00 36.25 29 GLY B C 1
ATOM 2161 O O . GLY B 1 32 ? 89.222 37.244 32.063 1.00 36.49 29 GLY B O 1
ATOM 2162 N N . VAL B 1 33 ? 91.008 37.409 33.472 1.00 36.31 30 VAL B N 1
ATOM 2163 C CA . VAL B 1 33 ? 91.550 36.113 33.200 1.00 36.02 30 VAL B CA 1
ATOM 2164 C C . VAL B 1 33 ? 91.629 35.380 34.510 1.00 36.66 30 VAL B C 1
ATOM 2165 O O . VAL B 1 33 ? 92.115 35.931 35.493 1.00 37.71 30 VAL B O 1
ATOM 2169 N N . ASP B 1 34 ? 91.150 34.147 34.531 1.00 37.07 31 ASP B N 1
ATOM 2170 C CA . ASP B 1 34 ? 91.167 33.341 35.728 1.00 37.77 31 ASP B CA 1
ATOM 2171 C C . ASP B 1 34 ? 92.019 32.087 35.557 1.00 37.24 31 ASP B C 1
ATOM 2172 O O . ASP B 1 34 ? 91.701 31.214 34.745 1.00 37.21 31 ASP B O 1
ATOM 2177 N N . LEU B 1 35 ? 93.091 31.992 36.353 1.00 36.67 32 LEU B N 1
ATOM 2178 C CA . LEU B 1 35 ? 94.004 30.865 36.303 1.00 35.35 32 LEU B CA 1
ATOM 2179 C C . LEU B 1 35 ? 93.646 29.870 37.381 1.00 34.88 32 LEU B C 1
ATOM 2180 O O . LEU B 1 35 ? 93.664 30.200 38.550 1.00 35.15 32 LEU B O 1
ATOM 2185 N N . GLY B 1 36 ? 93.288 28.653 37.001 1.00 34.18 33 GLY B N 1
ATOM 2186 C CA . GLY B 1 36 ? 92.793 27.720 37.995 1.00 33.78 33 GLY B CA 1
ATOM 2187 C C . GLY B 1 36 ? 93.440 26.350 37.987 1.00 33.80 33 GLY B C 1
ATOM 2188 O O . GLY B 1 36 ? 94.231 26.025 37.095 1.00 33.78 33 GLY B O 1
ATOM 2189 N N . THR B 1 37 ? 93.075 25.539 38.977 1.00 33.14 34 THR B N 1
ATOM 2190 C CA . THR B 1 37 ? 93.458 24.141 39.033 1.00 33.03 34 THR B CA 1
ATOM 2191 C C . THR B 1 37 ? 92.877 23.237 37.952 1.00 33.87 34 THR B C 1
ATOM 2192 O O . THR B 1 37 ? 93.160 22.047 37.941 1.00 34.69 34 THR B O 1
ATOM 2196 N N . ALA B 1 38 ? 92.018 23.754 37.074 1.00 35.08 35 ALA B N 1
ATOM 2197 C CA . ALA B 1 38 ? 91.283 22.876 36.141 1.00 34.64 35 ALA B CA 1
ATOM 2198 C C . ALA B 1 38 ? 91.028 23.472 34.761 1.00 34.81 35 ALA B C 1
ATOM 2199 O O . ALA B 1 38 ? 90.928 22.740 33.777 1.00 35.01 35 ALA B O 1
ATOM 2201 N N . ASP B 1 39 ? 90.945 24.795 34.685 1.00 34.73 36 ASP B N 1
ATOM 2202 C CA . ASP B 1 39 ? 90.690 25.460 33.439 1.00 34.93 36 ASP B CA 1
ATOM 2203 C C . ASP B 1 39 ? 91.185 26.864 33.591 1.00 35.46 36 ASP B C 1
ATOM 2204 O O . ASP B 1 39 ? 91.521 27.271 34.698 1.00 36.33 36 ASP B O 1
ATOM 2209 N N . ILE B 1 40 ? 91.229 27.607 32.490 1.00 35.83 37 ILE B N 1
ATOM 2210 C CA . ILE B 1 40 ? 91.536 29.031 32.500 1.00 35.95 37 ILE B CA 1
ATOM 2211 C C . ILE B 1 40 ? 90.424 29.708 31.748 1.00 36.63 37 ILE B C 1
ATOM 2212 O O . ILE B 1 40 ? 90.048 29.260 30.668 1.00 37.70 37 ILE B O 1
ATOM 2217 N N . VAL B 1 41 ? 89.889 30.792 32.288 1.00 36.49 38 VAL B N 1
ATOM 2218 C CA . VAL B 1 41 ? 88.786 31.437 31.621 1.00 36.06 38 VAL B CA 1
ATOM 2219 C C . VAL B 1 41 ? 89.184 32.849 31.341 1.00 36.35 38 VAL B C 1
ATOM 2220 O O . VAL B 1 41 ? 89.712 33.525 32.199 1.00 36.50 38 VAL B O 1
ATOM 2224 N N . LEU B 1 42 ? 88.962 33.282 30.117 1.00 36.76 39 LEU B N 1
ATOM 2225 C CA . LEU B 1 42 ? 89.047 34.688 29.801 1.00 36.79 39 LEU B CA 1
ATOM 2226 C C . LEU B 1 42 ? 87.601 35.178 29.712 1.00 36.93 39 LEU B C 1
ATOM 2227 O O . LEU B 1 42 ? 86.737 34.468 29.200 1.00 36.93 39 LEU B O 1
ATOM 2232 N N . VAL B 1 43 ? 87.357 36.393 30.184 1.00 36.57 40 VAL B N 1
ATOM 2233 C CA . VAL B 1 43 ? 86.023 36.923 30.292 1.00 36.35 40 VAL B CA 1
ATOM 2234 C C . VAL B 1 43 ? 85.985 38.427 30.008 1.00 37.17 40 VAL B C 1
ATOM 2235 O O . VAL B 1 43 ? 86.513 39.242 30.764 1.00 37.27 40 VAL B O 1
ATOM 2239 N N . VAL B 1 44 ? 85.331 38.790 28.922 1.00 38.08 41 VAL B N 1
ATOM 2240 C CA . VAL B 1 44 ? 85.162 40.183 28.542 1.00 38.54 41 VAL B CA 1
ATOM 2241 C C . VAL B 1 44 ? 83.730 40.578 28.852 1.00 39.30 41 VAL B C 1
ATOM 2242 O O . VAL B 1 44 ? 82.813 39.881 28.431 1.00 39.83 41 VAL B O 1
ATOM 2246 N N . THR B 1 45 ? 83.548 41.689 29.573 1.00 39.98 42 THR B N 1
ATOM 2247 C CA . THR B 1 45 ? 82.242 42.314 29.809 1.00 39.99 42 THR B CA 1
ATOM 2248 C C . THR B 1 45 ? 82.316 43.779 29.403 1.00 41.49 42 THR B C 1
ATOM 2249 O O . THR B 1 45 ? 83.382 44.302 29.096 1.00 41.17 42 THR B O 1
ATOM 2253 N N . ASP B 1 46 ? 81.162 44.434 29.404 1.00 43.50 43 ASP B N 1
ATOM 2254 C CA . ASP B 1 46 ? 81.057 45.877 29.218 1.00 45.61 43 ASP B CA 1
ATOM 2255 C C . ASP B 1 46 ? 81.353 46.607 30.562 1.00 46.21 43 ASP B C 1
ATOM 2256 O O . ASP B 1 46 ? 81.909 45.995 31.466 1.00 46.46 43 ASP B O 1
ATOM 2261 N N . GLN B 1 47 ? 80.986 47.888 30.694 1.00 47.10 44 GLN B N 1
ATOM 2262 C CA . GLN B 1 47 ? 81.218 48.660 31.935 1.00 47.73 44 GLN B CA 1
ATOM 2263 C C . GLN B 1 47 ? 80.378 48.196 33.125 1.00 47.37 44 GLN B C 1
ATOM 2264 O O . GLN B 1 47 ? 80.867 48.187 34.256 1.00 47.25 44 GLN B O 1
ATOM 2270 N N . GLU B 1 48 ? 79.120 47.825 32.875 1.00 46.84 45 GLU B N 1
ATOM 2271 C CA . GLU B 1 48 ? 78.211 47.426 33.948 1.00 46.24 45 GLU B CA 1
ATOM 2272 C C . GLU B 1 48 ? 78.236 45.931 34.122 1.00 44.73 45 GLU B C 1
ATOM 2273 O O . GLU B 1 48 ? 77.345 45.371 34.730 1.00 45.65 45 GLU B O 1
ATOM 2279 N N . GLY B 1 49 ? 79.236 45.274 33.567 1.00 42.72 46 GLY B N 1
ATOM 2280 C CA . GLY B 1 49 ? 79.443 43.878 33.851 1.00 40.96 46 GLY B CA 1
ATOM 2281 C C . GLY B 1 49 ? 78.628 42.904 33.037 1.00 39.99 46 GLY B C 1
ATOM 2282 O O . GLY B 1 49 ? 78.618 41.712 33.334 1.00 39.95 46 GLY B O 1
ATOM 2283 N N . ILE B 1 50 ? 77.949 43.402 32.013 1.00 38.79 47 ILE B N 1
ATOM 2284 C CA . ILE B 1 50 ? 77.227 42.546 31.113 1.00 38.13 47 ILE B CA 1
ATOM 2285 C C . ILE B 1 50 ? 78.246 41.849 30.231 1.00 37.24 47 ILE B C 1
ATOM 2286 O O . ILE B 1 50 ? 79.039 42.516 29.605 1.00 37.61 47 ILE B O 1
ATOM 2291 N N . PRO B 1 51 ? 78.234 40.505 30.190 1.00 36.44 48 PRO B N 1
ATOM 2292 C CA . PRO B 1 51 ? 79.177 39.687 29.417 1.00 36.19 48 PRO B CA 1
ATOM 2293 C C . PRO B 1 51 ? 79.245 40.022 27.925 1.00 36.33 48 PRO B C 1
ATOM 2294 O O . PRO B 1 51 ? 78.213 40.050 27.247 1.00 37.32 48 PRO B O 1
ATOM 2298 N N . VAL B 1 52 ? 80.455 40.257 27.418 1.00 35.56 49 VAL B N 1
ATOM 2299 C CA . VAL B 1 52 ? 80.657 40.625 26.018 1.00 34.06 49 VAL B CA 1
ATOM 2300 C C . VAL B 1 52 ? 81.244 39.460 25.237 1.00 34.00 49 VAL B C 1
ATOM 2301 O O . VAL B 1 52 ? 80.777 39.154 24.131 1.00 34.16 49 VAL B O 1
ATOM 2305 N N . ALA B 1 53 ? 82.265 38.818 25.800 1.00 32.94 50 ALA B N 1
ATOM 2306 C CA . ALA B 1 53 ? 82.793 37.609 25.187 1.00 32.52 50 ALA B CA 1
ATOM 2307 C C . ALA B 1 53 ? 83.427 36.718 26.233 1.00 32.28 50 ALA B C 1
ATOM 2308 O O . ALA B 1 53 ? 83.589 37.129 27.377 1.00 31.55 50 ALA B O 1
ATOM 2310 N N . GLY B 1 54 ? 83.761 35.490 25.849 1.00 32.52 51 GLY B N 1
ATOM 2311 C CA . GLY B 1 54 ? 84.391 34.560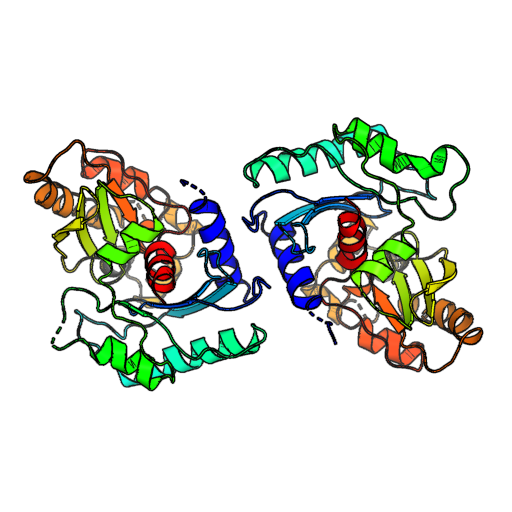 26.777 1.00 33.40 51 GLY B CA 1
ATOM 2312 C C . GLY B 1 54 ? 85.040 33.378 26.091 1.00 34.18 51 GLY B C 1
ATOM 2313 O O . GLY B 1 54 ? 84.564 32.934 25.055 1.00 35.07 51 GLY B O 1
ATOM 2314 N N . ALA B 1 55 ? 86.138 32.870 26.656 1.00 34.46 52 ALA B N 1
ATOM 2315 C CA . ALA B 1 55 ? 86.741 31.616 26.186 1.00 34.42 52 ALA B CA 1
ATOM 2316 C C . ALA B 1 55 ? 87.273 30.825 27.375 1.00 34.26 52 ALA B C 1
ATOM 2317 O O . ALA B 1 55 ? 87.479 31.395 28.445 1.00 34.90 52 ALA B O 1
ATOM 2319 N N . LEU B 1 56 ? 87.493 29.525 27.183 1.00 34.14 53 LEU B N 1
ATOM 2320 C CA . LEU B 1 56 ? 87.855 28.603 28.270 1.00 34.51 53 LEU B CA 1
ATOM 2321 C C . LEU B 1 56 ? 88.748 27.426 27.828 1.00 34.97 53 LEU B C 1
ATOM 2322 O O . LEU B 1 56 ? 88.387 26.689 26.941 1.00 34.76 53 LEU B O 1
ATOM 2327 N N . LYS B 1 57 ? 89.894 27.219 28.461 1.00 36.28 54 LYS B N 1
ATOM 2328 C CA . LYS B 1 57 ? 90.695 26.050 28.114 1.00 38.11 54 LYS B CA 1
ATOM 2329 C C . LYS B 1 57 ? 90.733 25.125 29.299 1.00 38.97 54 LYS B C 1
ATOM 2330 O O . LYS B 1 57 ? 90.915 25.600 30.419 1.00 39.86 54 LYS B O 1
ATOM 2336 N N . TRP B 1 58 ? 90.558 23.823 29.072 1.00 39.25 55 TRP B N 1
ATOM 2337 C CA . TRP B 1 58 ? 90.718 22.862 30.155 1.00 40.04 55 TRP B CA 1
ATOM 2338 C C . TRP B 1 58 ? 92.197 22.554 30.328 1.00 40.40 55 TRP B C 1
ATOM 2339 O O . TRP B 1 58 ? 92.899 22.293 29.350 1.00 40.86 55 TRP B O 1
ATOM 2350 N N . ALA B 1 59 ? 92.675 22.597 31.567 1.00 40.80 56 ALA B N 1
ATOM 2351 C CA . ALA B 1 59 ? 94.113 22.580 31.839 1.00 40.72 56 ALA B CA 1
ATOM 2352 C C . ALA B 1 59 ? 94.416 22.841 33.297 1.00 41.17 56 ALA B C 1
ATOM 2353 O O . ALA B 1 59 ? 93.795 23.686 33.939 1.00 41.96 56 ALA B O 1
ATOM 2355 N N . SER B 1 60 ? 95.400 22.144 33.829 1.00 41.73 57 SER B N 1
ATOM 2356 C CA . SER B 1 60 ? 95.837 22.424 35.195 1.00 42.08 57 SER B CA 1
ATOM 2357 C C . SER B 1 60 ? 97.029 23.370 35.211 1.00 41.92 57 SER B C 1
ATOM 2358 O O . SER B 1 60 ? 98.170 22.916 35.129 1.00 42.97 57 SER B O 1
ATOM 2361 N N . VAL B 1 61 ? 96.783 24.673 35.285 1.00 41.36 58 VAL B N 1
ATOM 2362 C CA . VAL B 1 61 ? 97.900 25.604 35.333 1.00 41.68 58 VAL B CA 1
ATOM 2363 C C . VAL B 1 61 ? 98.353 25.915 36.730 1.00 41.65 58 VAL B C 1
ATOM 2364 O O . VAL B 1 61 ? 99.506 26.268 36.927 1.00 42.65 58 VAL B O 1
ATOM 2368 N N . VAL B 1 62 ? 97.458 25.845 37.703 1.00 41.45 59 VAL B N 1
ATOM 2369 C CA . VAL B 1 62 ? 97.859 26.175 39.044 1.00 41.27 59 VAL B CA 1
ATOM 2370 C C . VAL B 1 62 ? 97.836 24.933 39.884 1.00 41.81 59 VAL B C 1
ATOM 2371 O O . VAL B 1 62 ? 96.846 24.217 39.910 1.00 41.59 59 VAL B O 1
ATOM 2375 N N . LYS B 1 63 ? 98.970 24.647 40.516 1.00 42.22 60 LYS B N 1
ATOM 2376 C CA . LYS B 1 63 ? 99.037 23.590 41.504 1.00 42.78 60 LYS B CA 1
ATOM 2377 C C . LYS B 1 63 ? 99.704 24.182 42.747 1.00 42.67 60 LYS B C 1
ATOM 2378 O O . LYS B 1 63 ? 100.824 24.715 42.699 1.00 43.06 60 LYS B O 1
ATOM 2384 N N . ASP B 1 64 ? 98.965 24.127 43.847 1.00 42.44 61 ASP B N 1
ATOM 2385 C CA . ASP B 1 64 ? 99.272 24.865 45.066 1.00 41.95 61 ASP B CA 1
ATOM 2386 C C . ASP B 1 64 ? 99.773 26.262 44.784 1.00 41.61 61 ASP B C 1
ATOM 2387 O O . ASP B 1 64 ? 100.895 26.592 45.076 1.00 41.98 61 ASP B O 1
ATOM 2392 N N . GLY B 1 65 ? 98.931 27.078 44.173 1.00 41.84 62 GLY B N 1
ATOM 2393 C CA . GLY B 1 65 ? 99.207 28.503 44.030 1.00 42.40 62 GLY B CA 1
ATOM 2394 C C . GLY B 1 65 ? 100.372 28.867 43.128 1.00 42.80 62 GLY B C 1
ATOM 2395 O O . GLY B 1 65 ? 100.670 30.058 42.923 1.00 42.97 62 GLY B O 1
ATOM 2396 N N . LEU B 1 66 ? 101.050 27.850 42.607 1.00 42.67 63 LEU B N 1
ATOM 2397 C CA . LEU B 1 66 ? 102.127 28.081 41.688 1.00 42.44 63 LEU B CA 1
ATOM 2398 C C . LEU B 1 66 ? 101.601 27.752 40.296 1.00 42.50 63 LEU B C 1
ATOM 2399 O O . LEU B 1 66 ? 100.998 26.686 40.075 1.00 42.98 63 LEU B O 1
ATOM 2401 N N . VAL B 1 67 ? 101.767 28.692 39.369 1.00 41.90 64 VAL B N 1
ATOM 2402 C CA . VAL B 1 67 ? 101.504 28.417 37.963 1.00 41.48 64 VAL B CA 1
ATOM 2403 C C . VAL B 1 67 ? 102.609 27.490 37.429 1.00 41.31 64 VAL B C 1
ATOM 2404 O O . VAL B 1 67 ? 103.552 27.941 36.760 1.00 40.97 64 VAL B O 1
ATOM 2408 N N . VAL B 1 68 ? 102.498 26.204 37.736 1.00 40.94 65 VAL B N 1
ATOM 2409 C CA . VAL B 1 68 ? 103.524 25.249 37.348 1.00 41.43 65 VAL B CA 1
ATOM 2410 C C . VAL B 1 68 ? 104.066 25.473 35.918 1.00 41.69 65 VAL B C 1
ATOM 2411 O O . VAL B 1 68 ? 105.200 25.904 35.747 1.00 42.00 65 VAL B O 1
ATOM 2415 N N . ASP B 1 69 ? 103.265 25.199 34.898 1.00 41.77 66 ASP B N 1
ATOM 2416 C CA . ASP B 1 69 ? 103.688 25.467 33.536 1.00 42.09 66 ASP B CA 1
ATOM 2417 C C . ASP B 1 69 ? 103.585 26.964 33.136 1.00 41.78 66 ASP B C 1
ATOM 2418 O O . ASP B 1 69 ? 102.753 27.340 32.305 1.00 42.34 66 ASP B O 1
ATOM 2423 N N . TYR B 1 70 ? 104.432 27.816 33.707 1.00 41.05 67 TYR B N 1
ATOM 2424 C CA . TYR B 1 70 ? 104.397 29.246 33.384 1.00 40.80 67 TYR B CA 1
ATOM 2425 C C . TYR B 1 70 ? 104.293 29.566 31.869 1.00 40.91 67 TYR B C 1
ATOM 2426 O O . TYR B 1 70 ? 103.536 30.446 31.448 1.00 40.44 67 TYR B O 1
ATOM 2435 N N . ILE B 1 71 ? 105.087 28.873 31.059 1.00 41.16 68 ILE B N 1
ATOM 2436 C CA . ILE B 1 71 ? 105.103 29.137 29.611 1.00 40.94 68 ILE B CA 1
ATOM 2437 C C . ILE B 1 71 ? 103.824 28.662 28.926 1.00 41.04 68 ILE B C 1
ATOM 2438 O O . ILE B 1 71 ? 103.279 29.362 28.086 1.00 41.58 68 ILE B O 1
ATOM 2443 N N . GLY B 1 72 ? 103.355 27.476 29.298 1.00 40.64 69 GLY B N 1
ATOM 2444 C CA . GLY B 1 72 ? 102.082 26.980 28.812 1.00 40.94 69 GLY B CA 1
ATOM 2445 C C . GLY B 1 72 ? 100.976 27.958 29.137 1.00 40.78 69 GLY B C 1
ATOM 2446 O O . GLY B 1 72 ? 100.200 28.339 28.271 1.00 41.04 69 GLY B O 1
ATOM 2447 N N . ALA B 1 73 ? 100.920 28.364 30.395 1.00 40.63 70 ALA B N 1
ATOM 2448 C CA . ALA B 1 73 ? 100.011 29.385 30.827 1.00 40.53 70 ALA B CA 1
ATOM 2449 C C . ALA B 1 73 ? 100.001 30.571 29.862 1.00 40.68 70 ALA B C 1
ATOM 2450 O O . ALA B 1 73 ? 98.942 30.933 29.356 1.00 40.71 70 ALA B O 1
ATOM 2452 N N . ILE B 1 74 ? 101.158 31.153 29.567 1.00 40.98 71 ILE B N 1
ATOM 2453 C CA . ILE B 1 74 ? 101.190 32.302 28.645 1.00 41.90 71 ILE B CA 1
ATOM 2454 C C . ILE B 1 74 ? 100.631 31.919 27.247 1.00 42.76 71 ILE B C 1
ATOM 2455 O O . ILE B 1 74 ? 99.999 32.748 26.559 1.00 43.11 71 ILE B O 1
ATOM 2460 N N . GLN B 1 75 ? 100.864 30.668 26.833 1.00 42.92 72 GLN B N 1
ATOM 2461 C CA . GLN B 1 75 ? 100.352 30.180 25.550 1.00 42.90 72 GLN B CA 1
ATOM 2462 C C . GLN B 1 75 ? 98.848 30.201 25.588 1.00 41.49 72 GLN B C 1
ATOM 2463 O O . GLN B 1 75 ? 98.222 30.865 24.769 1.00 41.54 72 GLN B O 1
ATOM 2469 N N . ILE B 1 76 ? 98.290 29.505 26.575 1.00 39.91 73 ILE B N 1
ATOM 2470 C CA . ILE B 1 76 ? 96.867 29.287 26.649 1.00 38.71 73 ILE B CA 1
ATOM 2471 C C . ILE B 1 76 ? 96.127 30.612 26.629 1.00 38.88 73 ILE B C 1
ATOM 2472 O O . ILE B 1 76 ? 95.227 30.808 25.829 1.00 39.52 73 ILE B O 1
ATOM 2477 N N . VAL B 1 77 ? 96.528 31.529 27.493 1.00 38.61 74 VAL B N 1
ATOM 2478 C CA . VAL B 1 77 ? 95.934 32.848 27.530 1.00 38.13 74 VAL B CA 1
ATOM 2479 C C . VAL B 1 77 ? 96.115 33.529 26.168 1.00 39.08 74 VAL B C 1
ATOM 2480 O O . VAL B 1 77 ? 95.199 34.180 25.667 1.00 39.42 74 VAL B O 1
ATOM 2484 N N . ARG B 1 78 ? 97.277 33.344 25.546 1.00 39.98 75 ARG B N 1
ATOM 2485 C CA . ARG B 1 78 ? 97.550 34.004 24.280 1.00 40.81 75 ARG B CA 1
ATOM 2486 C C . ARG B 1 78 ? 96.548 33.548 23.224 1.00 40.98 75 ARG B C 1
ATOM 2487 O O . ARG B 1 78 ? 96.137 34.349 22.388 1.00 40.39 75 ARG B O 1
ATOM 2495 N N . GLU B 1 79 ? 96.130 32.277 23.309 1.00 41.61 76 GLU B N 1
ATOM 2496 C CA . GLU B 1 79 ? 95.087 31.699 22.438 1.00 42.74 76 GLU B CA 1
ATOM 2497 C C . GLU B 1 79 ? 93.693 32.272 22.716 1.00 42.57 76 GLU B C 1
ATOM 2498 O O . GLU B 1 79 ? 93.040 32.823 21.810 1.00 43.04 76 GLU B O 1
ATOM 2504 N N . LEU B 1 80 ? 93.220 32.080 23.956 1.00 41.58 77 LEU B N 1
ATOM 2505 C CA . LEU B 1 80 ? 91.971 32.674 24.404 1.00 40.33 77 LEU B CA 1
ATOM 2506 C C . LEU B 1 80 ? 91.950 34.122 23.903 1.00 39.86 77 LEU B C 1
ATOM 2507 O O . LEU B 1 80 ? 91.035 34.534 23.201 1.00 39.86 77 LEU B O 1
ATOM 2512 N N . LYS B 1 81 ? 93.004 34.869 24.176 1.00 39.10 78 LYS B N 1
ATOM 2513 C CA . LYS B 1 81 ? 93.003 36.232 23.740 1.00 38.77 78 LYS B CA 1
ATOM 2514 C C . LYS B 1 81 ? 92.720 36.316 22.249 1.00 38.42 78 LYS B C 1
ATOM 2515 O O . LYS B 1 81 ? 91.955 37.163 21.817 1.00 39.01 78 LYS B O 1
ATOM 2521 N N . ALA B 1 82 ? 93.326 35.438 21.464 1.00 37.85 79 ALA B N 1
ATOM 2522 C CA . ALA B 1 82 ? 93.307 35.598 20.004 1.00 37.54 79 ALA B CA 1
ATOM 2523 C C . ALA B 1 82 ? 91.926 35.289 19.474 1.00 37.43 79 ALA B C 1
ATOM 2524 O O . ALA B 1 82 ? 91.340 36.084 18.721 1.00 36.53 79 ALA B O 1
ATOM 2526 N N . LYS B 1 83 ? 91.442 34.115 19.894 1.00 37.71 80 LYS B N 1
ATOM 2527 C CA . LYS B 1 83 ? 90.080 33.663 19.682 1.00 37.72 80 LYS B CA 1
ATOM 2528 C C . LYS B 1 83 ? 89.115 34.786 19.963 1.00 37.74 80 LYS B C 1
ATOM 2529 O O . LYS B 1 83 ? 88.395 35.210 19.075 1.00 37.87 80 LYS B O 1
ATOM 2535 N N . VAL B 1 84 ? 89.118 35.283 21.190 1.00 37.86 81 VAL B N 1
ATOM 2536 C CA . VAL B 1 84 ? 88.194 36.333 21.557 1.00 38.39 81 VAL B CA 1
ATOM 2537 C C . VAL B 1 84 ? 88.272 37.518 20.605 1.00 38.75 81 VAL B C 1
ATOM 2538 O O . VAL B 1 84 ? 87.249 37.998 20.101 1.00 38.83 81 VAL B O 1
ATOM 2542 N N . GLU B 1 85 ? 89.484 37.964 20.325 1.00 39.20 82 GLU B N 1
ATOM 2543 C CA . GLU B 1 85 ? 89.663 39.136 19.482 1.00 39.67 82 GLU B CA 1
ATOM 2544 C C . GLU B 1 85 ? 89.193 38.881 18.070 1.00 39.17 82 GLU B C 1
ATOM 2545 O O . GLU B 1 85 ? 88.645 39.771 17.414 1.00 38.61 82 GLU B O 1
ATOM 2551 N N . ARG B 1 86 ? 89.456 37.660 17.611 1.00 39.37 83 ARG B N 1
ATOM 2552 C CA . ARG B 1 86 ? 88.997 37.172 16.317 1.00 39.55 83 ARG B CA 1
ATOM 2553 C C . ARG B 1 86 ? 87.470 37.206 16.279 1.00 38.87 83 ARG B C 1
ATOM 2554 O O . ARG B 1 86 ? 86.930 37.710 15.328 1.00 38.89 83 ARG B O 1
ATOM 2562 N N . LEU B 1 87 ? 86.791 36.728 17.333 1.00 38.33 84 LEU B N 1
ATOM 2563 C CA . LEU B 1 87 ? 85.314 36.731 17.418 1.00 36.83 84 LEU B CA 1
ATOM 2564 C C . LEU B 1 87 ? 84.806 38.117 17.641 1.00 36.86 84 LEU B C 1
ATOM 2565 O O . LEU B 1 87 ? 83.885 38.546 16.982 1.00 36.50 84 LEU B O 1
ATOM 2570 N N . LEU B 1 88 ? 85.400 38.816 18.596 1.00 37.55 85 LEU B N 1
ATOM 2571 C CA . LEU B 1 88 ? 85.006 40.191 18.893 1.00 38.92 85 LEU B CA 1
ATOM 2572 C C . LEU B 1 88 ? 85.424 41.050 17.726 1.00 39.82 85 LEU B C 1
ATOM 2573 O O . LEU B 1 88 ? 86.152 40.581 16.851 1.00 40.91 85 LEU B O 1
ATOM 2578 N N . GLY B 1 89 ? 85.016 42.303 17.670 1.00 40.44 86 GLY B N 1
ATOM 2579 C CA . GLY B 1 89 ? 85.637 43.145 16.624 1.00 41.94 86 GLY B CA 1
ATOM 2580 C C . GLY B 1 89 ? 87.134 43.492 16.817 1.00 42.26 86 GLY B C 1
ATOM 2581 O O . GLY B 1 89 ? 87.957 43.336 15.922 1.00 41.71 86 GLY B O 1
ATOM 2582 N N . SER B 1 90 ? 87.460 43.947 18.021 1.00 42.52 87 SER B N 1
ATOM 2583 C CA . SER B 1 90 ? 88.665 44.676 18.284 1.00 42.80 87 SER B CA 1
ATOM 2584 C C . SER B 1 90 ? 89.667 43.818 19.056 1.00 43.28 87 SER B C 1
ATOM 2585 O O . SER B 1 90 ? 89.492 42.593 19.139 1.00 43.48 87 SER B O 1
ATOM 2588 N N . GLU B 1 91 ? 90.704 44.469 19.605 1.00 43.23 88 GLU B N 1
ATOM 2589 C CA . GLU B 1 91 ? 91.825 43.810 20.281 1.00 43.03 88 GLU B CA 1
ATOM 2590 C C . GLU B 1 91 ? 91.777 44.016 21.794 1.00 42.58 88 GLU B C 1
ATOM 2591 O O . GLU B 1 91 ? 91.146 44.948 22.290 1.00 42.30 88 GLU B O 1
ATOM 2597 N N . LEU B 1 92 ? 92.416 43.127 22.536 1.00 42.12 89 LEU B N 1
ATOM 2598 C CA . LEU B 1 92 ? 92.417 43.258 23.984 1.00 42.05 89 LEU B CA 1
ATOM 2599 C C . LEU B 1 92 ? 93.736 43.892 24.502 1.00 42.65 89 LEU B C 1
ATOM 2600 O O . LEU B 1 92 ? 94.832 43.392 24.210 1.00 42.95 89 LEU B O 1
ATOM 2605 N N . PHE B 1 93 ? 93.613 45.007 25.238 1.00 42.92 90 PHE B N 1
ATOM 2606 C CA . PHE B 1 93 ? 94.759 45.756 25.818 1.00 42.45 90 PHE B CA 1
ATOM 2607 C C . PHE B 1 93 ? 95.124 45.329 27.274 1.00 42.41 90 PHE B C 1
ATOM 2608 O O . PHE B 1 93 ? 96.290 45.024 27.531 1.00 42.88 90 PHE B O 1
ATOM 2610 N N . GLN B 1 94 ? 94.134 45.262 28.188 1.00 42.05 91 GLN B N 1
ATOM 2611 C CA . GLN B 1 94 ? 94.338 45.024 29.651 1.00 41.08 91 GLN B CA 1
ATOM 2612 C C . GLN B 1 94 ? 93.525 43.878 30.249 1.00 40.49 91 GLN B C 1
ATOM 2613 O O . GLN B 1 94 ? 92.604 43.396 29.639 1.00 41.78 91 GLN B O 1
ATOM 2619 N N . ALA B 1 95 ? 93.819 43.483 31.477 1.00 39.11 92 ALA B N 1
ATOM 2620 C CA . ALA B 1 95 ? 92.998 42.508 32.190 1.00 37.44 92 ALA B CA 1
ATOM 2621 C C . ALA B 1 95 ? 93.325 42.589 33.672 1.00 36.93 92 ALA B C 1
ATOM 2622 O O . ALA B 1 95 ? 94.434 42.967 34.046 1.00 37.19 92 ALA B O 1
ATOM 2624 N N . ALA B 1 96 ? 92.344 42.284 34.512 1.00 35.89 93 ALA B N 1
ATOM 2625 C CA . ALA B 1 96 ? 92.558 42.011 35.915 1.00 34.45 93 ALA B CA 1
ATOM 2626 C C . ALA B 1 96 ? 92.747 40.516 35.982 1.00 34.01 93 ALA B C 1
ATOM 2627 O O . ALA B 1 96 ? 92.323 39.793 35.092 1.00 34.00 93 ALA B O 1
ATOM 2629 N N . THR B 1 97 ? 93.405 40.041 37.026 1.00 33.92 94 THR B N 1
ATOM 2630 C CA . THR B 1 97 ? 93.445 38.604 37.284 1.00 33.64 94 THR B CA 1
ATOM 2631 C C . THR B 1 97 ? 93.432 38.377 38.795 1.00 32.90 94 THR B C 1
ATOM 2632 O O . THR B 1 97 ? 93.507 39.332 39.564 1.00 32.20 94 THR B O 1
ATOM 2636 N N . ALA B 1 98 ? 93.288 37.129 39.221 1.00 32.79 95 ALA B N 1
ATOM 2637 C CA . ALA B 1 98 ? 93.239 36.833 40.654 1.00 33.40 95 ALA B CA 1
ATOM 2638 C C . ALA B 1 98 ? 94.610 36.398 41.239 1.00 33.94 95 ALA B C 1
ATOM 2639 O O . ALA B 1 98 ? 95.564 36.202 40.504 1.00 35.10 95 ALA B O 1
ATOM 2641 N N . ILE B 1 99 ? 94.673 36.295 42.563 1.00 33.93 96 ILE B N 1
ATOM 2642 C CA . ILE B 1 99 ? 95.807 35.848 43.326 1.00 33.72 96 ILE B CA 1
ATOM 2643 C C . ILE B 1 99 ? 95.529 34.434 43.852 1.00 34.26 96 ILE B C 1
ATOM 2644 O O . ILE B 1 99 ? 94.564 34.201 44.572 1.00 33.95 96 ILE B O 1
ATOM 2649 N N . PRO B 1 100 ? 96.380 33.477 43.496 1.00 35.29 97 PRO B N 1
ATOM 2650 C CA . PRO B 1 100 ? 96.168 32.075 43.874 1.00 36.12 97 PRO B CA 1
ATOM 2651 C C . PRO B 1 100 ? 96.158 31.925 45.381 1.00 37.28 97 PRO B C 1
ATOM 2652 O O . PRO B 1 100 ? 97.003 32.519 46.044 1.00 38.14 97 PRO B O 1
ATOM 2656 N N . PRO B 1 101 ? 95.203 31.159 45.939 1.00 37.69 98 PRO B N 1
ATOM 2657 C CA . PRO B 1 101 ? 95.147 30.957 47.395 1.00 37.64 98 PRO B CA 1
ATOM 2658 C C . PRO B 1 101 ? 96.471 30.474 47.995 1.00 37.62 98 PRO B C 1
ATOM 2659 O O . PRO B 1 101 ? 97.303 29.877 47.292 1.00 37.98 98 PRO B O 1
ATOM 2663 N N . GLY B 1 102 ? 96.667 30.741 49.282 1.00 37.27 99 GLY B N 1
ATOM 2664 C CA . GLY B 1 102 ? 97.887 30.315 49.963 1.00 35.87 99 GLY B CA 1
ATOM 2665 C C . GLY B 1 102 ? 99.253 30.841 49.509 1.00 35.23 99 GLY B C 1
ATOM 2666 O O . GLY B 1 102 ? 100.261 30.477 50.107 1.00 35.09 99 GLY B O 1
ATOM 2667 N N . THR B 1 103 ? 99.336 31.721 48.516 1.00 34.42 100 THR B N 1
ATOM 2668 C CA . THR B 1 103 ? 100.668 32.172 48.126 1.00 34.60 100 THR B CA 1
ATOM 2669 C C . THR B 1 103 ? 101.409 33.202 49.007 1.00 34.89 100 THR B C 1
ATOM 2670 O O . THR B 1 103 ? 100.835 33.883 49.880 1.00 35.59 100 THR B O 1
ATOM 2674 N N . VAL B 1 104 ? 102.709 33.308 48.757 1.00 34.52 101 VAL B N 1
ATOM 2675 C CA . VAL B 1 104 ? 103.578 34.170 49.533 1.00 34.27 101 VAL B CA 1
ATOM 2676 C C . VAL B 1 104 ? 104.481 35.004 48.615 1.00 34.99 101 VAL B C 1
ATOM 2677 O O . VAL B 1 104 ? 104.910 34.541 47.556 1.00 35.56 101 VAL B O 1
ATOM 2681 N N . GLY B 1 105 ? 104.779 36.232 49.014 1.00 35.26 102 GLY B N 1
ATOM 2682 C CA . GLY B 1 105 ? 105.823 36.986 48.330 1.00 35.95 102 GLY B CA 1
ATOM 2683 C C . GLY B 1 105 ? 105.540 37.198 46.861 1.00 36.35 102 GLY B C 1
ATOM 2684 O O . GLY B 1 105 ? 104.385 37.169 46.458 1.00 36.45 102 GLY B O 1
ATOM 2685 N N . ARG B 1 106 ? 106.591 37.408 46.062 1.00 36.67 103 ARG B N 1
ATOM 2686 C CA . ARG B 1 106 ? 106.451 37.576 44.598 1.00 36.76 103 ARG B CA 1
ATOM 2687 C C . ARG B 1 106 ? 105.454 36.579 43.877 1.00 36.73 103 ARG B C 1
ATOM 2688 O O . ARG B 1 106 ? 104.850 36.944 42.860 1.00 36.65 103 ARG B O 1
ATOM 2690 N N . ASN B 1 107 ? 105.274 35.362 44.412 1.00 36.29 104 ASN B N 1
ATOM 2691 C CA . ASN B 1 107 ? 104.343 34.384 43.842 1.00 36.63 104 ASN B CA 1
ATOM 2692 C C . ASN B 1 107 ? 102.892 34.891 43.622 1.00 38.23 104 ASN B C 1
ATOM 2693 O O . ASN B 1 107 ? 102.231 34.616 42.604 1.00 38.24 104 ASN B O 1
ATOM 2698 N N . ALA B 1 108 ? 102.377 35.597 44.613 1.00 39.44 105 ALA B N 1
ATOM 2699 C CA . ALA B 1 108 ? 101.003 35.999 44.602 1.00 40.41 105 ALA B CA 1
ATOM 2700 C C . ALA B 1 108 ? 100.700 36.744 43.324 1.00 41.31 105 ALA B C 1
ATOM 2701 O O . ALA B 1 108 ? 99.549 36.836 42.893 1.00 42.18 105 ALA B O 1
ATOM 2703 N N . GLU B 1 109 ? 101.741 37.283 42.722 1.00 41.65 106 GLU B N 1
ATOM 2704 C CA . GLU B 1 109 ? 101.586 38.145 41.582 1.00 42.89 106 GLU B CA 1
ATOM 2705 C C . GLU B 1 109 ? 101.770 37.329 40.295 1.00 42.36 106 GLU B C 1
ATOM 2706 O O . GLU B 1 109 ? 101.918 37.890 39.202 1.00 41.90 106 GLU B O 1
ATOM 2712 N N . ALA B 1 110 ? 101.770 36.002 40.438 1.00 42.17 107 ALA B N 1
ATOM 2713 C CA . ALA B 1 110 ? 102.087 35.087 39.342 1.00 42.25 107 ALA B CA 1
ATOM 2714 C C . ALA B 1 110 ? 101.233 35.382 38.115 1.00 42.85 107 ALA B C 1
ATOM 2715 O O . ALA B 1 110 ? 101.749 35.765 37.049 1.00 42.95 107 ALA B O 1
ATOM 2717 N N . CYS B 1 111 ? 99.924 35.242 38.299 1.00 42.92 108 CYS B N 1
ATOM 2718 C CA . CYS B 1 111 ? 98.947 35.512 37.278 1.00 43.28 108 CYS B CA 1
ATOM 2719 C C . CYS B 1 111 ? 99.154 36.834 36.552 1.00 43.22 108 CYS B C 1
ATOM 2720 O O . CYS B 1 111 ? 98.977 36.896 35.334 1.00 44.01 108 CYS B O 1
ATOM 2723 N N . GLY B 1 112 ? 99.518 37.894 37.267 1.00 42.91 109 GLY B N 1
ATOM 2724 C CA . GLY B 1 112 ? 99.827 39.160 36.596 1.00 42.36 109 GLY B CA 1
ATOM 2725 C C . GLY B 1 112 ? 100.930 38.982 35.550 1.00 42.05 109 GLY B C 1
ATOM 2726 O O . GLY B 1 112 ? 100.818 39.478 34.441 1.00 42.08 109 GLY B O 1
ATOM 2727 N N . HIS B 1 113 ? 101.990 38.251 35.893 1.00 41.53 110 HIS B N 1
ATOM 2728 C CA . HIS B 1 113 ? 103.062 37.986 34.947 1.00 41.03 110 HIS B CA 1
ATOM 2729 C C . HIS B 1 113 ? 102.515 37.208 33.709 1.00 40.23 110 HIS B C 1
ATOM 2730 O O . HIS B 1 113 ? 102.701 37.651 32.561 1.00 40.17 110 HIS B O 1
ATOM 2737 N N . VAL B 1 114 ? 101.825 36.081 33.939 1.00 38.46 111 VAL B N 1
ATOM 2738 C CA . VAL B 1 114 ? 101.156 35.334 32.851 1.00 36.78 111 VAL B CA 1
ATOM 2739 C C . VAL B 1 114 ? 100.296 36.260 31.944 1.00 36.27 111 VAL B C 1
ATOM 2740 O O . VAL B 1 114 ? 100.440 36.310 30.723 1.00 35.46 111 VAL B O 1
ATOM 2744 N N . VAL B 1 115 ? 99.417 37.019 32.559 1.00 35.99 112 VAL B N 1
ATOM 2745 C CA . VAL B 1 115 ? 98.601 37.970 31.806 1.00 36.22 112 VAL B CA 1
ATOM 2746 C C . VAL B 1 115 ? 99.457 38.920 30.925 1.00 36.10 112 VAL B C 1
ATOM 2747 O O . VAL B 1 115 ? 99.237 39.034 29.721 1.00 35.64 112 VAL B O 1
ATOM 2751 N N . ALA B 1 116 ? 100.431 39.586 31.539 1.00 36.65 113 ALA B N 1
ATOM 2752 C CA . ALA B 1 116 ? 101.283 40.547 30.832 1.00 37.10 113 ALA B CA 1
ATOM 2753 C C . ALA B 1 116 ? 102.146 39.838 29.749 1.00 37.38 113 ALA B C 1
ATOM 2754 O O . ALA B 1 116 ? 102.301 40.328 28.611 1.00 36.28 113 ALA B O 1
ATOM 2756 N N . GLY B 1 117 ? 102.648 38.660 30.125 1.00 37.89 114 GLY B N 1
ATOM 2757 C CA . GLY B 1 117 ? 103.221 37.711 29.199 1.00 38.91 114 GLY B CA 1
ATOM 2758 C C . GLY B 1 117 ? 102.356 37.509 27.978 1.00 39.97 114 GLY B C 1
ATOM 2759 O O . GLY B 1 117 ? 102.846 37.614 26.854 1.00 40.60 114 GLY B O 1
ATOM 2760 N N . ALA B 1 118 ? 101.061 37.232 28.178 1.00 40.49 115 ALA B N 1
ATOM 2761 C CA . ALA B 1 118 ? 100.156 36.947 27.047 1.00 40.09 115 ALA B CA 1
ATOM 2762 C C . ALA B 1 118 ? 99.876 38.177 26.226 1.00 39.92 115 ALA B C 1
ATOM 2763 O O . ALA B 1 118 ? 99.192 38.101 25.205 1.00 40.43 115 ALA B O 1
ATOM 2765 N N . GLY B 1 119 ? 100.412 39.306 26.666 1.00 39.66 116 GLY B N 1
ATOM 2766 C CA . GLY B 1 119 ? 100.289 40.536 25.911 1.00 39.86 116 GLY B CA 1
ATOM 2767 C C . GLY B 1 119 ? 99.240 41.430 26.505 1.00 40.15 116 GLY B C 1
ATOM 2768 O O . GLY B 1 119 ? 98.861 42.441 25.896 1.00 39.73 116 GLY B O 1
ATOM 2769 N N . LEU B 1 120 ? 98.789 41.049 27.702 1.00 40.60 117 LEU B N 1
ATOM 2770 C CA . LEU B 1 120 ? 97.792 41.795 28.431 1.00 41.12 117 LEU B CA 1
ATOM 2771 C C . LEU B 1 120 ? 98.393 42.609 29.559 1.00 41.61 117 LEU B C 1
ATOM 2772 O O . LEU B 1 120 ? 98.960 42.064 30.509 1.00 42.21 117 LEU B O 1
ATOM 2777 N N . GLU B 1 121 ? 98.257 43.918 29.439 1.00 41.62 118 GLU B N 1
ATOM 2778 C CA . GLU B 1 121 ? 98.640 44.853 30.470 1.00 42.82 118 GLU B CA 1
ATOM 2779 C C . GLU B 1 121 ? 97.787 44.604 31.746 1.00 42.62 118 GLU B C 1
ATOM 2780 O O . GLU B 1 121 ? 96.553 44.695 31.681 1.00 43.11 118 GLU B O 1
ATOM 2786 N N . LEU B 1 122 ? 98.432 44.279 32.882 1.00 42.06 119 LEU B N 1
ATOM 2787 C CA . LEU B 1 122 ? 97.747 43.956 34.173 1.00 40.85 119 LEU B CA 1
ATOM 2788 C C . LEU B 1 122 ? 97.051 45.140 34.815 1.00 40.22 119 LEU B C 1
ATOM 2789 O O . LEU B 1 122 ? 97.699 46.056 35.292 1.00 40.04 119 LEU B O 1
ATOM 2794 N N . VAL B 1 123 ? 95.722 45.081 34.846 1.00 39.54 120 VAL B N 1
ATOM 2795 C CA . VAL B 1 123 ? 94.855 46.111 35.436 1.00 38.31 120 VAL B CA 1
ATOM 2796 C C . VAL B 1 123 ? 94.982 46.179 36.965 1.00 37.64 120 VAL B C 1
ATOM 2797 O O . VAL B 1 123 ? 95.058 47.268 37.505 1.00 37.98 120 VAL B O 1
ATOM 2801 N N . THR B 1 124 ? 94.987 45.021 37.642 1.00 36.12 121 THR B N 1
ATOM 2802 C CA . THR B 1 124 ? 94.970 44.936 39.096 1.00 34.77 121 THR B CA 1
ATOM 2803 C C . THR B 1 124 ? 94.923 43.487 39.509 1.00 34.05 121 THR B C 1
ATOM 2804 O O . THR B 1 124 ? 94.694 42.625 38.681 1.00 34.01 121 THR B O 1
ATOM 2808 N N . LEU B 1 125 ? 95.166 43.208 40.774 1.00 33.46 122 LEU B N 1
ATOM 2809 C CA . LEU B 1 125 ? 95.131 41.841 41.240 1.00 33.93 122 LEU B CA 1
ATOM 2810 C C . LEU B 1 125 ? 94.081 41.770 42.294 1.00 34.05 122 LEU B C 1
ATOM 2811 O O . LEU B 1 125 ? 93.938 42.728 43.079 1.00 34.79 122 LEU B O 1
ATOM 2816 N N . VAL B 1 126 ? 93.350 40.657 42.346 1.00 33.51 123 VAL B N 1
ATOM 2817 C CA . VAL B 1 126 ? 92.202 40.572 43.267 1.00 33.09 123 VAL B CA 1
ATOM 2818 C C . VAL B 1 126 ? 92.207 39.224 43.999 1.00 32.57 123 VAL B C 1
ATOM 2819 O O . VAL B 1 126 ? 92.613 38.217 43.448 1.00 31.80 123 VAL B O 1
ATOM 2823 N N . ASP B 1 127 ? 91.816 39.211 45.258 1.00 32.71 124 ASP B N 1
ATOM 2824 C CA . ASP B 1 127 ? 91.686 37.938 45.945 1.00 33.73 124 ASP B CA 1
ATOM 2825 C C . ASP B 1 127 ? 90.554 37.175 45.300 1.00 33.75 124 ASP B C 1
ATOM 2826 O O . ASP B 1 127 ? 89.572 37.767 44.849 1.00 33.98 124 ASP B O 1
ATOM 2831 N N . GLU B 1 128 ? 90.677 35.861 45.245 1.00 33.52 125 GLU B N 1
ATOM 2832 C CA . GLU B 1 128 ? 89.627 35.059 44.640 1.00 33.22 125 GLU B CA 1
ATOM 2833 C C . GLU B 1 128 ? 88.315 35.120 45.432 1.00 33.27 125 GLU B C 1
ATOM 2834 O O . GLU B 1 128 ? 87.242 35.277 44.838 1.00 33.76 125 GLU B O 1
ATOM 2840 N N . PRO B 1 129 ? 88.382 35.001 46.777 1.00 32.48 126 PRO B N 1
ATOM 2841 C CA . PRO B 1 129 ? 87.128 35.040 47.517 1.00 31.56 126 PRO B CA 1
ATOM 2842 C C . PRO B 1 129 ? 86.429 36.345 47.303 1.00 31.15 126 PRO B C 1
ATOM 2843 O O . PRO B 1 129 ? 85.188 36.355 47.314 1.00 32.68 126 PRO B O 1
ATOM 2847 N N . VAL B 1 130 ? 87.201 37.413 47.098 1.00 29.21 127 VAL B N 1
ATOM 2848 C CA . VAL B 1 130 ? 86.663 38.727 46.887 1.00 28.11 127 VAL B CA 1
ATOM 2849 C C . VAL B 1 130 ? 85.856 38.778 45.574 1.00 29.70 127 VAL B C 1
ATOM 2850 O O . VAL B 1 130 ? 84.788 39.430 45.493 1.00 30.03 127 VAL B O 1
ATOM 2854 N N . ALA B 1 131 ? 86.346 38.064 44.559 1.00 30.07 128 ALA B N 1
ATOM 2855 C CA . ALA B 1 131 ? 85.781 38.170 43.218 1.00 29.88 128 ALA B CA 1
ATOM 2856 C C . ALA B 1 131 ? 84.503 37.363 43.180 1.00 30.02 128 ALA B C 1
ATOM 2857 O O . ALA B 1 131 ? 83.482 37.840 42.712 1.00 29.61 128 ALA B O 1
ATOM 2859 N N . ALA B 1 132 ? 84.558 36.149 43.712 1.00 30.11 129 ALA B N 1
ATOM 2860 C CA . ALA B 1 132 ? 83.366 35.351 43.838 1.00 30.40 129 ALA B CA 1
ATOM 2861 C C . ALA B 1 132 ? 82.303 36.199 44.520 1.00 31.20 129 ALA B C 1
ATOM 2862 O O . ALA B 1 132 ? 81.184 36.362 44.000 1.00 31.53 129 ALA B O 1
ATOM 2864 N N . ALA B 1 133 ? 82.646 36.780 45.667 1.00 31.56 130 ALA B N 1
ATOM 2865 C CA . ALA B 1 133 ? 81.605 37.392 46.466 1.00 31.24 130 ALA B CA 1
ATOM 2866 C C . ALA B 1 133 ? 81.031 38.575 45.688 1.00 31.35 130 ALA B C 1
ATOM 2867 O O . ALA B 1 133 ? 79.801 38.817 45.725 1.00 31.57 130 ALA B O 1
ATOM 2869 N N . ARG B 1 134 ? 81.912 39.269 44.954 1.00 31.02 131 ARG B N 1
ATOM 2870 C CA . ARG B 1 134 ? 81.532 40.460 44.202 1.00 31.10 131 ARG B CA 1
ATOM 2871 C C . ARG B 1 134 ? 80.520 40.038 43.150 1.00 31.38 131 ARG B C 1
ATOM 2872 O O . ARG B 1 134 ? 79.462 40.654 43.025 1.0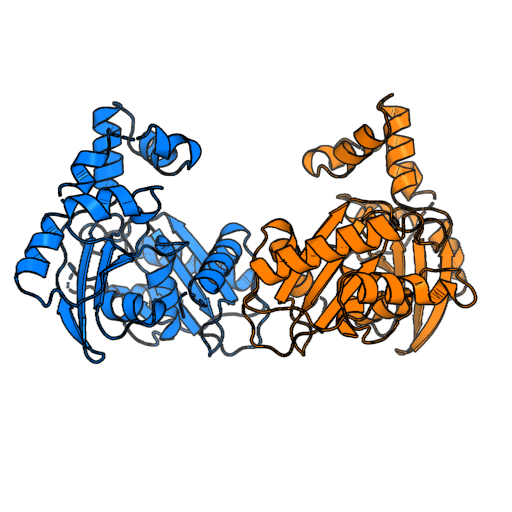0 31.76 131 ARG B O 1
ATOM 2880 N N . ALA B 1 135 ? 80.827 38.974 42.413 1.00 31.23 132 ALA B N 1
ATOM 2881 C CA . ALA B 1 135 ? 79.926 38.452 41.405 1.00 31.07 132 ALA B CA 1
ATOM 2882 C C . ALA B 1 135 ? 78.586 38.085 42.008 1.00 31.89 132 ALA B C 1
ATOM 2883 O O . ALA B 1 135 ? 77.560 38.402 41.440 1.00 32.13 132 ALA B O 1
ATOM 2885 N N . LEU B 1 136 ? 78.565 37.412 43.155 1.00 32.68 133 LEU B N 1
ATOM 2886 C CA . LEU B 1 136 ? 77.269 37.043 43.713 1.00 33.15 133 LEU B CA 1
ATOM 2887 C C . LEU B 1 136 ? 76.541 38.279 44.148 1.00 34.15 133 LEU B C 1
ATOM 2888 O O . LEU B 1 136 ? 75.324 38.310 44.182 1.00 34.82 133 LEU B O 1
ATOM 2893 N N . GLY B 1 137 ? 77.291 39.319 44.467 1.00 35.37 134 GLY B N 1
ATOM 2894 C CA . GLY B 1 137 ? 76.677 40.548 44.930 1.00 36.03 134 GLY B CA 1
ATOM 2895 C C . GLY B 1 137 ? 75.796 40.310 46.146 1.00 36.65 134 GLY B C 1
ATOM 2896 O O . GLY B 1 137 ? 74.744 40.881 46.221 1.00 36.97 134 GLY B O 1
ATOM 2897 N N . ILE B 1 138 ? 76.214 39.465 47.090 1.00 37.31 135 ILE B N 1
ATOM 2898 C CA . ILE B 1 138 ? 75.493 39.330 48.349 1.00 37.75 135 ILE B CA 1
ATOM 2899 C C . ILE B 1 138 ? 76.060 40.239 49.458 1.00 38.33 135 ILE B C 1
ATOM 2900 O O . ILE B 1 138 ? 77.189 40.683 49.362 1.00 37.88 135 ILE B O 1
ATOM 2905 N N . ASN B 1 139 ? 75.261 40.565 50.478 1.00 39.41 136 ASN B N 1
ATOM 2906 C CA . ASN B 1 139 ? 75.803 41.312 51.626 1.00 40.43 136 ASN B CA 1
ATOM 2907 C C . ASN B 1 139 ? 76.002 40.421 52.821 1.00 40.48 136 ASN B C 1
ATOM 2908 O O . ASN B 1 139 ? 76.730 40.758 53.759 1.00 40.23 136 ASN B O 1
ATOM 2913 N N . ASP B 1 140 ? 75.318 39.289 52.795 1.00 40.39 137 ASP B N 1
ATOM 2914 C CA . ASP B 1 140 ? 75.493 38.302 53.818 1.00 40.79 137 ASP B CA 1
ATOM 2915 C C . ASP B 1 140 ? 75.410 36.918 53.222 1.00 40.69 137 ASP B C 1
ATOM 2916 O O . ASP B 1 140 ? 74.502 36.618 52.434 1.00 41.99 137 ASP B O 1
ATOM 2921 N N . GLY B 1 141 ? 76.362 36.071 53.573 1.00 39.69 138 GLY B N 1
ATOM 2922 C CA . GLY B 1 141 ? 76.203 34.665 53.311 1.00 38.53 138 GLY B CA 1
ATOM 2923 C C . GLY B 1 141 ? 77.547 34.014 53.346 1.00 38.15 138 GLY B C 1
ATOM 2924 O O . GLY B 1 141 ? 78.560 34.664 53.575 1.00 38.56 138 GLY B O 1
ATOM 2925 N N . ILE B 1 142 ? 77.561 32.715 53.128 1.00 37.47 139 ILE B N 1
ATOM 2926 C CA . ILE B 1 142 ? 78.808 32.007 53.057 1.00 36.89 139 ILE B CA 1
ATOM 2927 C C . ILE B 1 142 ? 78.997 31.580 51.625 1.00 36.49 139 ILE B C 1
ATOM 2928 O O . ILE B 1 142 ? 78.059 31.104 51.003 1.00 37.07 139 ILE B O 1
ATOM 2933 N N . VAL B 1 143 ? 80.210 31.739 51.110 1.00 35.37 140 VAL B N 1
ATOM 2934 C CA . VAL B 1 143 ? 80.489 31.381 49.738 1.00 34.32 140 VAL B CA 1
ATOM 2935 C C . VAL B 1 143 ? 81.491 30.253 49.725 1.00 33.64 140 VAL B C 1
ATOM 2936 O O . VAL B 1 143 ? 82.582 30.409 50.229 1.00 33.88 140 VAL B O 1
ATOM 2940 N N . VAL B 1 144 ? 81.086 29.119 49.168 1.00 32.78 141 VAL B N 1
ATOM 2941 C CA . VAL B 1 144 ? 81.895 27.933 49.096 1.00 32.20 141 VAL B CA 1
ATOM 2942 C C . VAL B 1 144 ? 82.227 27.754 47.634 1.00 32.75 141 VAL B C 1
ATOM 2943 O O . VAL B 1 144 ? 81.364 27.383 46.840 1.00 33.72 141 VAL B O 1
ATOM 2947 N N . ASP B 1 145 ? 83.478 28.007 47.279 1.00 32.85 142 ASP B N 1
ATOM 2948 C CA . ASP B 1 145 ? 83.927 27.940 45.903 1.00 33.37 142 ASP B CA 1
ATOM 2949 C C . ASP B 1 145 ? 84.637 26.603 45.585 1.00 33.79 142 ASP B C 1
ATOM 2950 O O . ASP B 1 145 ? 85.871 26.530 45.603 1.00 35.30 142 ASP B O 1
ATOM 2955 N N . ILE B 1 146 ? 83.876 25.557 45.290 1.00 33.28 143 ILE B N 1
ATOM 2956 C CA . ILE B 1 146 ? 84.451 24.227 45.164 1.00 33.77 143 ILE B CA 1
ATOM 2957 C C . ILE B 1 146 ? 85.019 24.038 43.772 1.00 33.87 143 ILE B C 1
ATOM 2958 O O . ILE B 1 146 ? 84.256 23.821 42.825 1.00 34.71 143 ILE B O 1
ATOM 2963 N N . GLY B 1 147 ? 86.337 24.107 43.630 1.00 33.03 144 GLY B N 1
ATOM 2964 C CA . GLY B 1 147 ? 86.945 24.029 42.313 1.00 32.73 144 GLY B CA 1
ATOM 2965 C C . GLY B 1 147 ? 87.496 22.633 42.065 1.00 33.63 144 GLY B C 1
ATOM 2966 O O . GLY B 1 147 ? 87.064 21.662 42.693 1.00 32.56 144 GLY B O 1
ATOM 2967 N N . GLY B 1 148 ? 88.474 22.527 41.164 1.00 34.09 145 GLY B N 1
ATOM 2968 C CA . GLY B 1 148 ? 89.070 21.239 40.890 1.00 34.89 145 GLY B CA 1
ATOM 2969 C C . GLY B 1 148 ? 90.004 20.797 42.004 1.00 35.80 145 GLY B C 1
ATOM 2970 O O . GLY B 1 148 ? 89.812 19.741 42.626 1.00 35.85 145 GLY B O 1
ATOM 2971 N N . GLY B 1 149 ? 91.025 21.612 42.240 1.00 36.27 146 GLY B N 1
ATOM 2972 C CA . GLY B 1 149 ? 92.091 21.275 43.162 1.00 37.10 146 GLY B CA 1
ATOM 2973 C C . GLY B 1 149 ? 91.872 21.735 44.587 1.00 37.97 146 GLY B C 1
ATOM 2974 O O . GLY B 1 149 ? 92.471 21.179 45.501 1.00 37.98 146 GLY B O 1
ATOM 2975 N N . THR B 1 150 ? 91.005 22.732 44.787 1.00 38.52 147 THR B N 1
ATOM 2976 C CA . THR B 1 150 ? 90.861 23.382 46.100 1.00 39.05 147 THR B CA 1
ATOM 2977 C C . THR B 1 150 ? 89.494 23.974 46.271 1.00 39.39 147 THR B C 1
ATOM 2978 O O . THR B 1 150 ? 88.847 24.337 45.292 1.00 39.93 147 THR B O 1
ATOM 2982 N N . THR B 1 151 ? 89.033 24.080 47.508 1.00 39.39 148 THR B N 1
ATOM 2983 C CA . THR B 1 151 ? 87.836 24.858 47.704 1.00 39.90 148 THR B CA 1
ATOM 2984 C C . THR B 1 151 ? 88.024 25.955 48.754 1.00 39.72 148 THR B C 1
ATOM 2985 O O . THR B 1 151 ? 88.549 25.705 49.833 1.00 39.15 148 THR B O 1
ATOM 2989 N N . GLY B 1 152 ? 87.620 27.179 48.395 1.00 39.67 149 GLY B N 1
ATOM 2990 C CA . GLY B 1 152 ? 87.722 28.339 49.285 1.00 39.20 149 GLY B CA 1
ATOM 2991 C C . GLY B 1 152 ? 86.364 28.580 49.919 1.00 39.00 149 GLY B C 1
ATOM 2992 O O . GLY B 1 152 ? 85.340 28.352 49.280 1.00 39.83 149 GLY B O 1
ATOM 2993 N N . ILE B 1 153 ? 86.345 28.976 51.184 1.00 37.67 150 ILE B N 1
ATOM 2994 C CA . ILE B 1 153 ? 85.111 29.362 51.833 1.00 36.68 150 ILE B CA 1
ATOM 2995 C C . ILE B 1 153 ? 85.291 30.776 52.341 1.00 36.00 150 ILE B C 1
ATOM 2996 O O . ILE B 1 153 ? 86.296 31.058 52.982 1.00 35.96 150 ILE B O 1
ATOM 3001 N N . ALA B 1 154 ? 84.339 31.657 52.030 1.00 34.68 151 ALA B N 1
ATOM 3002 C CA . ALA B 1 154 ? 84.409 33.049 52.425 1.00 33.94 151 ALA B CA 1
ATOM 3003 C C . ALA B 1 154 ? 83.104 33.459 53.109 1.00 33.93 151 ALA B C 1
ATOM 3004 O O . ALA B 1 154 ? 82.005 33.151 52.620 1.00 33.92 151 ALA B O 1
ATOM 3006 N N . VAL B 1 155 ? 83.247 34.133 54.254 1.00 33.40 152 VAL B N 1
ATOM 3007 C CA . VAL B 1 155 ? 82.128 34.549 55.090 1.00 33.10 152 VAL B CA 1
ATOM 3008 C C . VAL B 1 155 ? 81.855 36.027 54.885 1.00 33.59 152 VAL B C 1
ATOM 3009 O O . VAL B 1 155 ? 82.738 36.866 55.115 1.00 34.08 152 VAL B O 1
ATOM 3013 N N . ILE B 1 156 ? 80.649 36.361 54.445 1.00 33.75 153 ILE B N 1
ATOM 3014 C CA . ILE B 1 156 ? 80.354 37.755 54.145 1.00 34.58 153 ILE B CA 1
ATOM 3015 C C . ILE B 1 156 ? 79.309 38.208 55.134 1.00 35.23 153 ILE B C 1
ATOM 3016 O O . ILE B 1 156 ? 78.280 37.561 55.277 1.00 36.02 153 ILE B O 1
ATOM 3021 N N . GLU B 1 157 ? 79.585 39.304 55.833 1.00 35.23 154 GLU B N 1
ATOM 3022 C CA . GLU B 1 157 ? 78.641 39.871 56.787 1.00 35.34 154 GLU B CA 1
ATOM 3023 C C . GLU B 1 157 ? 78.595 41.392 56.618 1.00 35.16 154 GLU B C 1
ATOM 3024 O O . GLU B 1 157 ? 79.639 42.077 56.435 1.00 34.39 154 GLU B O 1
ATOM 3030 N N . LYS B 1 158 ? 77.369 41.904 56.696 1.00 34.63 155 LYS B N 1
ATOM 3031 C CA . LYS B 1 158 ? 77.076 43.308 56.531 1.00 34.47 155 LYS B CA 1
ATOM 3032 C C . LYS B 1 158 ? 77.899 43.872 55.411 1.00 34.49 155 LYS B C 1
ATOM 3033 O O . LYS B 1 158 ? 78.510 44.926 55.568 1.00 35.43 155 LYS B O 1
ATOM 3039 N N . GLY B 1 159 ? 77.925 43.166 54.283 1.00 34.07 156 GLY B N 1
ATOM 3040 C CA . GLY B 1 159 ? 78.573 43.671 53.091 1.00 33.74 156 GLY B CA 1
ATOM 3041 C C . GLY B 1 159 ? 80.090 43.725 53.077 1.00 33.67 156 GLY B C 1
ATOM 3042 O O . GLY B 1 159 ? 80.655 44.047 52.052 1.00 33.74 156 GLY B O 1
ATOM 3043 N N . LYS B 1 160 ? 80.757 43.409 54.190 1.00 33.72 157 LYS B N 1
ATOM 3044 C CA . LYS B 1 160 ? 82.212 43.282 54.208 1.00 33.72 157 LYS B CA 1
ATOM 3045 C C . LYS B 1 160 ? 82.575 41.773 54.348 1.00 34.65 157 LYS B C 1
ATOM 3046 O O . LYS B 1 160 ? 81.701 40.957 54.738 1.00 35.15 157 LYS B O 1
ATOM 3048 N N . ILE B 1 161 ? 83.802 41.368 53.981 1.00 35.11 158 ILE B N 1
ATOM 3049 C CA . ILE B 1 161 ? 84.296 39.982 54.306 1.00 35.44 158 ILE B CA 1
ATOM 3050 C C . ILE B 1 161 ? 84.858 39.822 55.747 1.00 35.09 158 ILE B C 1
ATOM 3051 O O . ILE B 1 161 ? 85.707 40.602 56.175 1.00 36.14 158 ILE B O 1
ATOM 3056 N N . THR B 1 162 ? 84.415 38.799 56.472 1.00 34.26 159 THR B N 1
ATOM 3057 C CA . THR B 1 162 ? 84.947 38.507 57.803 1.00 33.34 159 THR B CA 1
ATOM 3058 C C . THR B 1 162 ? 86.159 37.561 57.765 1.00 33.16 159 THR B C 1
ATOM 3059 O O . THR B 1 162 ? 87.158 37.772 58.466 1.00 32.19 159 THR B O 1
ATOM 3063 N N . ALA B 1 163 ? 86.044 36.490 56.981 1.00 33.25 160 ALA B N 1
ATOM 3064 C CA . ALA B 1 163 ? 87.019 35.416 57.018 1.00 33.50 160 ALA B CA 1
ATOM 3065 C C . ALA B 1 163 ? 87.013 34.624 55.742 1.00 34.13 160 ALA B C 1
ATOM 3066 O O . ALA B 1 163 ? 85.992 34.550 55.048 1.00 33.58 160 ALA B O 1
ATOM 3068 N N . THR B 1 164 ? 88.160 34.020 55.447 1.00 34.69 161 THR B N 1
ATOM 3069 C CA . THR B 1 164 ? 88.284 33.182 54.284 1.00 35.79 161 THR B CA 1
ATOM 3070 C C . THR B 1 164 ? 89.023 31.914 54.648 1.00 36.75 161 THR B C 1
ATOM 3071 O O . THR B 1 164 ? 89.936 31.967 55.462 1.00 37.49 161 THR B O 1
ATOM 3075 N N . PHE B 1 165 ? 88.630 30.790 54.036 1.00 37.40 162 PHE B N 1
ATOM 3076 C CA . PHE B 1 165 ? 89.204 29.491 54.321 1.00 38.44 162 PHE B CA 1
ATOM 3077 C C . PHE B 1 165 ? 89.627 28.777 53.048 1.00 40.11 162 PHE B C 1
ATOM 3078 O O . PHE B 1 165 ? 88.881 28.753 52.068 1.00 40.39 162 PHE B O 1
ATOM 3086 N N . ASP B 1 166 ? 90.826 28.204 53.064 1.00 42.02 163 ASP B N 1
ATOM 3087 C CA . ASP B 1 166 ? 91.247 27.259 52.039 1.00 44.53 163 ASP B CA 1
ATOM 3088 C C . ASP B 1 166 ? 91.104 25.836 52.516 1.00 45.77 163 ASP B C 1
ATOM 3089 O O . ASP B 1 166 ? 91.401 25.519 53.665 1.00 46.04 163 ASP B O 1
ATOM 3094 N N . GLU B 1 167 ? 90.605 24.987 51.627 1.00 47.93 164 GLU B N 1
ATOM 3095 C CA . GLU B 1 167 ? 90.423 23.564 51.915 1.00 49.99 164 GLU B CA 1
ATOM 3096 C C . GLU B 1 167 ? 91.133 22.694 50.895 1.00 50.93 164 GLU B C 1
ATOM 3097 O O . GLU B 1 167 ? 91.289 23.054 49.712 1.00 50.40 164 GLU B O 1
ATOM 3103 N N . PRO B 1 168 ? 91.562 21.520 51.355 1.00 52.29 165 PRO B N 1
ATOM 3104 C CA . PRO B 1 168 ? 92.498 20.778 50.513 1.00 52.90 165 PRO B CA 1
ATOM 3105 C C . PRO B 1 168 ? 91.811 20.200 49.240 1.00 53.05 165 PRO B C 1
ATOM 3106 O O . PRO B 1 168 ? 92.429 20.099 48.176 1.00 53.23 165 PRO B O 1
ATOM 3110 N N . THR B 1 169 ? 90.522 19.902 49.361 1.00 52.34 166 THR B N 1
ATOM 3111 C CA . THR B 1 169 ? 89.802 19.060 48.432 1.00 51.53 166 THR B CA 1
ATOM 3112 C C . THR B 1 169 ? 89.170 19.819 47.267 1.00 51.02 166 THR B C 1
ATOM 3113 O O . THR B 1 169 ? 89.428 20.991 47.077 1.00 51.00 166 THR B O 1
ATOM 3117 N N . GLY B 1 170 ? 88.309 19.141 46.509 1.00 50.58 167 GLY B N 1
ATOM 3118 C CA . GLY B 1 170 ? 87.795 19.677 45.260 1.00 49.88 167 GLY B CA 1
ATOM 3119 C C . GLY B 1 170 ? 87.361 18.671 44.210 1.00 49.61 167 GLY B C 1
ATOM 3120 O O . GLY B 1 170 ? 87.347 17.476 44.432 1.00 49.34 167 GLY B O 1
ATOM 3121 N N . GLY B 1 171 ? 87.011 19.181 43.041 1.00 49.88 168 GLY B N 1
ATOM 3122 C CA . GLY B 1 171 ? 86.407 18.389 41.978 1.00 50.02 168 GLY B CA 1
ATOM 3123 C C . GLY B 1 171 ? 87.164 17.153 41.545 1.00 50.41 168 GLY B C 1
ATOM 3124 O O . GLY B 1 171 ? 86.546 16.148 41.173 1.00 50.87 168 GLY B O 1
ATOM 3125 N N . THR B 1 172 ? 88.492 17.189 41.590 1.00 50.02 169 THR B N 1
ATOM 3126 C CA . THR B 1 172 ? 89.226 15.983 41.219 1.00 49.82 169 THR B CA 1
ATOM 3127 C C . THR B 1 172 ? 88.987 14.803 42.200 1.00 49.50 169 THR B C 1
ATOM 3128 O O . THR B 1 172 ? 88.984 13.636 41.806 1.00 49.19 169 THR B O 1
ATOM 3132 N N . HIS B 1 173 ? 88.734 15.113 43.459 1.00 49.20 170 HIS B N 1
ATOM 3133 C CA . HIS B 1 173 ? 88.316 14.091 44.399 1.00 49.64 170 HIS B CA 1
ATOM 3134 C C . HIS B 1 173 ? 87.098 13.309 43.922 1.00 49.25 170 HIS B C 1
ATOM 3135 O O . HIS B 1 173 ? 86.937 12.151 44.285 1.00 49.68 170 HIS B O 1
ATOM 3142 N N . LEU B 1 174 ? 86.227 13.927 43.136 1.00 48.54 171 LEU B N 1
ATOM 3143 C CA . LEU B 1 174 ? 85.034 13.222 42.670 1.00 48.14 171 LEU B CA 1
ATOM 3144 C C . LEU B 1 174 ? 85.366 12.323 41.470 1.00 48.02 171 LEU B C 1
ATOM 3145 O O . LEU B 1 174 ? 84.899 11.168 41.355 1.00 47.45 171 LEU B O 1
ATOM 3150 N N . SER B 1 175 ? 86.195 12.852 40.584 1.00 47.43 172 SER B N 1
ATOM 3151 C CA . SER B 1 175 ? 86.654 12.063 39.483 1.00 47.19 172 SER B CA 1
ATOM 3152 C C . SER B 1 175 ? 87.381 10.815 39.990 1.00 47.37 172 SER B C 1
ATOM 3153 O O . SER B 1 175 ? 87.055 9.716 39.548 1.00 47.91 172 SER B O 1
ATOM 3156 N N . LEU B 1 176 ? 88.308 10.978 40.943 1.00 47.31 173 LEU B N 1
ATOM 3157 C CA . LEU B 1 176 ? 89.076 9.854 41.517 1.00 46.60 173 LEU B CA 1
ATOM 3158 C C . LEU B 1 176 ? 88.166 8.770 42.068 1.00 46.28 173 LEU B C 1
ATOM 3159 O O . LEU B 1 176 ? 88.340 7.613 41.721 1.00 46.64 173 LEU B O 1
ATOM 3161 N N . VAL B 1 177 ? 87.181 9.111 42.893 1.00 45.94 174 VAL B N 1
ATOM 3162 C CA . VAL B 1 177 ? 86.256 8.066 43.360 1.00 46.09 174 VAL B CA 1
ATOM 3163 C C . VAL B 1 177 ? 85.487 7.360 42.212 1.00 46.52 174 VAL B C 1
ATOM 3164 O O . VAL B 1 177 ? 85.260 6.153 42.289 1.00 46.05 174 VAL B O 1
ATOM 3166 N N . LEU B 1 178 ? 85.108 8.113 41.161 1.00 47.00 175 LEU B N 1
ATOM 3167 C CA . LEU B 1 178 ? 84.524 7.551 39.932 1.00 46.73 175 LEU B CA 1
ATOM 3168 C C . LEU B 1 178 ? 85.503 6.639 39.236 1.00 46.98 175 LEU B C 1
ATOM 3169 O O . LEU B 1 178 ? 85.183 5.476 38.986 1.00 47.16 175 LEU B O 1
ATOM 3174 N N . ALA B 1 179 ? 86.680 7.173 38.900 1.00 47.04 176 ALA B N 1
ATOM 3175 C CA . ALA B 1 179 ? 87.742 6.387 38.251 1.00 47.28 176 ALA B CA 1
ATOM 3176 C C . ALA B 1 179 ? 88.048 5.113 39.011 1.00 47.60 176 ALA B C 1
ATOM 3177 O O . ALA B 1 179 ? 88.513 4.134 38.419 1.00 47.95 176 ALA B O 1
ATOM 3179 N N . GLY B 1 180 ? 87.782 5.130 40.317 1.00 47.78 177 GLY B N 1
ATOM 3180 C CA . GLY B 1 180 ? 87.933 3.947 41.146 1.00 47.90 177 GLY B CA 1
ATOM 3181 C C . GLY B 1 180 ? 86.817 2.983 40.825 1.00 48.15 177 GLY B C 1
ATOM 3182 O O . GLY B 1 180 ? 87.015 2.018 40.094 1.00 48.29 177 GLY B O 1
ATOM 3183 N N . SER B 1 181 ? 85.634 3.276 41.350 1.00 48.37 178 SER B N 1
ATOM 3184 C CA . SER B 1 181 ? 84.422 2.495 41.097 1.00 48.72 178 SER B CA 1
ATOM 3185 C C . SER B 1 181 ? 84.282 1.893 39.689 1.00 49.22 178 SER B C 1
ATOM 3186 O O . SER B 1 181 ? 83.693 0.828 39.533 1.00 49.66 178 SER B O 1
ATOM 3189 N N . TYR B 1 182 ? 84.821 2.561 38.675 1.00 49.40 179 TYR B N 1
ATOM 3190 C CA . TYR B 1 182 ? 84.659 2.100 37.290 1.00 49.45 179 TYR B CA 1
ATOM 3191 C C . TYR B 1 182 ? 85.869 1.401 36.709 1.00 49.82 179 TYR B C 1
ATOM 3192 O O . TYR B 1 182 ? 85.830 0.940 35.583 1.00 49.60 179 TYR B O 1
ATOM 3201 N N . LYS B 1 183 ? 86.959 1.345 37.455 1.00 50.67 180 LYS B N 1
ATOM 3202 C CA . LYS B 1 183 ? 88.224 0.857 36.895 1.00 51.48 180 LYS B CA 1
ATOM 3203 C C . LYS B 1 183 ? 88.680 1.649 35.629 1.00 51.95 180 LYS B C 1
ATOM 3204 O O . LYS B 1 183 ? 89.617 1.241 34.933 1.00 52.69 180 LYS B O 1
ATOM 3206 N N . ILE B 1 184 ? 88.020 2.779 35.354 1.00 52.04 181 ILE B N 1
ATOM 3207 C CA . ILE B 1 184 ? 88.416 3.722 34.306 1.00 51.84 181 ILE B CA 1
ATOM 3208 C C . ILE B 1 184 ? 89.677 4.495 34.745 1.00 51.93 181 ILE B C 1
ATOM 3209 O O . ILE B 1 184 ? 89.865 4.692 35.952 1.00 51.84 181 ILE B O 1
ATOM 3211 N N . PRO B 1 185 ? 90.552 4.926 33.788 1.00 52.01 182 PRO B N 1
ATOM 3212 C CA . PRO B 1 185 ? 91.613 5.904 34.118 1.00 52.20 182 PRO B CA 1
ATOM 3213 C C . PRO B 1 185 ? 91.047 7.266 34.508 1.00 52.74 182 PRO B C 1
ATOM 3214 O O . PRO B 1 185 ? 89.831 7.503 34.396 1.00 53.55 182 PRO B O 1
ATOM 3218 N N . PHE B 1 186 ? 91.920 8.166 34.949 1.00 52.56 183 PHE B N 1
ATOM 3219 C CA . PHE B 1 186 ? 91.458 9.458 35.428 1.00 51.93 183 PHE B CA 1
ATOM 3220 C C . PHE B 1 186 ? 90.827 10.330 34.327 1.00 52.18 183 PHE B C 1
ATOM 3221 O O . PHE B 1 186 ? 89.631 10.642 34.396 1.00 52.23 183 PHE B O 1
ATOM 3229 N N . GLU B 1 187 ? 91.612 10.710 33.320 1.00 52.08 184 GLU B N 1
ATOM 3230 C CA . GLU B 1 187 ? 91.087 11.546 32.251 1.00 52.30 184 GLU B CA 1
ATOM 3231 C C . GLU B 1 187 ? 89.721 11.004 31.779 1.00 52.86 184 GLU B C 1
ATOM 3232 O O . GLU B 1 187 ? 88.811 11.767 31.431 1.00 52.96 184 GLU B O 1
ATOM 3234 N N . GLU B 1 188 ? 89.570 9.680 31.817 1.00 53.25 185 GLU B N 1
ATOM 3235 C CA . GLU B 1 188 ? 88.339 9.027 31.383 1.00 53.58 185 GLU B CA 1
ATOM 3236 C C . GLU B 1 188 ? 87.229 9.456 32.309 1.00 53.39 185 GLU B C 1
ATOM 3237 O O . GLU B 1 188 ? 86.251 10.040 31.870 1.00 53.54 185 GLU B O 1
ATOM 3243 N N . ALA B 1 189 ? 87.410 9.191 33.598 1.00 53.26 186 ALA B N 1
ATOM 3244 C CA . ALA B 1 189 ? 86.423 9.552 34.610 1.00 52.96 186 ALA B CA 1
ATOM 3245 C C . ALA B 1 189 ? 86.070 11.039 34.527 1.00 52.58 186 ALA B C 1
ATOM 3246 O O . ALA B 1 189 ? 84.918 11.422 34.710 1.00 52.50 186 ALA B O 1
ATOM 3248 N N . GLU B 1 190 ? 87.068 11.859 34.217 1.00 52.15 187 GLU B N 1
ATOM 3249 C CA . GLU B 1 190 ? 86.882 13.297 34.061 1.00 51.92 187 GLU B CA 1
ATOM 3250 C C . GLU B 1 190 ? 85.865 13.658 32.985 1.00 51.48 187 GLU B C 1
ATOM 3251 O O . GLU B 1 190 ? 85.041 14.540 33.191 1.00 51.60 187 GLU B O 1
ATOM 3257 N N . THR B 1 191 ? 85.911 12.968 31.851 1.00 51.39 188 THR B N 1
ATOM 3258 C CA . THR B 1 191 ? 84.979 13.244 30.741 1.00 51.15 188 THR B CA 1
ATOM 3259 C C . THR B 1 191 ? 83.544 12.744 31.009 1.00 50.80 188 THR B C 1
ATOM 3260 O O . THR B 1 191 ? 82.546 13.425 30.690 1.00 50.36 188 THR B O 1
ATOM 3264 N N . ILE B 1 192 ? 83.469 11.556 31.602 1.00 50.28 189 ILE B N 1
ATOM 3265 C CA . ILE B 1 192 ? 82.217 10.980 32.037 1.00 49.98 189 ILE B CA 1
ATOM 3266 C C . ILE B 1 192 ? 81.560 11.906 33.062 1.00 49.98 189 ILE B C 1
ATOM 3267 O O . ILE B 1 192 ? 80.337 12.039 33.076 1.00 50.81 189 ILE B O 1
ATOM 3272 N N . LYS B 1 193 ? 82.356 12.557 33.912 1.00 49.37 190 LYS B N 1
ATOM 3273 C CA . LYS B 1 193 ? 81.799 13.425 34.953 1.00 48.29 190 LYS B CA 1
ATOM 3274 C C . LYS B 1 193 ? 81.209 14.643 34.310 1.00 48.34 190 LYS B C 1
ATOM 3275 O O . LYS B 1 193 ? 80.104 15.061 34.653 1.00 48.42 190 LYS B O 1
ATOM 3281 N N . LYS B 1 194 ? 81.938 15.197 33.353 1.00 48.03 191 LYS B N 1
ATOM 3282 C CA . LYS B 1 194 ? 81.516 16.427 32.717 1.00 48.34 191 LYS B CA 1
ATOM 3283 C C . LYS B 1 194 ? 80.335 16.253 31.746 1.00 48.70 191 LYS B C 1
ATOM 3284 O O . LYS B 1 194 ? 79.885 17.235 31.118 1.00 48.92 191 LYS B O 1
ATOM 3290 N N . ASP B 1 195 ? 79.853 15.012 31.617 1.00 48.51 192 ASP B N 1
ATOM 3291 C CA . ASP B 1 195 ? 78.820 14.632 30.646 1.00 48.28 192 ASP B CA 1
ATOM 3292 C C . ASP B 1 195 ? 77.440 14.606 31.325 1.00 47.58 192 ASP B C 1
ATOM 3293 O O . ASP B 1 195 ? 77.158 13.720 32.149 1.00 47.39 192 ASP B O 1
ATOM 3298 N N . PHE B 1 196 ? 76.582 15.570 30.981 1.00 46.29 193 PHE B N 1
ATOM 3299 C CA . PHE B 1 196 ? 75.394 15.797 31.793 1.00 45.27 193 PHE B CA 1
ATOM 3300 C C . PHE B 1 196 ? 74.497 14.593 31.687 1.00 46.23 193 PHE B C 1
ATOM 3301 O O . PHE B 1 196 ? 73.753 14.279 32.611 1.00 46.52 193 PHE B O 1
ATOM 3309 N N . SER B 1 197 ? 74.590 13.910 30.542 1.00 47.38 194 SER B N 1
ATOM 3310 C CA . SER B 1 197 ? 73.803 12.722 30.255 1.00 47.44 194 SER B CA 1
ATOM 3311 C C . SER B 1 197 ? 74.139 11.681 31.323 1.00 47.81 194 SER B C 1
ATOM 3312 O O . SER B 1 197 ? 73.259 10.969 31.807 1.00 48.64 194 SER B O 1
ATOM 3314 N N . ARG B 1 198 ? 75.406 11.639 31.729 1.00 47.43 195 ARG B N 1
ATOM 3315 C CA . ARG B 1 198 ? 75.869 10.643 32.689 1.00 46.76 195 ARG B CA 1
ATOM 3316 C C . ARG B 1 198 ? 75.577 10.947 34.171 1.00 47.25 195 ARG B C 1
ATOM 3317 O O . ARG B 1 198 ? 75.676 10.038 35.011 1.00 47.34 195 ARG B O 1
ATOM 3325 N N . HIS B 1 199 ? 75.198 12.189 34.496 1.00 47.21 196 HIS B N 1
ATOM 3326 C CA . HIS B 1 199 ? 75.110 12.596 35.906 1.00 47.12 196 HIS B CA 1
ATOM 3327 C C . HIS B 1 199 ? 74.191 11.711 36.728 1.00 47.66 196 HIS B C 1
ATOM 3328 O O . HIS B 1 199 ? 74.613 11.208 37.753 1.00 48.42 196 HIS B O 1
ATOM 3335 N N . ARG B 1 200 ? 72.961 11.464 36.296 1.00 48.12 197 ARG B N 1
ATOM 3336 C CA . ARG B 1 200 ? 72.047 10.739 37.189 1.00 48.48 197 ARG B CA 1
ATOM 3337 C C . ARG B 1 200 ? 72.613 9.360 37.531 1.00 48.25 197 ARG B C 1
ATOM 3338 O O . ARG B 1 200 ? 72.478 8.884 38.666 1.00 48.37 197 ARG B O 1
ATOM 3346 N N . GLU B 1 201 ? 73.276 8.745 36.553 1.00 47.96 198 GLU B N 1
ATOM 3347 C CA . GLU B 1 201 ? 73.834 7.408 36.703 1.00 47.93 198 GLU B CA 1
ATOM 3348 C C . GLU B 1 201 ? 74.924 7.474 37.754 1.00 48.04 198 GLU B C 1
ATOM 3349 O O . GLU B 1 201 ? 74.835 6.876 38.811 1.00 48.45 198 GLU B O 1
ATOM 3355 N N . ILE B 1 202 ? 75.920 8.282 37.428 1.00 48.23 199 ILE B N 1
ATOM 3356 C CA . ILE B 1 202 ? 77.144 8.527 38.151 1.00 47.76 199 ILE B CA 1
ATOM 3357 C C . ILE B 1 202 ? 76.985 9.114 39.565 1.00 47.87 199 ILE B C 1
ATOM 3358 O O . ILE B 1 202 ? 77.832 8.902 40.447 1.00 46.96 199 ILE B O 1
ATOM 3371 N N . ARG B 1 204 ? 75.404 8.402 42.192 1.00 49.56 201 ARG B N 1
ATOM 3372 C CA . ARG B 1 204 ? 75.285 7.606 43.380 1.00 49.11 201 ARG B CA 1
ATOM 3373 C C . ARG B 1 204 ? 76.640 7.066 43.831 1.00 48.67 201 ARG B C 1
ATOM 3374 O O . ARG B 1 204 ? 76.867 6.892 45.035 1.00 48.54 201 ARG B O 1
ATOM 3382 N N . VAL B 1 205 ? 77.527 6.828 42.858 1.00 48.00 202 VAL B N 1
ATOM 3383 C CA . VAL B 1 205 ? 78.939 6.514 43.086 1.00 46.96 202 VAL B CA 1
ATOM 3384 C C . VAL B 1 205 ? 79.606 7.665 43.818 1.00 47.33 202 VAL B C 1
ATOM 3385 O O . VAL B 1 205 ? 80.348 7.470 44.768 1.00 47.89 202 VAL B O 1
ATOM 3389 N N . VAL B 1 206 ? 79.319 8.877 43.366 1.00 47.40 203 VAL B N 1
ATOM 3390 C CA . VAL B 1 206 ? 80.174 10.023 43.628 1.00 46.94 203 VAL B CA 1
ATOM 3391 C C . VAL B 1 206 ? 79.689 10.817 44.835 1.00 46.88 203 VAL B C 1
ATOM 3392 O O . VAL B 1 206 ? 80.407 11.655 45.390 1.00 46.52 203 VAL B O 1
ATOM 3396 N N . ARG B 1 207 ? 78.461 10.520 45.238 1.00 47.09 204 ARG B N 1
ATOM 3397 C CA . ARG B 1 207 ? 77.824 11.155 46.371 1.00 47.88 204 ARG B CA 1
ATOM 3398 C C . ARG B 1 207 ? 78.751 11.231 47.595 1.00 48.32 204 ARG B C 1
ATOM 3399 O O . ARG B 1 207 ? 78.922 12.305 48.157 1.00 48.48 204 ARG B O 1
ATOM 3407 N N . PRO B 1 208 ? 79.360 10.087 48.009 1.00 48.83 205 PRO B N 1
ATOM 3408 C CA . PRO B 1 208 ? 80.274 10.090 49.160 1.00 48.32 205 PRO B CA 1
ATOM 3409 C C . PRO B 1 208 ? 81.244 11.253 49.234 1.00 47.73 205 PRO B C 1
ATOM 3410 O O . PRO B 1 208 ? 81.379 11.852 50.294 1.00 48.01 205 PRO B O 1
ATOM 3414 N N . VAL B 1 209 ? 81.900 11.582 48.129 1.00 47.29 206 VAL B N 1
ATOM 3415 C CA . VAL B 1 209 ? 82.860 12.683 48.134 1.00 46.73 206 VAL B CA 1
ATOM 3416 C C . VAL B 1 209 ? 82.178 13.994 48.507 1.00 46.60 206 VAL B C 1
ATOM 3417 O O . VAL B 1 209 ? 82.699 14.723 49.320 1.00 46.47 206 VAL B O 1
ATOM 3421 N N . ILE B 1 210 ? 80.997 14.252 47.946 1.00 46.94 207 ILE B N 1
ATOM 3422 C CA . ILE B 1 210 ? 80.165 15.403 48.308 1.00 47.12 207 ILE B CA 1
ATOM 3423 C C . ILE B 1 210 ? 79.931 15.387 49.806 1.00 47.90 207 ILE B C 1
ATOM 3424 O O . ILE B 1 210 ? 79.949 16.440 50.449 1.00 48.37 207 ILE B O 1
ATOM 3429 N N . GLU B 1 211 ? 79.694 14.201 50.365 1.00 48.61 208 GLU B N 1
ATOM 3430 C CA . GLU B 1 211 ? 79.337 14.087 51.788 1.00 49.57 208 GLU B CA 1
ATOM 3431 C C . GLU B 1 211 ? 80.462 14.555 52.677 1.00 49.92 208 GLU B C 1
ATOM 3432 O O . GLU B 1 211 ? 80.252 15.375 53.581 1.00 50.14 208 GLU B O 1
ATOM 3438 N N . LYS B 1 212 ? 81.643 14.000 52.439 1.00 49.93 209 LYS B N 1
ATOM 3439 C CA . LYS B 1 212 ? 82.860 14.535 52.998 1.00 50.20 209 LYS B CA 1
ATOM 3440 C C . LYS B 1 212 ? 82.796 16.083 52.925 1.00 49.89 209 LYS B C 1
ATOM 3441 O O . LYS B 1 212 ? 82.720 16.776 53.950 1.00 50.02 209 LYS B O 1
ATOM 3455 N N . ALA B 1 214 ? 80.559 18.445 52.385 1.00 47.46 211 ALA B N 1
ATOM 3456 C CA . ALA B 1 214 ? 79.602 19.240 53.136 1.00 47.22 211 ALA B CA 1
ATOM 3457 C C . ALA B 1 214 ? 79.954 19.331 54.622 1.00 47.45 211 ALA B C 1
ATOM 3458 O O . ALA B 1 214 ? 79.602 20.305 55.281 1.00 48.37 211 ALA B O 1
ATOM 3460 N N . LEU B 1 215 ? 80.653 18.336 55.157 1.00 46.94 212 LEU B N 1
ATOM 3461 C CA . LEU B 1 215 ? 80.981 18.355 56.569 1.00 46.54 212 LEU B CA 1
ATOM 3462 C C . LEU B 1 215 ? 82.090 19.331 56.791 1.00 46.32 212 LEU B C 1
ATOM 3463 O O . LEU B 1 215 ? 82.017 20.178 57.693 1.00 46.94 212 LEU B O 1
ATOM 3468 N N . ILE B 1 216 ? 83.143 19.202 55.992 1.00 45.14 213 ILE B N 1
ATOM 3469 C CA . ILE B 1 216 ? 84.185 20.197 56.034 1.00 44.31 213 ILE B CA 1
ATOM 3470 C C . ILE B 1 216 ? 83.524 21.573 56.164 1.00 44.88 213 ILE B C 1
ATOM 3471 O O . ILE B 1 216 ? 83.883 22.351 57.033 1.00 44.79 213 ILE B O 1
ATOM 3476 N N . VAL B 1 217 ? 82.527 21.827 55.308 1.00 45.14 214 VAL B N 1
ATOM 3477 C CA . VAL B 1 217 ? 81.797 23.079 55.276 1.00 45.41 214 VAL B CA 1
ATOM 3478 C C . VAL B 1 217 ? 80.978 23.264 56.552 1.00 45.99 214 VAL B C 1
ATOM 3479 O O . VAL B 1 217 ? 80.994 24.346 57.147 1.00 46.12 214 VAL B O 1
ATOM 3483 N N . LYS B 1 218 ? 80.281 22.219 56.986 1.00 46.42 215 LYS B N 1
ATOM 3484 C CA . LYS B 1 218 ? 79.508 22.318 58.224 1.00 47.17 215 LYS B CA 1
ATOM 3485 C C . LYS B 1 218 ? 80.352 22.699 59.467 1.00 47.47 215 LYS B C 1
ATOM 3486 O O . LYS B 1 218 ? 79.871 23.483 60.306 1.00 47.69 215 LYS B O 1
ATOM 3492 N N . GLU B 1 219 ? 81.591 22.190 59.573 1.00 47.25 216 GLU B N 1
ATOM 3493 C CA . GLU B 1 219 ? 82.535 22.669 60.591 1.00 47.63 216 GLU B CA 1
ATOM 3494 C C . GLU B 1 219 ? 82.522 24.179 60.609 1.00 47.20 216 GLU B C 1
ATOM 3495 O O . GLU B 1 219 ? 82.083 24.823 61.577 1.00 47.45 216 GLU B O 1
ATOM 3501 N N . VAL B 1 220 ? 83.014 24.719 59.497 1.00 46.24 217 VAL B N 1
ATOM 3502 C CA . VAL B 1 220 ? 83.306 26.126 59.360 1.00 45.42 217 VAL B CA 1
ATOM 3503 C C . VAL B 1 220 ? 82.101 27.016 59.664 1.00 45.67 217 VAL B C 1
ATOM 3504 O O . VAL B 1 220 ? 82.211 27.951 60.448 1.00 45.68 217 VAL B O 1
ATOM 3508 N N . ILE B 1 221 ? 80.950 26.699 59.081 1.00 45.71 218 ILE B N 1
ATOM 3509 C CA . ILE B 1 221 ? 79.712 27.447 59.327 1.00 45.65 218 ILE B CA 1
ATOM 3510 C C . ILE B 1 221 ? 79.385 27.661 60.803 1.00 45.34 218 ILE B C 1
ATOM 3511 O O . ILE B 1 221 ? 78.801 28.702 61.159 1.00 45.27 218 ILE B O 1
ATOM 3516 N N . LYS B 1 222 ? 79.731 26.669 61.638 1.00 44.64 219 LYS B N 1
ATOM 3517 C CA . LYS B 1 222 ? 79.432 26.691 63.085 1.00 43.74 219 LYS B CA 1
ATOM 3518 C C . LYS B 1 222 ? 79.963 27.954 63.758 1.00 42.94 219 LYS B C 1
ATOM 3519 O O . LYS B 1 222 ? 79.288 28.553 64.592 1.00 43.23 219 LYS B O 1
ATOM 3521 N N . ASN B 1 223 ? 81.160 28.377 63.369 1.00 41.59 220 ASN B N 1
ATOM 3522 C CA . ASN B 1 223 ? 81.766 29.560 63.954 1.00 40.44 220 ASN B CA 1
ATOM 3523 C C . ASN B 1 223 ? 81.109 30.883 63.529 1.00 39.84 220 ASN B C 1
ATOM 3524 O O . ASN B 1 223 ? 81.595 31.964 63.861 1.00 40.12 220 ASN B O 1
ATOM 3529 N N . TYR B 1 224 ? 79.991 30.820 62.820 1.00 38.88 221 TYR B N 1
ATOM 3530 C CA . TYR B 1 224 ? 79.377 32.048 62.340 1.00 38.46 221 TYR B CA 1
ATOM 3531 C C . TYR B 1 224 ? 77.880 31.985 62.492 1.00 39.56 221 TYR B C 1
ATOM 3532 O O . TYR B 1 224 ? 77.290 30.901 62.645 1.00 39.87 221 TYR B O 1
ATOM 3541 N N . ASP B 1 225 ? 77.268 33.160 62.458 1.00 40.37 222 ASP B N 1
ATOM 3542 C CA . ASP B 1 225 ? 75.826 33.308 62.560 1.00 41.50 222 ASP B CA 1
ATOM 3543 C C . ASP B 1 225 ? 75.053 32.229 61.766 1.00 41.72 222 ASP B C 1
ATOM 3544 O O . ASP B 1 225 ? 75.247 32.059 60.568 1.00 42.02 222 ASP B O 1
ATOM 3549 N N . GLN B 1 226 ? 74.187 31.494 62.455 1.00 42.42 223 GLN B N 1
ATOM 3550 C CA . GLN B 1 226 ? 73.400 30.410 61.841 1.00 43.25 223 GLN B CA 1
ATOM 3551 C C . GLN B 1 226 ? 72.481 30.822 60.702 1.00 42.47 223 GLN B C 1
ATOM 3552 O O . GLN B 1 226 ? 72.133 30.000 59.854 1.00 43.07 223 GLN B O 1
ATOM 3558 N N . THR B 1 227 ? 72.086 32.085 60.670 1.00 41.58 224 THR B N 1
ATOM 3559 C CA . THR B 1 227 ? 71.134 32.527 59.664 1.00 40.45 224 THR B CA 1
ATOM 3560 C C . THR B 1 227 ? 71.762 32.677 58.269 1.00 39.82 224 THR B C 1
ATOM 3561 O O . THR B 1 227 ? 71.082 32.480 57.272 1.00 40.51 224 THR B O 1
ATOM 3565 N N . LEU B 1 228 ? 73.049 33.008 58.202 1.00 38.74 225 LEU B N 1
ATOM 3566 C CA . LEU B 1 228 ? 73.755 33.227 56.927 1.00 37.35 225 LEU B CA 1
ATOM 3567 C C . LEU B 1 228 ? 73.454 32.147 55.920 1.00 36.36 225 LEU B C 1
ATOM 3568 O O . LEU B 1 228 ? 73.692 30.989 56.204 1.00 36.72 225 LEU B O 1
ATOM 3573 N N . PRO B 1 229 ? 72.934 32.517 54.739 1.00 35.51 226 PRO B N 1
ATOM 3574 C CA . PRO B 1 229 ? 72.676 31.509 53.707 1.00 34.90 226 PRO B CA 1
ATOM 3575 C C . PRO B 1 229 ? 73.982 31.042 53.108 1.00 35.06 226 PRO B C 1
ATOM 3576 O O . PRO B 1 229 ? 74.871 31.870 52.886 1.00 36.61 226 PRO B O 1
ATOM 3580 N N . VAL B 1 230 ? 74.107 29.746 52.833 1.00 34.13 227 VAL B N 1
ATOM 3581 C CA . VAL B 1 230 ? 75.252 29.216 52.097 1.00 32.71 227 VAL B CA 1
ATOM 3582 C C . VAL B 1 230 ? 75.005 29.201 50.588 1.00 32.03 227 VAL B C 1
ATOM 3583 O O . VAL B 1 230 ? 73.991 28.704 50.121 1.00 32.11 227 VAL B O 1
ATOM 3587 N N . TYR B 1 231 ? 75.954 29.735 49.836 1.00 31.48 228 TYR B N 1
ATOM 3588 C CA . TYR B 1 231 ? 75.968 29.670 48.371 1.00 30.96 228 TYR B CA 1
ATOM 3589 C C . TYR B 1 231 ? 77.129 28.826 47.965 1.00 30.46 228 TYR B C 1
ATOM 3590 O O . TYR B 1 231 ? 78.211 28.944 48.528 1.00 30.84 228 TYR B O 1
ATOM 3599 N N . VAL B 1 232 ? 76.933 27.962 46.987 1.00 30.14 229 VAL B N 1
ATOM 3600 C CA . VAL B 1 232 ? 78.039 27.128 46.528 1.00 29.10 229 VAL B CA 1
ATOM 3601 C C . VAL B 1 232 ? 78.260 27.411 45.055 1.00 29.21 229 VAL B C 1
ATOM 3602 O O . VAL B 1 232 ? 77.324 27.263 44.248 1.00 28.99 229 VAL B O 1
ATOM 3606 N N . VAL B 1 233 ? 79.481 27.821 44.710 1.00 28.65 230 VAL B N 1
ATOM 3607 C CA . VAL B 1 233 ? 79.846 28.069 43.306 1.00 28.21 230 VAL B CA 1
ATOM 3608 C C . VAL B 1 233 ? 81.050 27.226 42.902 1.00 28.73 230 VAL B C 1
ATOM 3609 O O . VAL B 1 233 ? 81.447 26.345 43.661 1.00 28.72 230 VAL B O 1
ATOM 3613 N N . GLY B 1 234 ? 81.617 27.488 41.720 1.00 29.13 231 GLY B N 1
ATOM 3614 C CA . GLY B 1 234 ? 82.710 26.671 41.156 1.00 30.30 231 GLY B CA 1
ATOM 3615 C C . GLY B 1 234 ? 82.255 25.501 40.294 1.00 31.12 231 GLY B C 1
ATOM 3616 O O . GLY B 1 234 ? 81.126 25.022 40.430 1.00 32.31 231 GLY B O 1
ATOM 3617 N N . GLY B 1 235 ? 83.123 25.002 39.425 1.00 31.55 232 GLY B N 1
ATOM 3618 C CA . GLY B 1 235 ? 82.731 23.928 38.477 1.00 32.32 232 GLY B CA 1
ATOM 3619 C C . GLY B 1 235 ? 82.170 22.648 39.106 1.00 33.07 232 GLY B C 1
ATOM 3620 O O . GLY B 1 235 ? 81.304 21.964 38.570 1.00 32.88 232 GLY B O 1
ATOM 3621 N N . THR B 1 236 ? 82.652 22.298 40.271 1.00 33.97 233 THR B N 1
ATOM 3622 C CA . THR B 1 236 ? 82.177 21.071 40.846 1.00 34.56 233 THR B CA 1
ATOM 3623 C C . THR B 1 236 ? 80.665 21.080 41.012 1.00 34.98 233 THR B C 1
ATOM 3624 O O . THR B 1 236 ? 80.042 20.033 40.917 1.00 35.43 233 THR B O 1
ATOM 3628 N N . ALA B 1 237 ? 80.053 22.238 41.209 1.00 35.51 234 ALA B N 1
ATOM 3629 C CA . ALA B 1 237 ? 78.621 22.184 41.497 1.00 36.49 234 ALA B CA 1
ATOM 3630 C C . ALA B 1 237 ? 77.726 22.135 40.255 1.00 36.71 234 ALA B C 1
ATOM 3631 O O . ALA B 1 237 ? 76.503 22.127 40.374 1.00 36.22 234 ALA B O 1
ATOM 3633 N N . TYR B 1 238 ? 78.358 22.084 39.083 1.00 37.19 235 TYR B N 1
ATOM 3634 C CA . TYR B 1 238 ? 77.705 21.753 37.825 1.00 37.83 235 TYR B CA 1
ATOM 3635 C C . TYR B 1 238 ? 77.012 20.408 37.833 1.00 38.47 235 TYR B C 1
ATOM 3636 O O . TYR B 1 238 ? 76.165 20.146 36.973 1.00 39.45 235 TYR B O 1
ATOM 3645 N N . LEU B 1 239 ? 77.368 19.552 38.782 1.00 38.36 236 LEU B N 1
ATOM 3646 C CA . LEU B 1 239 ? 76.846 18.221 38.812 1.00 38.35 236 LEU B CA 1
ATOM 3647 C C . LEU B 1 239 ? 75.374 18.263 39.108 1.00 38.89 236 LEU B C 1
ATOM 3648 O O . LEU B 1 239 ? 74.979 18.727 40.168 1.00 38.96 236 LEU B O 1
ATOM 3653 N N . THR B 1 240 ? 74.558 17.780 38.177 1.00 39.37 237 THR B N 1
ATOM 3654 C CA . THR B 1 240 ? 73.106 17.825 38.363 1.00 39.89 237 THR B CA 1
ATOM 3655 C C . THR B 1 240 ? 72.753 17.181 39.676 1.00 40.28 237 THR B C 1
ATOM 3656 O O . THR B 1 240 ? 73.028 16.020 39.877 1.00 40.76 237 THR B O 1
ATOM 3660 N N . GLY B 1 241 ? 72.153 17.939 40.568 1.00 41.05 238 GLY B N 1
ATOM 3661 C CA . GLY B 1 241 ? 71.741 17.392 41.836 1.00 42.21 238 GLY B CA 1
ATOM 3662 C C . GLY B 1 241 ? 72.626 17.788 42.998 1.00 43.29 238 GLY B C 1
ATOM 3663 O O . GLY B 1 241 ? 72.267 17.553 44.140 1.00 43.54 238 GLY B O 1
ATOM 3664 N N . PHE B 1 242 ? 73.775 18.397 42.719 1.00 44.28 239 PHE B N 1
ATOM 3665 C CA . PHE B 1 242 ? 74.665 18.876 43.772 1.00 45.32 239 PHE B CA 1
ATOM 3666 C C . PHE B 1 242 ? 73.892 19.663 44.831 1.00 45.79 239 PHE B C 1
ATOM 3667 O O . PHE B 1 242 ? 74.068 19.447 46.031 1.00 46.01 239 PHE B O 1
ATOM 3675 N N . SER B 1 243 ? 73.010 20.544 44.385 1.00 46.11 240 SER B N 1
ATOM 3676 C CA . SER B 1 243 ? 72.335 21.451 45.290 1.00 46.73 240 SER B CA 1
ATOM 3677 C C . SER B 1 243 ? 71.431 20.746 46.293 1.00 47.36 240 SER B C 1
ATOM 3678 O O . SER B 1 243 ? 71.435 21.064 47.492 1.00 47.35 240 SER B O 1
ATOM 3681 N N . GLU B 1 244 ? 70.644 19.801 45.790 1.00 48.22 241 GLU B N 1
ATOM 3682 C CA . GLU B 1 244 ? 69.807 18.965 46.647 1.00 48.77 241 GLU B CA 1
ATOM 3683 C C . GLU B 1 244 ? 70.661 18.056 47.572 1.00 49.01 241 GLU B C 1
ATOM 3684 O O . GLU B 1 244 ? 70.384 17.955 48.774 1.00 48.75 241 GLU B O 1
ATOM 3686 N N . GLU B 1 245 ? 71.709 17.436 47.021 1.00 49.35 242 GLU B N 1
ATOM 3687 C CA . GLU B 1 245 ? 72.560 16.521 47.786 1.00 50.20 242 GLU B CA 1
ATOM 3688 C C . GLU B 1 245 ? 73.283 17.236 48.922 1.00 50.25 242 GLU B C 1
ATOM 3689 O O . GLU B 1 245 ? 73.138 16.868 50.100 1.00 50.77 242 GLU B O 1
ATOM 3695 N N . PHE B 1 246 ? 74.045 18.269 48.566 1.00 49.53 243 PHE B N 1
ATOM 3696 C CA . PHE B 1 246 ? 74.750 19.070 49.544 1.00 48.14 243 PHE B CA 1
ATOM 3697 C C . PHE B 1 246 ? 73.795 19.600 50.579 1.00 48.04 243 PHE B C 1
ATOM 3698 O O . PHE B 1 246 ? 74.072 19.481 51.759 1.00 47.94 243 PHE B O 1
ATOM 3706 N N . SER B 1 247 ? 72.673 20.176 50.154 1.00 48.17 244 SER B N 1
ATOM 3707 C CA . SER B 1 247 ? 71.764 20.787 51.114 1.00 48.83 244 SER B CA 1
ATOM 3708 C C . SER B 1 247 ? 71.393 19.772 52.223 1.00 49.95 244 SER B C 1
ATOM 3709 O O . SER B 1 247 ? 71.486 20.087 53.419 1.00 50.28 244 SER B O 1
ATOM 3711 N N . ARG B 1 248 ? 71.053 18.537 51.835 1.00 51.03 245 ARG B N 1
ATOM 3712 C CA . ARG B 1 248 ? 70.627 17.507 52.804 1.00 51.71 245 ARG B CA 1
ATOM 3713 C C . ARG B 1 248 ? 71.749 17.064 53.757 1.00 52.26 245 ARG B C 1
ATOM 3714 O O . ARG B 1 248 ? 71.512 16.929 54.952 1.00 52.48 245 ARG B O 1
ATOM 3716 N N . PHE B 1 249 ? 72.958 16.839 53.248 1.00 52.77 246 PHE B N 1
ATOM 3717 C CA . PHE B 1 249 ? 74.097 16.590 54.127 1.00 53.35 246 PHE B CA 1
ATOM 3718 C C . PHE B 1 249 ? 74.354 17.772 55.036 1.00 53.64 246 PHE B C 1
ATOM 3719 O O . PHE B 1 249 ? 74.429 17.627 56.252 1.00 54.04 246 PHE B O 1
ATOM 3727 N N . LEU B 1 250 ? 74.500 18.950 54.441 1.00 53.56 247 LEU B N 1
ATOM 3728 C CA . LEU B 1 250 ? 74.735 20.146 55.204 1.00 52.91 247 LEU B CA 1
ATOM 3729 C C . LEU B 1 250 ? 73.700 20.355 56.304 1.00 52.65 247 LEU B C 1
ATOM 3730 O O . LEU B 1 250 ? 74.059 20.665 57.420 1.00 53.29 247 LEU B O 1
ATOM 3735 N N . GLY B 1 251 ? 72.424 20.184 56.012 1.00 52.02 248 GLY B N 1
ATOM 3736 C CA . GLY B 1 251 ? 71.415 20.429 57.040 1.00 51.67 248 GLY B CA 1
ATOM 3737 C C . GLY B 1 251 ? 70.567 21.684 56.836 1.00 51.43 248 GLY B C 1
ATOM 3738 O O . GLY B 1 251 ? 69.470 21.796 57.400 1.00 51.59 248 GLY B O 1
ATOM 3739 N N . LYS B 1 252 ? 71.072 22.640 56.051 1.00 50.65 249 LYS B N 1
ATOM 3740 C CA . LYS B 1 252 ? 70.242 23.749 55.557 1.00 49.04 249 LYS B CA 1
ATOM 3741 C C . LYS B 1 252 ? 70.241 23.782 54.027 1.00 48.10 249 LYS B C 1
ATOM 3742 O O . LYS B 1 252 ? 70.962 23.015 53.388 1.00 48.00 249 LYS B O 1
ATOM 3748 N N . GLU B 1 253 ? 69.435 24.665 53.442 1.00 47.00 250 GLU B N 1
ATOM 3749 C CA . GLU B 1 253 ? 69.348 24.763 51.987 1.00 46.15 250 GLU B CA 1
ATOM 3750 C C . GLU B 1 253 ? 70.459 25.647 51.412 1.00 45.58 250 GLU B C 1
ATOM 3751 O O . GLU B 1 253 ? 70.589 26.819 51.773 1.00 46.00 250 GLU B O 1
ATOM 3753 N N . VAL B 1 254 ? 71.253 25.052 50.519 1.00 44.49 251 VAL B N 1
ATOM 3754 C CA . VAL B 1 254 ? 72.347 25.698 49.795 1.00 43.33 251 VAL B CA 1
ATOM 3755 C C . VAL B 1 254 ? 71.827 26.348 48.499 1.00 42.11 251 VAL B C 1
ATOM 3756 O O . VAL B 1 254 ? 70.861 25.891 47.958 1.00 42.19 251 VAL B O 1
ATOM 3760 N N . GLN B 1 255 ? 72.448 27.405 47.991 1.00 40.90 252 GLN B N 1
ATOM 3761 C CA . GLN B 1 255 ? 72.119 27.852 46.633 1.00 39.88 252 GLN B CA 1
ATOM 3762 C C . GLN B 1 255 ? 73.272 27.796 45.636 1.00 39.16 252 GLN B C 1
ATOM 3763 O O . GLN B 1 255 ? 74.359 28.326 45.893 1.00 40.08 252 GLN B O 1
ATOM 3769 N N . VAL B 1 256 ? 73.016 27.187 44.484 1.00 37.15 253 VAL B N 1
ATOM 3770 C CA . VAL B 1 256 ? 73.996 27.065 43.423 1.00 35.73 253 VAL B CA 1
ATOM 3771 C C . VAL B 1 256 ? 73.494 27.909 42.263 1.00 35.33 253 VAL B C 1
ATOM 3772 O O . VAL B 1 256 ? 72.344 27.835 41.932 1.00 35.96 253 VAL B O 1
ATOM 3776 N N . PRO B 1 257 ? 74.324 28.767 41.670 1.00 34.96 254 PRO B N 1
ATOM 3777 C CA . PRO B 1 257 ? 73.837 29.493 40.503 1.00 35.10 254 PRO B CA 1
ATOM 3778 C C . PRO B 1 257 ? 73.877 28.672 39.197 1.00 35.34 254 PRO B C 1
ATOM 3779 O O . PRO B 1 257 ? 74.293 27.525 39.227 1.00 35.89 254 PRO B O 1
ATOM 3783 N N . ILE B 1 258 ? 73.419 29.239 38.078 1.00 35.40 255 ILE B N 1
ATOM 3784 C CA . ILE B 1 258 ? 73.198 28.452 36.869 1.00 35.66 255 ILE B CA 1
ATOM 3785 C C . ILE B 1 258 ? 74.539 27.933 36.326 1.00 35.62 255 ILE B C 1
ATOM 3786 O O . ILE B 1 258 ? 74.710 26.723 36.146 1.00 37.34 255 ILE B O 1
ATOM 3788 N N . HIS B 1 259 ? 75.524 28.761 36.075 1.00 34.36 256 HIS B N 1
ATOM 3789 C CA . HIS B 1 259 ? 76.722 28.100 35.534 1.00 33.41 256 HIS B CA 1
ATOM 3790 C C . HIS B 1 259 ? 77.854 28.322 36.516 1.00 32.62 256 HIS B C 1
ATOM 3791 O O . HIS B 1 259 ? 78.669 29.226 36.339 1.00 32.63 256 HIS B O 1
ATOM 3798 N N . PRO B 1 260 ? 77.857 27.535 37.602 1.00 31.77 257 PRO B N 1
ATOM 3799 C CA . PRO B 1 260 ? 78.607 27.925 38.788 1.00 31.16 257 PRO B CA 1
ATOM 3800 C C . PRO B 1 260 ? 80.118 28.104 38.560 1.00 30.50 257 PRO B C 1
ATOM 3801 O O . PRO B 1 260 ? 80.695 28.999 39.151 1.00 31.06 257 PRO B O 1
ATOM 3805 N N . LEU B 1 261 ? 80.727 27.308 37.688 1.00 29.15 258 LEU B N 1
ATOM 3806 C CA . LEU B 1 261 ? 82.109 27.517 37.295 1.00 27.91 258 LEU B CA 1
ATOM 3807 C C . LEU B 1 261 ? 82.467 28.966 36.931 1.00 28.16 258 LEU B C 1
ATOM 3808 O O . LEU B 1 261 ? 83.622 29.398 37.110 1.00 29.75 258 LEU B O 1
ATOM 3813 N N . LEU B 1 262 ? 81.508 29.701 36.393 1.00 26.77 259 LEU B N 1
ATOM 3814 C CA . LEU B 1 262 ? 81.753 31.014 35.837 1.00 25.96 259 LEU B CA 1
ATOM 3815 C C . LEU B 1 262 ? 81.580 32.111 36.842 1.00 26.25 259 LEU B C 1
ATOM 3816 O O . LEU B 1 262 ? 81.771 33.286 36.511 1.00 27.08 259 LEU B O 1
ATOM 3821 N N . VAL B 1 263 ? 81.159 31.773 38.053 1.00 25.94 260 VAL B N 1
ATOM 3822 C CA . VAL B 1 263 ? 80.918 32.808 39.020 1.00 25.79 260 VAL B CA 1
ATOM 3823 C C . VAL B 1 263 ? 82.214 33.561 39.308 1.00 26.39 260 VAL B C 1
ATOM 3824 O O . VAL B 1 263 ? 82.248 34.797 39.231 1.00 26.35 260 VAL B O 1
ATOM 3828 N N . THR B 1 264 ? 83.285 32.834 39.602 1.00 26.33 261 THR B N 1
ATOM 3829 C CA . THR B 1 264 ? 84.474 33.522 40.011 1.00 27.12 261 THR B CA 1
ATOM 3830 C C . THR B 1 264 ? 85.122 34.257 38.852 1.00 27.85 261 THR B C 1
ATOM 3831 O O . THR B 1 264 ? 85.529 35.422 39.028 1.00 27.97 261 THR B O 1
ATOM 3835 N N . PRO B 1 265 ? 85.211 33.613 37.654 1.00 28.33 262 PRO B N 1
ATOM 3836 C CA . PRO B 1 265 ? 85.800 34.361 36.531 1.00 28.56 262 PRO B CA 1
ATOM 3837 C C . PRO B 1 265 ? 85.007 35.625 36.210 1.00 29.25 262 PRO B C 1
ATOM 3838 O O . PRO B 1 265 ? 85.606 36.657 35.867 1.00 29.94 262 PRO B O 1
ATOM 3842 N N . LEU B 1 266 ? 83.685 35.581 36.343 1.00 29.02 263 LEU B N 1
ATOM 3843 C CA . LEU B 1 266 ? 82.951 36.779 36.052 1.00 29.36 263 LEU B CA 1
ATOM 3844 C C . LEU B 1 266 ? 83.249 37.831 37.110 1.00 29.98 263 LEU B C 1
ATOM 3845 O O . LEU B 1 266 ? 83.355 39.019 36.809 1.00 30.14 263 LEU B O 1
ATOM 3850 N N . GLY B 1 267 ? 83.408 37.390 38.349 1.00 30.58 264 GLY B N 1
ATOM 3851 C CA . GLY B 1 267 ? 83.799 38.293 39.440 1.00 31.40 264 GLY B CA 1
ATOM 3852 C C . GLY B 1 267 ? 85.087 39.050 39.175 1.00 32.04 264 GLY B C 1
ATOM 3853 O O . GLY B 1 267 ? 85.127 40.280 39.324 1.00 31.69 264 GLY B O 1
ATOM 3854 N N . ILE B 1 268 ? 86.137 38.307 38.784 1.00 32.28 265 ILE B N 1
ATOM 3855 C CA . ILE B 1 268 ? 87.414 38.896 38.376 1.00 32.29 265 ILE B CA 1
ATOM 3856 C C . ILE B 1 268 ? 87.229 39.976 37.291 1.00 32.47 265 ILE B C 1
ATOM 3857 O O . ILE B 1 268 ? 87.701 41.093 37.427 1.00 32.78 265 ILE B O 1
ATOM 3862 N N . ALA B 1 269 ? 86.540 39.660 36.207 1.00 32.66 266 ALA B N 1
ATOM 3863 C CA . ALA B 1 269 ? 86.422 40.655 35.153 1.00 32.88 266 ALA B CA 1
ATOM 3864 C C . ALA B 1 269 ? 85.728 41.868 35.711 1.00 33.20 266 ALA B C 1
ATOM 3865 O O . ALA B 1 269 ? 85.912 42.954 35.200 1.00 33.54 266 ALA B O 1
ATOM 3867 N N . LEU B 1 270 ? 84.976 4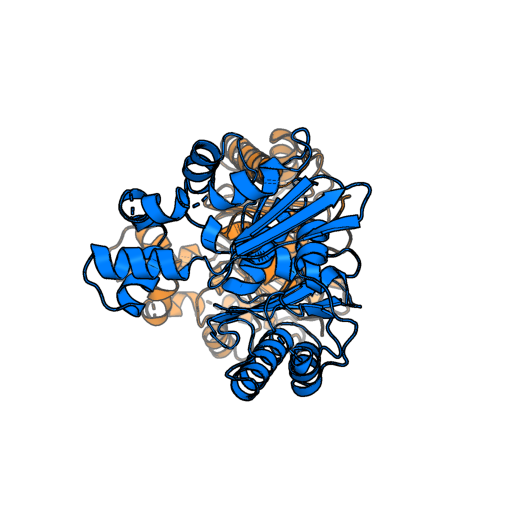1.726 36.796 1.00 33.69 267 LEU B N 1
ATOM 3868 C CA . LEU B 1 270 ? 84.428 42.928 37.387 1.00 34.25 267 LEU B CA 1
ATOM 3869 C C . LEU B 1 270 ? 85.527 43.928 37.689 1.00 34.93 267 LEU B C 1
ATOM 3870 O O . LEU B 1 270 ? 85.290 45.128 37.639 1.00 35.87 267 LEU B O 1
ATOM 3875 N N . PHE B 1 271 ? 86.743 43.453 37.944 1.00 35.29 268 PHE B N 1
ATOM 3876 C CA . PHE B 1 271 ? 87.834 44.356 38.320 1.00 35.60 268 PHE B CA 1
ATOM 3877 C C . PHE B 1 271 ? 88.666 44.970 37.175 1.00 36.26 268 PHE B C 1
ATOM 3878 O O . PHE B 1 271 ? 89.460 45.881 37.420 1.00 37.00 268 PHE B O 1
ATOM 3886 N N . GLY B 1 272 ? 88.479 44.499 35.944 1.00 36.52 269 GLY B N 1
ATOM 3887 C CA . GLY B 1 272 ? 89.337 44.894 34.818 1.00 36.67 269 GLY B CA 1
ATOM 3888 C C . GLY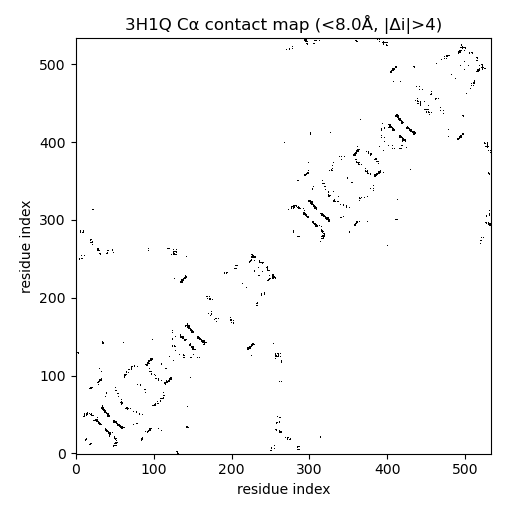 B 1 272 ? 89.155 46.297 34.259 1.00 36.63 269 GLY B C 1
ATOM 3889 O O . GLY B 1 272 ? 88.487 47.141 34.859 1.00 36.81 269 GLY B O 1
#

InterPro domains:
  IPR013366 Ethanolamine utilisation EutJ [TIGR02529] (29-267)
  IPR013366 Ethanolamine utilisation EutJ [cd24047] (26-267)
  IPR043129 ATPase, nucleotide binding domain [SSF53067] (26-268)
  IPR050696 Bacterial cell division protein FtsA/MreB [PTHR32432] (110-267)

Radius of gyration: 26.65 Å; Cα contacts (8 Å, |Δi|>4): 1202; chains: 2; bounding box: 63×56×80 Å

Foldseek 3Di:
DLVLQVLLVVAVCCAVVVAFDPDDDDKFWAWEDAQFKIKIWIDHLVLRTTHMYMDGDGCDDQAESVPLVVLLVVVLVGQVSRQVRHPHHAAAHEYESEDRYVRVSGCVSRVSSRHNYLYYDHLVLQLCVLVPHQFAKEWAAEAQKIKIFTGHPRDRPDIDIDGDHNQVLLVLLCVVVVHDSVRSVVQQVPQVCLVVSVSSLVSLLCLVVVLVVCVVPDPVHAAEYAYQRCPRVCSQVSSCVSNVHGHHYHPRRNCRSSSRRSNSD/DCLCLQVQVVVAVCLAPVVAFDQDDDDKFWEWEQAQFKIKIWIDHLVLRTTHIYMGTDGQDDQLARVPLVVLLVVVLVRQVSRCVRHPHHAAAYEYEFHPPDDDPSSCSVCCSCVSSVHHYLYYYHLVQLLCVLVVDQFAWEWAAEAQWIKIWGHHRNHTDDMDIDGHHDQLQLVLQCVVVVNDRVVSVVLQVDQVNQVVSVSRLVVLLCLVVVLVVCVVDDPVHAAEYAYQNCQRVCSQVSSCVSNVHGYHYHDRRNCSRRSSRSNRD

Secondary structure (DSSP, 8-state):
---HHHHHHHHHHHHHTT----PPSP-EEEEE--SSEEEEEEE-TT--EEEEEEEE----BTTB-TTHHHHHHHHHHHHHHHHHHSSS---EEEEE--S---TTHHHHHHHHTT-EEEEEE-HHHHHHHHHT-SSEEEEEE-SS-EEEEEEETTEEEEE--BS--HHHHHHHHHHHHT--HHHHHHHHHSSGGGTT--TTHHHHH--HHHHHHTTTS-SS--EEEESGGGGSTTHHHHHHHHHSS--B--SSGGGHHHHHHHTT-/----HHHHHHHHHHHHHHT----PPSPPEEEEEE-SSEEEEEEE-TT--EEEEEEEE---EETTEETTHHHHHHHHHHHHHHHHHHSSS---EEEEEE-TT--GGGGGHHHHHHHHTT-EEEEEEEHHHHHHHHHT-SSEEEEEE-SS-EEEEEEETTEEEEEEEES--THHHHHHHHHHT---HHHHHHHHT-GGGTTT---SHHHHH--HHHHHHHHTS-TT--EEEESGGGGSTTHHHHHHHHHSS--B--SSGGGHHHHHHHTT-